Protein AF-0000000074737294 (afdb_homodimer)

pLDDT: mean 81.95, std 23.41, range [16.12, 98.75]

Sequence (758 aa):
MRGFRVLRTLHVHGRHAAAWSCVALAASERRKESHCWSLWGSYDVGVIPGRESTLLSSLPLEKKAVQASDVDMVIFHGGCPDGFAAAFAAYLKRGTACEYVGIGHGFKKLPENVDDKTVAILDFSFDAQTMEELRRRAKGVIVLDHHASAEETLRPFPAENKVFEMKMSGATLAWDFFHGQFTRKNCPLLFRYIEDKDIWRWAMKRSKEFSAAQELELPIPAPGVVANPAAAFEPWLRLHKGGERALDAMLSRGTSIVAYQDSLVQAQARSARVRRLKAVPDQKAFVVNATVLPSELGNALAERGLQEGVSFVMCVKYLPGNKPGEGSWSISLRSLFGSHEAAADVSEIARKFGGGGHRAASGMAVRVSNLEEIFASEAMRGFRVLRTLHVHGRHAAAWSCVALAASERRKESHCWSLWGSYDVGVIPGRESTLLSSLPLEKKAVQASDVDMVIFHGGCPDGFAAAFAAYLKRGTACEYVGIGHGFKKLPENVDDKTVAILDFSFDAQTMEELRRRAKGVIVLDHHASAEETLRPFPAENKVFEMKMSGATLAWDFFHGQFTRKNCPLLFRYIEDKDIWRWAMKRSKEFSAAQELELPIPAPGVVANPAAAFEPWLRLHKGGERALDAMLSRGTSIVAYQDSLVQAQARSARVRRLKAVPDQKAFVVNATVLPSELGNALAERGLQEGVSFVMCVKYLPGNKPGEGSWSISLRSLFGSHEAAADVSEIARKFGGGGHRAASGMAVRVSNLEEIFASEA

Structure (mmCIF, N/CA/C/O backbone):
data_AF-0000000074737294-model_v1
#
loop_
_entity.id
_entity.type
_entity.pdbx_description
1 polymer 'DHHA1 domain-containing protein'
#
loop_
_atom_site.group_PDB
_atom_site.id
_atom_site.type_symbol
_atom_site.label_atom_id
_atom_site.label_alt_id
_atom_site.label_comp_id
_atom_site.label_asym_id
_atom_site.label_entity_id
_atom_site.label_seq_id
_atom_site.pdbx_PDB_ins_code
_atom_site.Cartn_x
_atom_site.Cartn_y
_atom_site.Cartn_z
_atom_site.occupancy
_atom_site.B_iso_or_equiv
_atom_site.auth_seq_id
_atom_site.auth_comp_id
_atom_site.auth_asym_id
_atom_site.auth_atom_id
_atom_site.pdbx_PDB_model_num
ATOM 1 N N . MET A 1 1 ? -8.969 -47.219 75.938 1 18.25 1 MET A N 1
ATOM 2 C CA . MET A 1 1 ? -10.031 -47.344 76.938 1 18.25 1 MET A CA 1
ATOM 3 C C . MET A 1 1 ? -10.953 -46.125 76.938 1 18.25 1 MET A C 1
ATOM 5 O O . MET A 1 1 ? -12.102 -46.219 77.375 1 18.25 1 MET A O 1
ATOM 9 N N . ARG A 1 2 ? -10.336 -44.844 76.75 1 18.03 2 ARG A N 1
ATOM 10 C CA . ARG A 1 2 ? -10.586 -43.75 77.688 1 18.03 2 ARG A CA 1
ATOM 11 C C . ARG A 1 2 ? -11.961 -43.125 77.438 1 18.03 2 ARG A C 1
ATOM 13 O O . ARG A 1 2 ? -12.531 -43.281 76.375 1 18.03 2 ARG A O 1
ATOM 20 N N . GLY A 1 3 ? -12.445 -42.25 78.25 1 17.92 3 GLY A N 1
ATOM 21 C CA . GLY A 1 3 ? -13.633 -41.844 79 1 17.92 3 GLY A CA 1
ATOM 22 C C . GLY A 1 3 ? -14.484 -40.812 78.312 1 17.92 3 GLY A C 1
ATOM 23 O O . GLY A 1 3 ? -15.43 -40.281 78.875 1 17.92 3 GLY A O 1
ATOM 24 N N . PHE A 1 4 ? -14.188 -40.438 77 1 20.89 4 PHE A N 1
ATOM 25 C CA . PHE A 1 4 ? -14.391 -39.031 76.688 1 20.89 4 PHE A CA 1
ATOM 26 C C . PHE A 1 4 ? -15.875 -38.688 76.688 1 20.89 4 PHE A C 1
ATOM 28 O O . PHE A 1 4 ? -16.688 -39.438 76.188 1 20.89 4 PHE A O 1
ATOM 35 N N . ARG A 1 5 ? -16.312 -37.719 77.562 1 19.02 5 ARG A N 1
ATOM 36 C CA . ARG A 1 5 ? -17.484 -37.281 78.312 1 19.02 5 ARG A CA 1
ATOM 37 C C . ARG A 1 5 ? -18.547 -36.688 77.438 1 19.02 5 ARG A C 1
ATOM 39 O O . ARG A 1 5 ? -18.297 -35.719 76.688 1 19.02 5 ARG A O 1
ATOM 46 N N . VAL A 1 6 ? -19.531 -37.406 76.812 1 19.45 6 VAL A N 1
ATOM 47 C CA . VAL A 1 6 ? -20.469 -37.219 75.688 1 19.45 6 VAL A CA 1
ATOM 48 C C . VAL A 1 6 ? -21.578 -36.25 76.125 1 19.45 6 VAL A C 1
ATOM 50 O O . VAL A 1 6 ? -22.703 -36.344 75.688 1 19.45 6 VAL A O 1
ATOM 53 N N . LEU A 1 7 ? -21.203 -35.281 77.125 1 17.83 7 LEU A N 1
ATOM 54 C CA . LEU A 1 7 ? -22.344 -34.812 77.875 1 17.83 7 LEU A CA 1
ATOM 55 C C . LEU A 1 7 ? -23.25 -33.938 77.062 1 17.83 7 LEU A C 1
ATOM 57 O O . LEU A 1 7 ? -22.859 -32.812 76.625 1 17.83 7 LEU A O 1
ATOM 61 N N . ARG A 1 8 ? -23.906 -34.438 76 1 18.81 8 ARG A N 1
ATOM 62 C CA . ARG A 1 8 ? -24.438 -33.531 75 1 18.81 8 ARG A CA 1
ATOM 63 C C . ARG A 1 8 ? -25.656 -32.781 75.5 1 18.81 8 ARG A C 1
ATOM 65 O O . ARG A 1 8 ? -26.75 -33.312 75.562 1 18.81 8 ARG A O 1
ATOM 72 N N . THR A 1 9 ? -25.562 -31.984 76.5 1 16.67 9 THR A N 1
ATOM 73 C CA . THR A 1 9 ? -26.688 -31.562 77.375 1 16.67 9 THR A CA 1
ATOM 74 C C . THR A 1 9 ? -27.609 -30.641 76.562 1 16.67 9 THR A C 1
ATOM 76 O O . THR A 1 9 ? -28.844 -30.734 76.688 1 16.67 9 THR A O 1
ATOM 79 N N . LEU A 1 10 ? -27.125 -29.719 75.625 1 19.83 10 LEU A N 1
ATOM 80 C CA . LEU A 1 10 ? -27.531 -28.375 76 1 19.83 10 LEU A CA 1
ATOM 81 C C . LEU A 1 10 ? -29 -28.141 75.688 1 19.83 10 LEU A C 1
ATOM 83 O O . LEU A 1 10 ? -29.562 -28.766 74.812 1 19.83 10 LEU A O 1
ATOM 87 N N . HIS A 1 11 ? -29.688 -27.297 76.562 1 18.95 11 HIS A N 1
ATOM 88 C CA . HIS A 1 11 ? -30.938 -26.797 77.125 1 18.95 11 HIS A CA 1
ATOM 89 C C . HIS A 1 11 ? -31.703 -25.938 76.125 1 18.95 11 HIS A C 1
ATOM 91 O O . HIS A 1 11 ? -31.172 -24.969 75.562 1 18.95 11 HIS A O 1
ATOM 97 N N . VAL A 1 12 ? -32.625 -26.594 75.312 1 19.5 12 VAL A N 1
ATOM 98 C CA . VAL A 1 12 ? -33.406 -26.297 74.125 1 19.5 12 VAL A CA 1
ATOM 99 C C . VAL A 1 12 ? -34.438 -25.219 74.438 1 19.5 12 VAL A C 1
ATOM 101 O O . VAL A 1 12 ? -35.406 -25.469 75.125 1 19.5 12 VAL A O 1
ATOM 104 N N . HIS A 1 13 ? -33.906 -24.109 75.062 1 18.72 13 HIS A N 1
ATOM 105 C CA . HIS A 1 13 ? -34.75 -23.094 75.625 1 18.72 13 HIS A CA 1
ATOM 106 C C . HIS A 1 13 ? -35.844 -22.656 74.688 1 18.72 13 HIS A C 1
ATOM 108 O O . HIS A 1 13 ? -35.719 -22.828 73.438 1 18.72 13 HIS A O 1
ATOM 114 N N . GLY A 1 14 ? -36.906 -22.047 75.25 1 17.95 14 GLY A N 1
ATOM 115 C CA . GLY A 1 14 ? -38.344 -21.75 75.188 1 17.95 14 GLY A CA 1
ATOM 116 C C . GLY A 1 14 ? -38.688 -20.719 74.125 1 17.95 14 GLY A C 1
ATOM 117 O O . GLY A 1 14 ? -38.031 -19.672 74.062 1 17.95 14 GLY A O 1
ATOM 118 N N . ARG A 1 15 ? -39.219 -21.156 73.062 1 18.8 15 ARG A N 1
ATOM 119 C CA . ARG A 1 15 ? -39.5 -20.625 71.688 1 18.8 15 ARG A CA 1
ATOM 120 C C . ARG A 1 15 ? -40.531 -19.484 71.812 1 18.8 15 ARG A C 1
ATOM 122 O O . ARG A 1 15 ? -41.688 -19.703 72.062 1 18.8 15 ARG A O 1
ATOM 129 N N . HIS A 1 16 ? -40.156 -18.5 72.625 1 17.12 16 HIS A N 1
ATOM 130 C CA . HIS A 1 16 ? -41.094 -17.406 72.812 1 17.12 16 HIS A CA 1
ATOM 131 C C . HIS A 1 16 ? -41.656 -16.906 71.5 1 17.12 16 HIS A C 1
ATOM 133 O O . HIS A 1 16 ? -40.938 -16.828 70.5 1 17.12 16 HIS A O 1
ATOM 139 N N . ALA A 1 17 ? -42.969 -17.062 71.438 1 18.41 17 ALA A N 1
ATOM 140 C CA . ALA A 1 17 ? -43.969 -16.875 70.375 1 18.41 17 ALA A CA 1
ATOM 141 C C . ALA A 1 17 ? -44.031 -15.414 69.938 1 18.41 17 ALA A C 1
ATOM 143 O O . ALA A 1 17 ? -44.438 -14.539 70.688 1 18.41 17 ALA A O 1
ATOM 144 N N . ALA A 1 18 ? -42.844 -14.945 69.562 1 17.27 18 ALA A N 1
ATOM 145 C CA . ALA A 1 18 ? -42.812 -13.516 69.25 1 17.27 18 ALA A CA 1
ATOM 146 C C . ALA A 1 18 ? -43.969 -13.117 68.375 1 17.27 18 ALA A C 1
ATOM 148 O O . ALA A 1 18 ? -44.312 -13.828 67.438 1 17.27 18 ALA A O 1
ATOM 149 N N . ALA A 1 19 ? -44.938 -12.391 69 1 18.8 19 ALA A N 1
ATOM 150 C CA . ALA A 1 19 ? -46.125 -11.617 68.625 1 18.8 19 ALA A CA 1
ATOM 151 C C . ALA A 1 19 ? -45.906 -10.781 67.375 1 18.8 19 ALA A C 1
ATOM 153 O O . ALA A 1 19 ? -44.938 -10.031 67.312 1 18.8 19 ALA A O 1
ATOM 154 N N . TRP A 1 20 ? -46.469 -11.242 66.25 1 17.55 20 TRP A N 1
ATOM 155 C CA . TRP A 1 20 ? -46.344 -10.875 64.812 1 17.55 20 TRP A CA 1
ATOM 156 C C . TRP A 1 20 ? -46.875 -9.461 64.625 1 17.55 20 TRP A C 1
ATOM 158 O O . TRP A 1 20 ? -47.781 -9.258 63.812 1 17.55 20 TRP A O 1
ATOM 168 N N . SER A 1 21 ? -46.812 -8.641 65.688 1 17.84 21 SER A N 1
ATOM 169 C CA . SER A 1 21 ? -47.656 -7.473 65.438 1 17.84 21 SER A CA 1
ATOM 170 C C . SER A 1 21 ? -47.344 -6.844 64.062 1 17.84 21 SER A C 1
ATOM 172 O O . SER A 1 21 ? -46.188 -6.707 63.688 1 17.84 21 SER A O 1
ATOM 174 N N . CYS A 1 22 ? -48.312 -6.891 63.125 1 18.48 22 CYS A N 1
ATOM 175 C CA . CYS A 1 22 ? -48.438 -6.523 61.719 1 18.48 22 CYS A CA 1
ATOM 176 C C . CYS A 1 22 ? -48.188 -5.031 61.5 1 18.48 22 CYS A C 1
ATOM 178 O O . CYS A 1 22 ? -49.125 -4.23 61.688 1 18.48 22 CYS A O 1
ATOM 180 N N . VAL A 1 23 ? -47.375 -4.473 62.281 1 18.02 23 VAL A N 1
ATOM 181 C CA . VAL A 1 23 ? -47.406 -3.02 62.156 1 18.02 23 VAL A CA 1
ATOM 182 C C . VAL A 1 23 ? -47.344 -2.639 60.688 1 18.02 23 VAL A C 1
ATOM 184 O O . VAL A 1 23 ? -46.5 -3.154 59.938 1 18.02 23 VAL A O 1
ATOM 187 N N . ALA A 1 24 ? -48.438 -2.016 60.188 1 20.3 24 ALA A N 1
ATOM 188 C CA . ALA A 1 24 ? -48.844 -1.416 58.906 1 20.3 24 ALA A CA 1
ATOM 189 C C . ALA A 1 24 ? -47.844 -0.393 58.438 1 20.3 24 ALA A C 1
ATOM 191 O O . ALA A 1 24 ? -47.75 0.705 59 1 20.3 24 ALA A O 1
ATOM 192 N N . LEU A 1 25 ? -46.625 -0.694 58.469 1 19.45 25 LEU A N 1
ATOM 193 C CA . LEU A 1 25 ? -45.719 0.414 58.156 1 19.45 25 LEU A CA 1
ATOM 194 C C . LEU A 1 25 ? -46.125 1.065 56.844 1 19.45 25 LEU A C 1
ATOM 196 O O . LEU A 1 25 ? -46.312 0.375 55.844 1 19.45 25 LEU A O 1
ATOM 200 N N . ALA A 1 26 ? -46.719 2.285 56.844 1 21.02 26 ALA A N 1
ATOM 201 C CA . ALA A 1 26 ? -47.031 3.348 55.906 1 21.02 26 ALA A CA 1
ATOM 202 C C . ALA A 1 26 ? -45.906 3.549 54.906 1 21.02 26 ALA A C 1
ATOM 204 O O . ALA A 1 26 ? -44.812 3.961 55.25 1 21.02 26 ALA A O 1
ATOM 205 N N . ALA A 1 27 ? -45.812 2.711 53.906 1 21 27 ALA A N 1
ATOM 206 C CA . ALA A 1 27 ? -44.781 2.707 52.875 1 21 27 ALA A CA 1
ATOM 207 C C . ALA A 1 27 ? -44.688 4.066 52.188 1 21 27 ALA A C 1
ATOM 209 O O . ALA A 1 27 ? -45.656 4.523 51.562 1 21 27 ALA A O 1
ATOM 210 N N . SER A 1 28 ? -44.188 5.129 52.844 1 20.7 28 SER A N 1
ATOM 211 C CA . SER A 1 28 ? -43.906 6.363 52.094 1 20.7 28 SER A CA 1
ATOM 212 C C . SER A 1 28 ? -43.406 6.074 50.688 1 20.7 28 SER A C 1
ATOM 214 O O . SER A 1 28 ? -42.438 5.297 50.531 1 20.7 28 SER A O 1
ATOM 216 N N . GLU A 1 29 ? -44.188 6.18 49.656 1 23.58 29 GLU A N 1
ATOM 217 C CA . GLU A 1 29 ? -44.062 6.059 48.219 1 23.58 29 GLU A CA 1
ATOM 218 C C . GLU A 1 29 ? -42.938 6.934 47.688 1 23.58 29 GLU A C 1
ATOM 220 O O . GLU A 1 29 ? -43.156 8.102 47.375 1 23.58 29 GLU A O 1
ATOM 225 N N . ARG A 1 30 ? -41.844 7.152 48.25 1 23.28 30 ARG A N 1
ATOM 226 C CA . ARG A 1 30 ? -40.875 7.977 47.531 1 23.28 30 ARG A CA 1
ATOM 227 C C . ARG A 1 30 ? -40.75 7.535 46.094 1 23.28 30 ARG A C 1
ATOM 229 O O . ARG A 1 30 ? -40.625 6.344 45.781 1 23.28 30 ARG A O 1
ATOM 236 N N . ARG A 1 31 ? -41.219 8.328 45.125 1 23.55 31 ARG A N 1
ATOM 237 C CA . ARG A 1 31 ? -41.125 8.328 43.688 1 23.55 31 ARG A CA 1
ATOM 238 C C . ARG A 1 31 ? -39.75 7.848 43.219 1 23.55 31 ARG A C 1
ATOM 240 O O . ARG A 1 31 ? -38.75 8.477 43.5 1 23.55 31 ARG A O 1
ATOM 247 N N . LYS A 1 32 ? -39.656 6.605 43.031 1 25.98 32 LYS A N 1
ATOM 248 C CA . LYS A 1 32 ? -38.469 6.047 42.406 1 25.98 32 LYS A CA 1
ATOM 249 C C . LYS A 1 32 ? -38 6.926 41.25 1 25.98 32 LYS A C 1
ATOM 251 O O . LYS A 1 32 ? -38.688 7.062 40.219 1 25.98 32 LYS A O 1
ATOM 256 N N . GLU A 1 33 ? -37.5 8.086 41.469 1 24.73 33 GLU A N 1
ATOM 257 C CA . GLU A 1 33 ? -36.781 8.766 40.406 1 24.73 33 GLU A CA 1
ATOM 258 C C . GLU A 1 33 ? -36.094 7.77 39.5 1 24.73 33 GLU A C 1
ATOM 260 O O . GLU A 1 33 ? -35.25 6.977 39.938 1 24.73 33 GLU A O 1
ATOM 265 N N . SER A 1 34 ? -36.812 7.199 38.625 1 26.17 34 SER A N 1
ATOM 266 C CA . SER A 1 34 ? -36.375 6.297 37.531 1 26.17 34 SER A CA 1
ATOM 267 C C . SER A 1 34 ? -35.031 6.688 37 1 26.17 34 SER A C 1
ATOM 269 O O . SER A 1 34 ? -34.875 7.758 36.406 1 26.17 34 SER A O 1
ATOM 271 N N . HIS A 1 35 ? -34.031 6.484 37.719 1 26.72 35 HIS A N 1
ATOM 272 C CA . HIS A 1 35 ? -32.719 6.453 37.062 1 26.72 35 HIS A CA 1
ATOM 273 C C . HIS A 1 35 ? -32.75 5.758 35.719 1 26.72 35 HIS A C 1
ATOM 275 O O . HIS A 1 35 ? -32.719 4.527 35.656 1 26.72 35 HIS A O 1
ATOM 281 N N . CYS A 1 36 ? -33.719 6.07 34.906 1 26.56 36 CYS A N 1
ATOM 282 C CA . CYS A 1 36 ? -33.469 5.727 33.5 1 26.56 36 CYS A CA 1
ATOM 283 C C . CYS A 1 36 ? -31.953 5.68 33.219 1 26.56 36 CYS A C 1
ATOM 285 O O . CYS A 1 36 ? -31.297 6.719 33.125 1 26.56 36 CYS A O 1
ATOM 287 N N . TRP A 1 37 ? -31.297 4.801 33.781 1 27.03 37 TRP A N 1
ATOM 288 C CA . TRP A 1 37 ? -29.969 4.355 33.375 1 27.03 37 TRP A CA 1
ATOM 289 C C . TRP A 1 37 ? -29.797 4.496 31.875 1 27.03 37 TRP A C 1
ATOM 291 O O . TRP A 1 37 ? -30.531 3.893 31.094 1 27.03 37 TRP A O 1
ATOM 301 N N . SER A 1 38 ? -29.797 5.637 31.344 1 29.22 38 SER A N 1
ATOM 302 C CA . SER A 1 38 ? -29.406 5.91 29.953 1 29.22 38 SER A CA 1
ATOM 303 C C . SER A 1 38 ? -28.531 4.797 29.406 1 29.22 38 SER A C 1
ATOM 305 O O . SER A 1 38 ? -27.406 4.582 29.906 1 29.22 38 SER A O 1
ATOM 307 N N . LEU A 1 39 ? -28.906 3.654 29.188 1 32.62 39 LEU A N 1
ATOM 308 C CA . LEU A 1 39 ? -28.422 2.551 28.359 1 32.62 39 LEU A CA 1
ATOM 309 C C . LEU A 1 39 ? -27.531 3.061 27.234 1 32.62 39 LEU A C 1
ATOM 311 O O . LEU A 1 39 ? -27.891 2.967 26.062 1 32.62 39 LEU A O 1
ATOM 315 N N . TRP A 1 40 ? -27.141 4.289 27.188 1 34.12 40 TRP A N 1
ATOM 316 C CA . TRP A 1 40 ? -26.125 4.852 26.297 1 34.12 40 TRP A CA 1
ATOM 317 C C . TRP A 1 40 ? -24.938 3.902 26.172 1 34.12 40 TRP A C 1
ATOM 319 O O . TRP A 1 40 ? -24.266 3.594 27.156 1 34.12 40 TRP A O 1
ATOM 329 N N . GLY A 1 41 ? -25.047 2.867 25.516 1 39.81 41 GLY A N 1
ATOM 330 C CA . GLY A 1 41 ? -24.047 1.896 25.109 1 39.81 41 GLY A CA 1
ATOM 331 C C . GLY A 1 41 ? -22.656 2.48 25.031 1 39.81 41 GLY A C 1
ATOM 332 O O . GLY A 1 41 ? -22.469 3.617 24.594 1 39.81 41 GLY A O 1
ATOM 333 N N . SER A 1 42 ? -21.797 2.324 26 1 53.12 42 SER A N 1
ATOM 334 C CA . SER A 1 42 ? -20.406 2.748 26.125 1 53.12 42 SER A CA 1
ATOM 335 C C . SER A 1 42 ? -19.688 2.703 24.781 1 53.12 42 SER A C 1
ATOM 337 O O . SER A 1 42 ? -19.625 1.65 24.141 1 53.12 42 SER A O 1
ATOM 339 N N . TYR A 1 43 ? -19.875 3.824 24.109 1 62.75 43 TYR A N 1
ATOM 340 C CA . TYR A 1 43 ? -19.094 3.875 22.891 1 62.75 43 TYR A CA 1
ATOM 341 C C . TYR A 1 43 ? -17.625 3.594 23.172 1 62.75 43 TYR A C 1
ATOM 343 O O . TYR A 1 43 ? -17.109 3.949 24.25 1 62.75 43 TYR A O 1
ATOM 351 N N . ASP A 1 44 ? -17.141 2.586 22.625 1 72.44 44 ASP A N 1
ATOM 352 C CA . ASP A 1 44 ? -15.727 2.236 22.766 1 72.44 44 ASP A CA 1
ATOM 353 C C . ASP A 1 44 ? -14.828 3.303 22.156 1 72.44 44 ASP A C 1
ATOM 355 O O . ASP A 1 44 ? -14.023 3.006 21.266 1 72.44 44 ASP A O 1
ATOM 359 N N . VAL A 1 45 ? -15.133 4.68 22.672 1 76.44 45 VAL A N 1
ATOM 360 C CA . VAL A 1 45 ? -14.359 5.82 22.203 1 76.44 45 VAL A CA 1
ATOM 361 C C . VAL A 1 45 ? -13.75 6.555 23.391 1 76.44 45 VAL A C 1
ATOM 363 O O . VAL A 1 45 ? -14.195 6.387 24.531 1 76.44 45 VAL A O 1
ATOM 366 N N . GLY A 1 46 ? -12.727 7.344 23.203 1 77.75 46 GLY A N 1
ATOM 367 C CA . GLY A 1 46 ? -12.117 8.156 24.234 1 77.75 46 GLY A CA 1
ATOM 368 C C . GLY A 1 46 ? -10.719 7.703 24.609 1 77.75 46 GLY A C 1
ATOM 369 O O . GLY A 1 46 ? -10.109 6.902 23.906 1 77.75 46 GLY A O 1
ATOM 370 N N . VAL A 1 47 ? -10.242 8.25 25.672 1 78.38 47 VAL A N 1
ATOM 371 C CA . VAL A 1 47 ? -8.859 8.031 26.078 1 78.38 47 VAL A CA 1
ATOM 372 C C . VAL A 1 47 ? -8.727 6.676 26.766 1 78.38 47 VAL A C 1
ATOM 374 O O . VAL A 1 47 ? -9.594 6.285 27.547 1 78.38 47 VAL A O 1
ATOM 377 N N . ILE A 1 48 ? -7.656 5.98 26.391 1 80.31 48 ILE A N 1
ATOM 378 C CA . ILE A 1 48 ? -7.328 4.746 27.109 1 80.31 48 ILE A CA 1
ATOM 379 C C . ILE A 1 48 ? -6.949 5.07 28.547 1 80.31 48 ILE A C 1
ATOM 381 O O . ILE A 1 48 ? -6.098 5.93 28.797 1 80.31 48 ILE A O 1
ATOM 385 N N . PRO A 1 49 ? -7.574 4.465 29.453 1 71 49 PRO A N 1
ATOM 386 C CA . PRO A 1 49 ? -7.223 4.73 30.859 1 71 49 PRO A CA 1
ATOM 387 C C . PRO A 1 49 ? -5.73 4.562 31.125 1 71 49 PRO A C 1
ATOM 389 O O . PRO A 1 49 ? -5.133 3.568 30.703 1 71 49 PRO A O 1
ATOM 392 N N . GLY A 1 50 ? -5.035 5.504 31.828 1 71.12 50 GLY A N 1
ATOM 393 C CA . GLY A 1 50 ? -3.619 5.449 32.156 1 71.12 50 GLY A CA 1
ATOM 394 C C . GLY A 1 50 ? -2.746 6.145 31.125 1 71.12 50 GLY A C 1
ATOM 395 O O . GLY A 1 50 ? -1.548 6.332 31.344 1 71.12 50 GLY A O 1
ATOM 396 N N . ARG A 1 51 ? -3.277 6.465 30.016 1 72.06 51 ARG A N 1
ATOM 397 C CA . ARG A 1 51 ? -2.504 7.121 28.969 1 72.06 51 ARG A CA 1
ATOM 398 C C . ARG A 1 51 ? -2.912 8.586 28.828 1 72.06 51 ARG A C 1
ATOM 400 O O . ARG A 1 51 ? -2.77 9.172 27.75 1 72.06 51 ARG A O 1
ATOM 407 N N . GLU A 1 52 ? -3.422 9.07 29.875 1 58.41 52 GLU A N 1
ATOM 408 C CA . GLU A 1 52 ? -3.91 10.445 29.844 1 58.41 52 GLU A CA 1
ATOM 409 C C . GLU A 1 52 ? -2.766 11.43 29.641 1 58.41 52 GLU A C 1
ATOM 411 O O . GLU A 1 52 ? -1.686 11.266 30.219 1 58.41 52 GLU A O 1
ATOM 416 N N . SER A 1 53 ? -2.73 11.969 28.453 1 56.72 53 SER A N 1
ATOM 417 C CA . SER A 1 53 ? -1.718 13 28.234 1 56.72 53 SER A CA 1
ATOM 418 C C . SER A 1 53 ? -1.863 14.141 29.234 1 56.72 53 SER A C 1
ATOM 420 O O . SER A 1 53 ? -2.967 14.422 29.703 1 56.72 53 SER A O 1
ATOM 422 N N . THR A 1 54 ? -0.728 14.438 29.844 1 49.66 54 THR A N 1
ATOM 423 C CA . THR A 1 54 ? -0.664 15.648 30.656 1 49.66 54 THR A CA 1
ATOM 424 C C . THR A 1 54 ? -1.308 16.828 29.938 1 49.66 54 THR A C 1
ATOM 426 O O . THR A 1 54 ? -0.911 17.156 28.812 1 49.66 54 THR A O 1
ATOM 429 N N . LEU A 1 55 ? -2.561 16.859 30.141 1 49.38 55 LEU A N 1
ATOM 430 C CA . LEU A 1 55 ? -3.342 17.984 29.641 1 49.38 55 LEU A CA 1
ATOM 431 C C . LEU A 1 55 ? -2.568 19.281 29.797 1 49.38 55 LEU A C 1
ATOM 433 O O . LEU A 1 55 ? -2.203 19.672 30.906 1 49.38 55 LEU A O 1
ATOM 437 N N . LEU A 1 56 ? -1.893 19.578 28.797 1 52.44 56 LEU A N 1
ATOM 438 C CA . LEU A 1 56 ? -1.155 20.828 28.828 1 52.44 56 LEU A CA 1
ATOM 439 C C . LEU A 1 56 ? -2.082 22 29.125 1 52.44 56 LEU A C 1
ATOM 441 O O . LEU A 1 56 ? -3.279 21.953 28.844 1 52.44 56 LEU A O 1
ATOM 445 N N . SER A 1 57 ? -1.62 22.828 30.047 1 52.62 57 SER A N 1
ATOM 446 C CA . SER A 1 57 ? -2.146 24.156 30.344 1 52.62 57 SER A CA 1
ATOM 447 C C . SER A 1 57 ? -2.51 24.922 29.078 1 52.62 57 SER A C 1
ATOM 449 O O . SER A 1 57 ? -1.978 24.625 28 1 52.62 57 SER A O 1
ATOM 451 N N . SER A 1 58 ? -3.594 25.688 29.125 1 57.97 58 SER A N 1
ATOM 452 C CA . SER A 1 58 ? -4.07 26.594 28.078 1 57.97 58 SER A CA 1
ATOM 453 C C . SER A 1 58 ? -2.922 27.375 27.469 1 57.97 58 SER A C 1
ATOM 455 O O . SER A 1 58 ? -1.976 27.75 28.156 1 57.97 58 SER A O 1
ATOM 457 N N . LEU A 1 59 ? -2.83 27.375 26.125 1 64 59 LEU A N 1
ATOM 458 C CA . LEU A 1 59 ? -1.864 28.203 25.406 1 64 59 LEU A CA 1
ATOM 459 C C . LEU A 1 59 ? -1.983 29.672 25.812 1 64 59 LEU A C 1
ATOM 461 O O . LEU A 1 59 ? -3.086 30.156 26.062 1 64 59 LEU A O 1
ATOM 465 N N . PRO A 1 60 ? -0.939 30.281 26.281 1 63.22 60 PRO A N 1
ATOM 466 C CA . PRO A 1 60 ? -1.038 31.719 26.562 1 63.22 60 PRO A CA 1
ATOM 467 C C . PRO A 1 60 ? -1.458 32.531 25.344 1 63.22 60 PRO A C 1
ATOM 469 O O . PRO A 1 60 ? -0.605 33.062 24.625 1 63.22 60 PRO A O 1
ATOM 472 N N . LEU A 1 61 ? -2.699 32.594 25 1 64.56 61 LEU A N 1
ATOM 473 C CA . LEU A 1 61 ? -3.205 33.25 23.797 1 64.56 61 LEU A CA 1
ATOM 474 C C . LEU A 1 61 ? -3.449 34.75 24.031 1 64.56 61 LEU A C 1
ATOM 476 O O . LEU A 1 61 ? -3.703 35.5 23.094 1 64.56 61 LEU A O 1
ATOM 480 N N . GLU A 1 62 ? -3.471 35.25 25.328 1 60.25 62 GLU A N 1
ATOM 481 C CA . GLU A 1 62 ? -3.857 36.594 25.672 1 60.25 62 GLU A CA 1
ATOM 482 C C . GLU A 1 62 ? -2.941 37.625 25 1 60.25 62 GLU A C 1
ATOM 484 O O . GLU A 1 62 ? -3.357 38.75 24.719 1 60.25 62 GLU A O 1
ATOM 489 N N . LYS A 1 63 ? -1.759 37.406 24.469 1 72.44 63 LYS A N 1
ATOM 490 C CA . LYS A 1 63 ? -0.868 38.438 23.953 1 72.44 63 LYS A CA 1
ATOM 491 C C . LYS A 1 63 ? -0.481 38.156 22.5 1 72.44 63 LYS A C 1
ATOM 493 O O . LYS A 1 63 ? 0.602 38.531 22.062 1 72.44 63 LYS A O 1
ATOM 498 N N . LYS A 1 64 ? -1.594 37.719 21.734 1 79.19 64 LYS A N 1
ATOM 499 C CA . LYS A 1 64 ? -1.218 37.406 20.359 1 79.19 64 LYS A CA 1
ATOM 500 C C . LYS A 1 64 ? -1.643 38.5 19.391 1 79.19 64 LYS A C 1
ATOM 502 O O . LYS A 1 64 ? -2.541 39.281 19.703 1 79.19 64 LYS A O 1
ATOM 507 N N . ALA A 1 65 ? -1.012 38.562 18.312 1 84.88 65 ALA A N 1
ATOM 508 C CA . ALA A 1 65 ? -1.141 39.656 17.328 1 84.88 65 ALA A CA 1
ATOM 509 C C . ALA A 1 65 ? -2.51 39.625 16.656 1 84.88 65 ALA A C 1
ATOM 511 O O . ALA A 1 65 ? -2.965 40.625 16.109 1 84.88 65 ALA A O 1
ATOM 512 N N . VAL A 1 66 ? -3.145 38.5 16.672 1 93.56 66 VAL A N 1
ATOM 513 C CA . VAL A 1 66 ? -4.402 38.281 15.961 1 93.56 66 VAL A CA 1
ATOM 514 C C . VAL A 1 66 ? -5.422 37.656 16.906 1 93.56 66 VAL A C 1
ATOM 516 O O . VAL A 1 66 ? -5.074 36.781 17.703 1 93.56 66 VAL A O 1
ATOM 519 N N . GLN A 1 67 ? -6.633 38.156 16.797 1 92.44 67 GLN A N 1
ATOM 520 C CA . GLN A 1 67 ? -7.746 37.531 17.5 1 92.44 67 GLN A CA 1
ATOM 521 C C . GLN A 1 67 ? -8.516 36.594 16.562 1 92.44 67 GLN A C 1
ATOM 523 O O . GLN A 1 67 ? -8.695 36.875 15.383 1 92.44 67 GLN A O 1
ATOM 528 N N . ALA A 1 68 ? -9 35.5 17.156 1 93.19 68 ALA A N 1
ATOM 529 C CA . ALA A 1 68 ? -9.688 34.469 16.391 1 93.19 68 ALA A CA 1
ATOM 530 C C . ALA A 1 68 ? -10.867 35.031 15.617 1 93.19 68 ALA A C 1
ATOM 532 O O . ALA A 1 68 ? -11.133 34.656 14.477 1 93.19 68 ALA A O 1
ATOM 533 N N . SER A 1 69 ? -11.523 36 16.203 1 93.31 69 SER A N 1
ATOM 534 C CA . SER A 1 69 ? -12.734 36.594 15.625 1 93.31 69 SER A CA 1
ATOM 535 C C . SER A 1 69 ? -12.398 37.469 14.438 1 93.31 69 SER A C 1
ATOM 537 O O . SER A 1 69 ? -13.281 37.812 13.641 1 93.31 69 SER A O 1
ATOM 539 N N . ASP A 1 70 ? -11.133 37.812 14.328 1 94.75 70 ASP A N 1
ATOM 540 C CA . ASP A 1 70 ? -10.75 38.781 13.289 1 94.75 70 ASP A CA 1
ATOM 541 C C . ASP A 1 70 ? -10.18 38.062 12.07 1 94.75 70 ASP A C 1
ATOM 543 O O . ASP A 1 70 ? -9.914 38.688 11.039 1 94.75 70 ASP A O 1
ATOM 547 N N . VAL A 1 71 ? -10.023 36.75 12.141 1 96.56 71 VAL A N 1
ATOM 548 C CA . VAL A 1 71 ? -9.367 36 11.07 1 96.56 71 VAL A CA 1
ATOM 549 C C . VAL A 1 71 ? -10.273 35.969 9.844 1 96.56 71 VAL 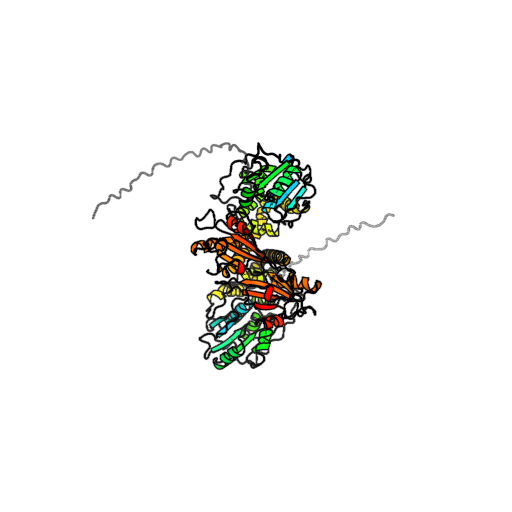A C 1
ATOM 551 O O . VAL A 1 71 ? -11.445 35.594 9.945 1 96.56 71 VAL A O 1
ATOM 554 N N . ASP A 1 72 ? -9.742 36.344 8.703 1 93.88 72 ASP A N 1
ATOM 555 C CA . ASP A 1 72 ? -10.539 36.344 7.477 1 93.88 72 ASP A CA 1
ATOM 556 C C . ASP A 1 72 ? -9.938 35.406 6.434 1 93.88 72 ASP A C 1
ATOM 558 O O . ASP A 1 72 ? -10.547 35.125 5.398 1 93.88 72 ASP A O 1
ATOM 562 N N . MET A 1 73 ? -8.734 34.906 6.715 1 94.38 73 MET A N 1
ATOM 563 C CA . MET A 1 73 ? -8.125 33.906 5.848 1 94.38 73 MET A CA 1
ATOM 564 C C . MET A 1 73 ? -7.359 32.875 6.668 1 94.38 73 MET A C 1
ATOM 566 O O . MET A 1 73 ? -6.59 33.25 7.562 1 94.38 73 MET A O 1
ATOM 570 N N . VAL A 1 74 ? -7.625 31.703 6.316 1 95.06 74 VAL A N 1
ATOM 571 C CA . VAL A 1 74 ? -6.895 30.578 6.91 1 95.06 74 VAL A CA 1
ATOM 572 C C . VAL A 1 74 ? -6.066 29.875 5.84 1 95.06 74 VAL A C 1
ATOM 574 O O . VAL A 1 74 ? -6.598 29.469 4.805 1 95.06 74 VAL A O 1
ATOM 577 N N . ILE A 1 75 ? -4.785 29.828 6.027 1 93.88 75 ILE A N 1
ATOM 578 C CA . ILE A 1 75 ? -3.877 29.016 5.223 1 93.88 75 ILE A CA 1
ATOM 579 C C . ILE A 1 75 ? -3.445 27.781 6.02 1 93.88 75 ILE A C 1
ATOM 581 O O . ILE A 1 75 ? -3.016 27.891 7.168 1 93.88 75 ILE A O 1
ATOM 585 N N . PHE A 1 76 ? -3.678 26.625 5.477 1 94.06 76 PHE A N 1
ATOM 586 C CA . PHE A 1 76 ? -3.385 25.406 6.227 1 94.06 76 PHE A CA 1
ATOM 587 C C . PHE A 1 76 ? -2.615 24.422 5.367 1 94.06 76 PHE A C 1
ATOM 589 O O . PHE A 1 76 ? -2.492 24.594 4.156 1 94.06 76 PHE A O 1
ATOM 596 N N . HIS A 1 77 ? -2.027 23.422 6.062 1 92.94 77 HIS A N 1
ATOM 597 C CA . HIS A 1 77 ? -1.338 22.359 5.348 1 92.94 77 HIS A CA 1
ATOM 598 C C . HIS A 1 77 ? -2.324 21.484 4.578 1 92.94 77 HIS A C 1
ATOM 600 O O . HIS A 1 77 ? -2.986 20.625 5.168 1 92.94 77 HIS A O 1
ATOM 606 N N . GLY A 1 78 ? -2.314 21.656 3.262 1 89.38 78 GLY A N 1
ATOM 607 C CA . GLY A 1 78 ? -3.248 20.938 2.412 1 89.38 78 GLY A CA 1
ATOM 608 C C . GLY A 1 78 ? -2.881 19.469 2.229 1 89.38 78 GLY A C 1
ATOM 609 O O . GLY A 1 78 ? -1.699 19.125 2.215 1 89.38 78 GLY A O 1
ATOM 610 N N . GLY A 1 79 ? -3.934 18.641 2.156 1 87.44 79 GLY A N 1
ATOM 611 C CA . GLY A 1 79 ? -3.738 17.25 1.814 1 87.44 79 GLY A CA 1
ATOM 612 C C . GLY A 1 79 ? -3.463 16.375 3.021 1 87.44 79 GLY A C 1
ATOM 613 O O . GLY A 1 79 ? -3.166 15.18 2.877 1 87.44 79 GLY A O 1
ATOM 614 N N . CYS A 1 80 ? -3.512 16.922 4.176 1 91.38 80 CYS A N 1
ATOM 615 C CA . CYS A 1 80 ? -3.281 16.094 5.363 1 91.38 80 CYS A CA 1
ATOM 616 C C . CYS A 1 80 ? -4.426 16.25 6.359 1 91.38 80 CYS A C 1
ATOM 618 O O . CYS A 1 80 ? -5.012 17.328 6.473 1 91.38 80 CYS A O 1
ATOM 620 N N . PRO A 1 81 ? -4.699 15.266 7.129 1 94.19 81 PRO A N 1
ATOM 621 C CA . PRO A 1 81 ? -5.82 15.305 8.07 1 94.19 81 PRO A CA 1
ATOM 622 C C . PRO A 1 81 ? -5.645 16.359 9.156 1 94.19 81 PRO A C 1
ATOM 624 O O . PRO A 1 81 ? -6.613 17.016 9.547 1 94.19 81 PRO A O 1
ATOM 627 N N . ASP A 1 82 ? -4.477 16.562 9.633 1 96.31 82 ASP A N 1
ATOM 628 C CA . ASP A 1 82 ? -4.211 17.547 10.68 1 96.31 82 ASP A CA 1
ATOM 629 C C . ASP A 1 82 ? -4.477 18.969 10.188 1 96.31 82 ASP A C 1
ATOM 631 O O . ASP A 1 82 ? -5.223 19.719 10.82 1 96.31 82 ASP A O 1
ATOM 635 N N . GLY A 1 83 ? -3.922 19.266 9.016 1 95.31 83 GLY A N 1
ATOM 636 C CA . GLY A 1 83 ? -4.168 20.578 8.438 1 95.31 83 GLY A CA 1
ATOM 637 C C . GLY A 1 83 ? -5.633 20.828 8.133 1 95.31 83 GLY A C 1
ATOM 638 O O . GLY A 1 83 ? -6.148 21.922 8.391 1 95.31 83 GLY A O 1
ATOM 639 N N . PHE A 1 84 ? -6.27 19.859 7.605 1 94.12 84 PHE A N 1
ATOM 640 C CA . PHE A 1 84 ? -7.672 20.031 7.246 1 94.12 84 PHE A CA 1
ATOM 641 C C . PHE A 1 84 ? -8.539 20.141 8.492 1 94.12 84 PHE A C 1
ATOM 643 O O . PHE A 1 84 ? -9.484 20.938 8.523 1 94.12 84 PHE A O 1
ATOM 650 N N . ALA A 1 85 ? -8.227 19.391 9.516 1 95.38 85 ALA A N 1
ATOM 651 C CA . ALA A 1 85 ? -8.953 19.5 10.773 1 95.38 85 ALA A CA 1
ATOM 652 C C . ALA A 1 85 ? -8.734 20.875 11.414 1 95.38 85 ALA A C 1
ATOM 654 O O . ALA A 1 85 ? -9.641 21.438 12.031 1 95.38 85 ALA A O 1
ATOM 655 N N . ALA A 1 86 ? -7.547 21.344 11.297 1 96 86 ALA A N 1
ATOM 656 C CA . ALA A 1 86 ? -7.273 22.688 11.781 1 96 86 ALA A CA 1
ATOM 657 C C . ALA A 1 86 ? -8.148 23.719 11.07 1 96 86 ALA A C 1
ATOM 659 O O . ALA A 1 86 ? -8.758 24.578 11.719 1 96 86 ALA A O 1
ATOM 660 N N . ALA A 1 87 ? -8.188 23.625 9.75 1 94.94 87 ALA A N 1
ATOM 661 C CA . ALA A 1 87 ? -9.047 24.5 8.977 1 94.94 87 ALA A CA 1
ATOM 662 C C . ALA A 1 87 ? -10.516 24.328 9.367 1 94.94 87 ALA A C 1
ATOM 664 O O . ALA A 1 87 ? -11.273 25.297 9.398 1 94.94 87 ALA A O 1
ATOM 665 N N . PHE A 1 88 ? -10.844 23.094 9.633 1 94.88 88 PHE A N 1
ATOM 666 C CA . PHE A 1 88 ? -12.211 22.797 10.055 1 94.88 88 PHE A CA 1
ATOM 667 C C . PHE A 1 88 ? -12.531 23.469 11.375 1 94.88 88 PHE A C 1
ATOM 669 O O . PHE A 1 88 ? -13.625 24.016 11.562 1 94.88 88 PHE A O 1
ATOM 676 N N . ALA A 1 89 ? -11.617 23.438 12.359 1 94.25 89 ALA A N 1
ATOM 677 C CA . ALA A 1 89 ? -11.797 24.156 13.617 1 94.25 89 ALA A CA 1
ATOM 678 C C . ALA A 1 89 ? -12.07 25.625 13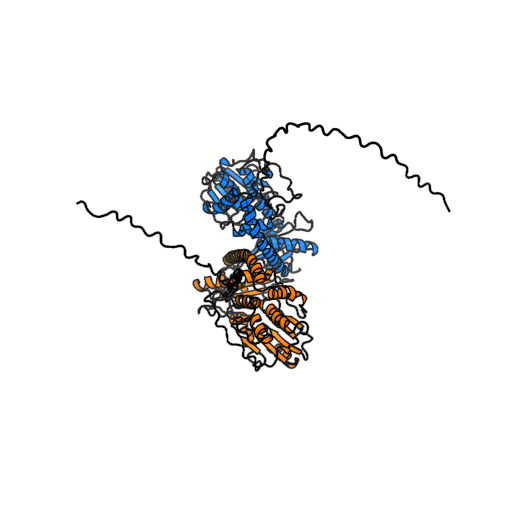.375 1 94.25 89 ALA A C 1
ATOM 680 O O . ALA A 1 89 ? -12.945 26.219 14.008 1 94.25 89 ALA A O 1
ATOM 681 N N . ALA A 1 90 ? -11.328 26.234 12.492 1 94.88 90 ALA A N 1
ATOM 682 C CA . ALA A 1 90 ? -11.539 27.625 12.133 1 94.88 90 ALA A CA 1
ATOM 683 C C . ALA A 1 90 ? -12.914 27.828 11.508 1 94.88 90 ALA A C 1
ATOM 685 O O . ALA A 1 90 ? -13.609 28.812 11.812 1 94.88 90 ALA A O 1
ATOM 686 N N . TYR A 1 91 ? -13.273 26.906 10.648 1 93.81 91 TYR A N 1
ATOM 687 C CA . TYR A 1 91 ? -14.555 26.984 9.961 1 93.81 91 TYR A CA 1
ATOM 688 C C . TYR A 1 91 ? -15.711 26.984 10.953 1 93.81 91 TYR A C 1
ATOM 690 O O . TYR A 1 91 ? -16.703 27.688 10.75 1 93.81 91 TYR A O 1
ATOM 698 N N . LEU A 1 92 ? -15.594 26.188 11.953 1 92.62 92 LEU A N 1
ATOM 699 C CA . LEU A 1 92 ? -16.641 26.109 12.961 1 92.62 92 LEU A CA 1
ATOM 700 C C . LEU A 1 92 ? -16.844 27.438 13.664 1 92.62 92 LEU A C 1
ATOM 702 O O . LEU A 1 92 ? -17.906 27.703 14.234 1 92.62 92 LEU A O 1
ATOM 706 N N . LYS A 1 93 ? -15.805 28.297 13.672 1 93.38 93 LYS A N 1
ATOM 707 C CA . LYS A 1 93 ? -15.867 29.594 14.344 1 93.38 93 LYS A CA 1
ATOM 708 C C . LYS A 1 93 ? -16.188 30.703 13.344 1 93.38 93 LYS A C 1
ATOM 710 O O . LYS A 1 93 ? -17.016 31.562 13.617 1 93.38 93 LYS A O 1
ATOM 715 N N . ARG A 1 94 ? -15.547 30.703 12.172 1 93.12 94 ARG A N 1
ATOM 716 C CA . ARG A 1 94 ? -15.562 31.844 11.258 1 93.12 94 ARG A CA 1
ATOM 717 C C . ARG A 1 94 ? -16.516 31.594 10.086 1 93.12 94 ARG A C 1
ATOM 719 O O . ARG A 1 94 ? -16.875 32.531 9.367 1 93.12 94 ARG A O 1
ATOM 726 N N . GLY A 1 95 ? -16.844 30.375 9.852 1 90.75 95 GLY A N 1
ATOM 727 C CA . GLY A 1 95 ? -17.766 30.016 8.781 1 90.75 95 GLY A CA 1
ATOM 728 C C . GLY A 1 95 ? -17.297 30.469 7.41 1 90.75 95 GLY A C 1
ATOM 729 O O . GLY A 1 95 ? -16.109 30.391 7.094 1 90.75 95 GLY A O 1
ATOM 730 N N . THR A 1 96 ? -18.25 30.922 6.625 1 88.5 96 THR A N 1
ATOM 731 C CA . THR A 1 96 ? -17.984 31.266 5.23 1 88.5 96 THR A CA 1
ATOM 732 C C . THR A 1 96 ? -17.453 32.688 5.113 1 88.5 96 THR A C 1
ATOM 734 O O . THR A 1 96 ? -17.109 33.156 4.023 1 88.5 96 THR A O 1
ATOM 737 N N . ALA A 1 97 ? -17.297 33.375 6.211 1 84.94 97 ALA A N 1
ATOM 738 C CA . ALA A 1 97 ? -16.703 34.719 6.227 1 84.94 97 ALA A CA 1
ATOM 739 C C . ALA A 1 97 ? -15.195 34.656 6.043 1 84.94 97 ALA A C 1
ATOM 741 O O . ALA A 1 97 ? -14.555 35.688 5.746 1 84.94 97 ALA A O 1
ATOM 742 N N . CYS A 1 98 ? -14.672 33.531 6.211 1 90.62 98 CYS A N 1
ATOM 743 C CA . CYS A 1 98 ? -13.242 33.312 6.129 1 90.62 98 CYS A CA 1
ATOM 744 C C . CYS A 1 98 ? -12.891 32.5 4.891 1 90.62 98 CYS A C 1
ATOM 746 O O . CYS A 1 98 ? -13.664 31.609 4.484 1 90.62 98 CYS A O 1
ATOM 748 N N . GLU A 1 99 ? -11.805 32.812 4.25 1 91.25 99 GLU A N 1
ATOM 749 C CA . GLU A 1 99 ? -11.258 32 3.162 1 91.25 99 GLU A CA 1
ATOM 750 C C . GLU A 1 99 ? -10.344 30.891 3.691 1 91.25 99 GLU A C 1
ATOM 752 O O . GLU A 1 99 ? -9.57 31.125 4.629 1 91.25 99 GLU A O 1
ATOM 757 N N . TYR A 1 100 ? -10.477 29.75 3.115 1 92.62 100 TYR A N 1
ATOM 758 C CA . TYR A 1 100 ? -9.656 28.609 3.516 1 92.62 100 TYR A CA 1
ATOM 759 C C . TYR A 1 100 ? -8.797 28.125 2.352 1 92.62 100 TYR A C 1
ATOM 761 O O . TYR A 1 100 ? -9.328 27.688 1.329 1 92.62 100 TYR A O 1
ATOM 769 N N . VAL A 1 101 ? -7.461 28.188 2.52 1 91 101 VAL A N 1
ATOM 770 C CA . VAL A 1 101 ? -6.535 27.859 1.44 1 91 101 VAL A CA 1
ATOM 771 C C . VAL A 1 101 ? -5.594 26.75 1.886 1 91 101 VAL A C 1
ATOM 773 O O . VAL A 1 101 ? -4.797 26.938 2.811 1 91 101 VAL A O 1
ATOM 776 N N . GLY A 1 102 ? -5.73 25.578 1.171 1 90.81 102 GLY A N 1
ATOM 777 C CA . GLY A 1 102 ? -4.797 24.5 1.417 1 90.81 102 GLY A CA 1
ATOM 778 C C . GLY A 1 102 ? -3.539 24.594 0.573 1 90.81 102 GLY A C 1
ATOM 779 O O . GLY A 1 102 ? -3.615 24.672 -0.655 1 90.81 102 GLY A O 1
ATOM 780 N N . ILE A 1 103 ? -2.443 24.578 1.269 1 87.88 103 ILE A N 1
ATOM 781 C CA . ILE A 1 103 ? -1.166 24.703 0.573 1 87.88 103 ILE A CA 1
ATOM 782 C C . ILE A 1 103 ? -0.347 23.438 0.768 1 87.88 103 ILE A C 1
ATOM 784 O O . ILE A 1 103 ? -0.327 22.859 1.861 1 87.88 103 ILE A O 1
ATOM 788 N N . GLY A 1 104 ? 0.192 22.953 -0.361 1 80 104 GLY A N 1
ATOM 789 C CA . GLY A 1 104 ? 1.065 21.781 -0.294 1 80 104 GLY A CA 1
ATOM 790 C C . GLY A 1 104 ? 2.488 22.141 0.1 1 80 104 GLY A C 1
ATOM 791 O O . GLY A 1 104 ? 2.861 23.312 0.127 1 80 104 GLY A O 1
ATOM 792 N N . HIS A 1 105 ? 3.281 21.109 0.255 1 67.5 105 HIS A N 1
ATOM 793 C CA . HIS A 1 105 ? 4.688 21.297 0.598 1 67.5 105 HIS A CA 1
ATOM 794 C C . HIS A 1 105 ? 5.461 21.906 -0.569 1 67.5 105 HIS A C 1
ATOM 796 O O . HIS A 1 105 ? 5.223 21.547 -1.727 1 67.5 105 HIS A O 1
ATOM 802 N N . GLY A 1 106 ? 6.242 22.844 -0.281 1 66.94 106 GLY A N 1
ATOM 803 C CA . GLY A 1 106 ? 7.129 23.406 -1.288 1 66.94 106 GLY A CA 1
ATOM 804 C C . GLY A 1 106 ? 6.57 24.656 -1.944 1 66.94 106 GLY A C 1
ATOM 805 O O . GLY A 1 106 ? 7.266 25.312 -2.719 1 66.94 106 GLY A O 1
ATOM 806 N N . PHE A 1 107 ? 5.348 24.859 -1.62 1 71.75 107 PHE A N 1
ATOM 807 C CA . PHE A 1 107 ? 4.766 26.062 -2.201 1 71.75 107 PHE A CA 1
ATOM 808 C C . PHE A 1 107 ? 5.363 27.312 -1.57 1 71.75 107 PHE A C 1
ATOM 810 O O . PHE A 1 107 ? 5.465 27.406 -0.346 1 71.75 107 PHE A O 1
ATOM 817 N N . LYS A 1 108 ? 5.797 28.203 -2.438 1 76.25 108 LYS A N 1
ATOM 818 C CA . LYS A 1 108 ? 6.5 29.391 -1.962 1 76.25 108 LYS A CA 1
ATOM 819 C C . LYS A 1 108 ? 5.695 30.656 -2.254 1 76.25 108 LYS A C 1
ATOM 821 O O . LYS A 1 108 ? 6.078 31.75 -1.834 1 76.25 108 LYS A O 1
ATOM 826 N N . LYS A 1 109 ? 4.625 30.484 -2.873 1 83.81 109 LYS A N 1
ATOM 827 C CA . LYS A 1 109 ? 3.881 31.672 -3.266 1 83.81 109 LYS A CA 1
ATOM 828 C C . LYS A 1 109 ? 2.693 31.906 -2.338 1 83.81 109 LYS A C 1
ATOM 830 O O . LYS A 1 109 ? 1.988 30.969 -1.971 1 83.81 109 LYS A O 1
ATOM 835 N N . LEU A 1 110 ? 2.6 33.156 -1.934 1 89.75 110 LEU A N 1
ATOM 836 C CA . LEU A 1 110 ? 1.454 33.562 -1.127 1 89.75 110 LEU A CA 1
ATOM 837 C C . LEU A 1 110 ? 0.177 33.562 -1.961 1 89.75 110 LEU A C 1
ATOM 839 O O . LEU A 1 110 ? 0.218 33.812 -3.168 1 89.75 110 LEU A O 1
ATOM 843 N N . PRO A 1 111 ? -0.912 33.281 -1.317 1 87.38 111 PRO A N 1
ATOM 844 C CA . PRO A 1 111 ? -2.18 33.5 -2.021 1 87.38 111 PRO A CA 1
ATOM 845 C C . PRO A 1 111 ? -2.344 34.938 -2.523 1 87.38 111 PRO A C 1
ATOM 847 O O . PRO A 1 111 ? -1.825 35.875 -1.908 1 87.38 111 PRO A O 1
ATOM 850 N N . GLU A 1 112 ? -3.037 35.094 -3.617 1 83.19 112 GLU A N 1
ATOM 851 C CA . GLU A 1 112 ? -3.178 36.375 -4.285 1 83.19 112 GLU A CA 1
ATOM 852 C C . GLU A 1 112 ? -3.924 37.375 -3.404 1 83.19 112 GLU A C 1
ATOM 854 O O . GLU A 1 112 ? -3.629 38.562 -3.426 1 83.19 112 GLU A O 1
ATOM 859 N N . ASN A 1 113 ? -4.781 37.062 -2.574 1 87.75 113 ASN A N 1
ATOM 860 C CA . ASN A 1 113 ? -5.668 37.969 -1.864 1 87.75 113 ASN A CA 1
ATOM 861 C C . ASN A 1 113 ? -5.293 38.062 -0.389 1 87.75 113 ASN A C 1
ATOM 863 O O . ASN A 1 113 ? -6.164 38.219 0.469 1 87.75 113 ASN A O 1
ATOM 867 N N . VAL A 1 114 ? -3.988 38.094 -0.066 1 92.75 114 VAL A N 1
ATOM 868 C CA . VAL A 1 114 ? -3.578 38.125 1.334 1 92.75 114 VAL A CA 1
ATOM 869 C C . VAL A 1 114 ? -3.549 39.562 1.834 1 92.75 114 VAL A C 1
ATOM 871 O O . VAL A 1 114 ? -3.521 39.812 3.043 1 92.75 114 VAL A O 1
ATOM 874 N N . ASP A 1 115 ? -3.602 40.562 0.873 1 95.25 115 ASP A N 1
ATOM 875 C CA . ASP A 1 115 ? -3.445 41.969 1.246 1 95.25 115 ASP A CA 1
ATOM 876 C C . ASP A 1 115 ? -4.574 42.406 2.174 1 95.25 115 ASP A C 1
ATOM 878 O O . ASP A 1 115 ? -5.75 42.188 1.884 1 95.25 115 ASP A O 1
ATOM 882 N N . ASP A 1 116 ? -4.223 43.031 3.322 1 94.56 116 ASP A N 1
ATOM 883 C CA . ASP A 1 116 ? -5.109 43.656 4.309 1 94.56 116 ASP A CA 1
ATOM 884 C C . ASP A 1 116 ? -6.004 42.625 4.965 1 94.56 116 ASP A C 1
ATOM 886 O O . ASP A 1 116 ? -7.066 42.938 5.496 1 94.56 116 ASP A O 1
ATOM 890 N N . LYS A 1 117 ? -5.609 41.375 4.891 1 96.31 117 LYS A N 1
ATOM 891 C CA . LYS A 1 117 ? -6.332 40.312 5.57 1 96.31 117 LYS A CA 1
ATOM 892 C C . LYS A 1 117 ? -5.684 39.969 6.914 1 96.31 117 LYS A C 1
ATOM 894 O O . LYS A 1 117 ? -4.5 40.25 7.125 1 96.31 117 LYS A O 1
ATOM 899 N N . THR A 1 118 ? -6.555 39.562 7.797 1 97.62 118 THR A N 1
ATOM 900 C CA . THR A 1 118 ? -6.051 38.906 9.016 1 97.62 118 THR A CA 1
ATOM 901 C C . THR A 1 118 ? -5.898 37.406 8.812 1 97.62 118 THR A C 1
ATOM 903 O O . THR A 1 118 ? -6.891 36.688 8.68 1 97.62 118 THR A O 1
ATOM 906 N N . VAL A 1 119 ? -4.633 36.938 8.789 1 96.94 119 VAL A N 1
ATOM 907 C CA . VAL A 1 119 ? -4.32 35.594 8.289 1 96.94 119 VAL A CA 1
ATOM 908 C C . VAL A 1 119 ? -3.885 34.688 9.445 1 96.94 119 VAL A C 1
ATOM 910 O O . VAL A 1 119 ? -3.055 35.094 10.266 1 96.94 119 VAL A O 1
ATOM 913 N N . ALA A 1 120 ? -4.496 33.562 9.547 1 96.88 120 ALA A N 1
ATOM 914 C CA . ALA A 1 120 ? -4 32.5 10.398 1 96.88 120 ALA A CA 1
ATOM 915 C C . ALA A 1 120 ? -3.395 31.359 9.57 1 96.88 120 ALA A C 1
ATOM 917 O O . ALA A 1 120 ? -4.035 30.844 8.656 1 96.88 120 ALA A O 1
ATOM 918 N N . ILE A 1 121 ? -2.166 30.984 9.82 1 96.19 121 ILE A N 1
ATOM 919 C CA . ILE A 1 121 ? -1.499 29.844 9.203 1 96.19 121 ILE A CA 1
ATOM 920 C C . ILE A 1 121 ? -1.518 28.656 10.156 1 96.19 121 ILE A C 1
ATOM 922 O O . ILE A 1 121 ? -1.043 28.766 11.297 1 96.19 121 ILE A O 1
ATOM 926 N N . LEU A 1 122 ? -2.092 27.594 9.664 1 96.56 122 LEU A N 1
ATOM 927 C CA . LEU A 1 122 ? -2.338 26.453 10.547 1 96.56 122 LEU A CA 1
ATOM 928 C C . LEU A 1 122 ? -1.584 25.219 10.07 1 96.56 122 LEU A C 1
ATOM 930 O O . LEU A 1 122 ? -1.688 24.844 8.898 1 96.56 122 LEU A O 1
ATOM 934 N N . ASP A 1 123 ? -0.849 24.5 10.961 1 95.75 123 ASP A N 1
ATOM 935 C CA . ASP A 1 123 ? -0.17 23.234 10.734 1 95.75 123 ASP A CA 1
ATOM 936 C C . ASP A 1 123 ? 0.87 23.344 9.625 1 95.75 123 ASP A C 1
ATOM 938 O O . ASP A 1 123 ? 1.104 22.406 8.875 1 95.75 123 ASP A O 1
ATOM 942 N N . PHE A 1 124 ? 1.291 24.562 9.477 1 89.62 124 PHE A N 1
ATOM 943 C CA . PHE A 1 124 ? 2.141 24.891 8.344 1 89.62 124 PHE A CA 1
ATOM 944 C C . PHE A 1 124 ? 2.801 26.25 8.531 1 89.62 124 PHE A C 1
ATOM 946 O O . PHE A 1 124 ? 2.314 27.078 9.305 1 89.62 124 PHE A O 1
ATOM 953 N N . SER A 1 125 ? 4.004 26.453 7.938 1 90.12 125 SER A N 1
ATOM 954 C CA . SER A 1 125 ? 4.57 27.781 7.797 1 90.12 125 SER A CA 1
ATOM 955 C C . SER A 1 125 ? 5.359 27.922 6.5 1 90.12 125 SER A C 1
ATOM 957 O O . SER A 1 125 ? 5.938 26.938 6.016 1 90.12 125 SER A O 1
ATOM 959 N N . PHE A 1 126 ? 5.312 29.094 5.945 1 90.62 126 PHE A N 1
ATOM 960 C CA . PHE A 1 126 ? 6.195 29.391 4.828 1 90.62 126 PHE A CA 1
ATOM 961 C C . PHE A 1 126 ? 7.629 29.578 5.309 1 90.62 126 PHE A C 1
ATOM 963 O O . PHE A 1 126 ? 7.898 29.531 6.508 1 90.62 126 PHE A O 1
ATOM 970 N N . ASP A 1 127 ? 8.539 29.688 4.344 1 88.19 127 ASP A N 1
ATOM 971 C CA . ASP A 1 127 ? 9.906 30.031 4.719 1 88.19 127 ASP A CA 1
ATOM 972 C C . ASP A 1 127 ? 9.977 31.438 5.312 1 88.19 127 ASP A C 1
ATOM 974 O O . ASP A 1 127 ? 9.008 32.188 5.23 1 88.19 127 ASP A O 1
ATOM 978 N N . ALA A 1 128 ? 11.109 31.766 5.887 1 89.5 128 ALA A N 1
ATOM 979 C CA . ALA A 1 128 ? 11.266 33 6.637 1 89.5 128 ALA A CA 1
ATOM 980 C C . ALA A 1 128 ? 11 34.219 5.746 1 89.5 128 ALA A C 1
ATOM 982 O O . ALA A 1 128 ? 10.336 35.188 6.164 1 89.5 128 ALA A O 1
ATOM 983 N N . GLN A 1 129 ? 11.477 34.125 4.527 1 91.44 129 GLN A N 1
ATOM 984 C CA . GLN A 1 129 ? 11.312 35.25 3.607 1 91.44 129 GLN A CA 1
ATOM 985 C C . GLN A 1 129 ? 9.852 35.469 3.24 1 91.44 129 GLN A C 1
ATOM 987 O O . GLN A 1 129 ? 9.352 36.594 3.266 1 91.44 129 GLN A O 1
ATOM 992 N N . THR A 1 130 ? 9.227 34.438 2.938 1 92.88 130 THR A N 1
ATOM 993 C CA . THR A 1 130 ? 7.816 34.5 2.562 1 92.88 130 THR A CA 1
ATOM 994 C C . THR A 1 130 ? 6.957 34.938 3.746 1 92.88 130 THR A C 1
ATOM 996 O O . THR A 1 130 ? 5.988 35.688 3.578 1 92.88 130 THR A O 1
ATOM 999 N N . MET A 1 131 ? 7.32 34.531 4.957 1 93.5 131 MET A N 1
ATOM 1000 C CA . MET A 1 131 ? 6.59 34.906 6.164 1 93.5 131 MET A CA 1
ATOM 1001 C C . MET A 1 131 ? 6.703 36.406 6.426 1 93.5 131 MET A C 1
ATOM 1003 O O . MET A 1 131 ? 5.734 37.031 6.832 1 93.5 131 MET A O 1
ATOM 1007 N N . GLU A 1 132 ? 7.852 36.906 6.168 1 93.94 132 GLU A N 1
ATOM 1008 C CA . GLU A 1 132 ? 8.055 38.312 6.348 1 93.94 132 GLU A CA 1
ATOM 1009 C C . GLU A 1 132 ? 7.25 39.125 5.328 1 93.94 132 GLU A C 1
ATOM 1011 O O . GLU A 1 132 ? 6.68 40.156 5.656 1 93.94 132 GLU A O 1
ATOM 1016 N N . GLU A 1 133 ? 7.258 38.594 4.145 1 94.88 133 GLU A N 1
ATOM 1017 C CA . GLU A 1 133 ? 6.441 39.219 3.121 1 94.88 133 GLU A CA 1
ATOM 1018 C C . GLU A 1 133 ? 4.965 39.219 3.516 1 94.88 133 GLU A C 1
ATOM 1020 O O . GLU A 1 133 ? 4.27 40.219 3.336 1 94.88 133 GLU A O 1
ATOM 1025 N N . LEU A 1 134 ? 4.516 38.156 4.023 1 95.19 134 LEU A N 1
ATOM 1026 C CA . LEU A 1 134 ? 3.133 38.062 4.469 1 95.19 134 LEU A CA 1
ATOM 1027 C C . LEU A 1 134 ? 2.832 39.062 5.578 1 95.19 134 LEU A C 1
ATOM 1029 O O . LEU A 1 134 ? 1.784 39.719 5.562 1 95.19 134 LEU A O 1
ATOM 1033 N N . ARG A 1 135 ? 3.705 39.219 6.5 1 94.44 135 ARG A N 1
ATOM 1034 C CA . ARG A 1 135 ? 3.523 40.156 7.609 1 94.44 135 ARG A CA 1
ATOM 1035 C C . ARG A 1 135 ? 3.436 41.594 7.117 1 94.44 135 ARG A C 1
ATOM 1037 O O . ARG A 1 135 ? 2.699 42.406 7.68 1 94.44 135 ARG A O 1
ATOM 1044 N N . ARG A 1 136 ? 4.168 41.844 6.059 1 95.12 136 ARG A N 1
ATOM 1045 C CA . ARG A 1 136 ? 4.164 43.188 5.5 1 95.12 136 ARG A CA 1
ATOM 1046 C C . ARG A 1 136 ? 2.865 43.469 4.746 1 95.12 136 ARG A C 1
ATOM 1048 O O . ARG A 1 136 ? 2.348 44.594 4.781 1 95.12 136 ARG A O 1
ATOM 1055 N N . ARG A 1 137 ? 2.342 42.531 4.203 1 96.44 137 ARG A N 1
ATOM 1056 C CA . ARG A 1 137 ? 1.2 42.719 3.312 1 96.44 137 ARG A CA 1
ATOM 1057 C C . ARG A 1 137 ? -0.115 42.562 4.07 1 96.44 137 ARG A C 1
ATOM 1059 O O . ARG A 1 137 ? -1.076 43.281 3.805 1 96.44 137 ARG A O 1
ATOM 1066 N N . ALA A 1 138 ? -0.181 41.719 4.996 1 97.12 138 ALA A N 1
ATOM 1067 C CA . ALA A 1 138 ? -1.413 41.406 5.719 1 97.12 138 ALA A CA 1
ATOM 1068 C C . ALA A 1 138 ? -1.659 42.406 6.836 1 97.12 138 ALA A C 1
ATOM 1070 O O . ALA A 1 138 ? -0.734 43.094 7.273 1 97.12 138 ALA A O 1
ATOM 1071 N N . LYS A 1 139 ? -2.922 42.531 7.215 1 96.75 139 LYS A N 1
ATOM 1072 C CA . LYS A 1 139 ? -3.291 43.344 8.375 1 96.75 139 LYS A CA 1
ATOM 1073 C C . LYS A 1 139 ? -2.768 42.719 9.664 1 96.75 139 LYS A C 1
ATOM 1075 O O . LYS A 1 139 ? -2.363 43.438 10.586 1 96.75 139 LYS A O 1
ATOM 1080 N N . GLY A 1 140 ? -2.705 41.438 9.711 1 96.62 140 GLY A N 1
ATOM 1081 C CA . GLY A 1 140 ? -2.217 40.656 10.828 1 96.62 140 GLY A CA 1
ATOM 1082 C C . GLY A 1 140 ? -1.944 39.188 10.453 1 96.62 140 GLY A C 1
ATOM 1083 O O . GLY A 1 140 ? -2.592 38.656 9.555 1 96.62 140 GLY A O 1
ATOM 1084 N N . VAL A 1 141 ? -0.979 38.625 11.18 1 96.88 141 VAL A N 1
ATOM 1085 C CA . VAL A 1 141 ? -0.611 37.219 10.883 1 96.88 141 VAL A CA 1
ATOM 1086 C C . VAL A 1 141 ? -0.366 36.469 12.188 1 96.88 141 VAL A C 1
ATOM 1088 O O . VAL A 1 141 ? 0.239 37 13.117 1 96.88 141 VAL A O 1
ATOM 1091 N N . ILE A 1 142 ? -0.906 35.281 12.273 1 96.44 142 ILE A N 1
ATOM 1092 C CA . ILE A 1 142 ? -0.544 34.375 13.352 1 96.44 142 ILE A CA 1
ATOM 1093 C C . ILE A 1 142 ? -0.253 33 12.773 1 96.44 142 ILE A C 1
ATOM 1095 O O . ILE A 1 142 ? -0.943 32.531 11.859 1 96.44 142 ILE A O 1
ATOM 1099 N N . VAL A 1 143 ? 0.757 32.375 13.242 1 96.56 143 VAL A N 1
ATOM 1100 C CA . VAL A 1 143 ? 1.124 31.016 12.859 1 96.56 143 VAL A CA 1
ATOM 1101 C C . VAL A 1 143 ? 0.902 30.078 14.039 1 96.56 143 VAL A C 1
ATOM 1103 O O . VAL A 1 143 ? 1.375 30.344 15.148 1 96.56 143 VAL A O 1
ATOM 1106 N N . LEU A 1 144 ? 0.082 29.078 13.812 1 95.62 144 LEU A N 1
ATOM 1107 C CA . LEU A 1 144 ? -0.091 27.969 14.75 1 95.62 144 LEU A CA 1
ATOM 1108 C C . LEU A 1 144 ? 0.477 26.688 14.18 1 95.62 144 LEU A C 1
ATOM 1110 O O . LEU A 1 144 ? -0.093 26.109 13.25 1 95.62 144 LEU A O 1
ATOM 1114 N N . ASP A 1 145 ? 1.547 26.234 14.703 1 95.25 145 ASP A N 1
ATOM 1115 C CA . ASP A 1 145 ? 2.266 25.109 14.125 1 95.25 145 ASP A CA 1
ATOM 1116 C C . ASP A 1 145 ? 2.914 24.25 15.219 1 95.25 145 ASP A C 1
ATOM 1118 O O . ASP A 1 145 ? 2.898 24.625 16.391 1 95.25 145 ASP A O 1
ATOM 1122 N N . HIS A 1 146 ? 3.307 23.094 14.836 1 94.06 146 HIS A N 1
ATOM 1123 C CA . HIS A 1 146 ? 3.891 22.188 15.812 1 94.06 146 HIS A CA 1
ATOM 1124 C C . HIS A 1 146 ? 5.047 21.406 15.203 1 94.06 146 HIS A C 1
ATOM 1126 O O . HIS A 1 146 ? 5.48 20.391 15.766 1 94.06 146 HIS A O 1
ATOM 1132 N N . HIS A 1 147 ? 5.484 21.75 14.094 1 91.62 147 HIS A N 1
ATOM 1133 C CA . HIS A 1 147 ? 6.625 21.125 13.445 1 91.62 147 HIS A CA 1
ATOM 1134 C C . HIS A 1 147 ? 7.941 21.734 13.922 1 91.62 147 HIS A C 1
ATOM 1136 O O . HIS A 1 147 ? 8.125 22.953 13.844 1 91.62 147 HIS A O 1
ATOM 1142 N N . ALA A 1 148 ? 8.891 20.922 14.281 1 89.88 148 ALA A N 1
ATOM 1143 C CA . ALA A 1 148 ? 10.164 21.344 14.852 1 89.88 148 ALA A CA 1
ATOM 1144 C C . ALA A 1 148 ? 10.977 22.156 13.836 1 89.88 148 ALA A C 1
ATOM 1146 O O . ALA A 1 148 ? 11.578 23.172 14.188 1 89.88 148 ALA A O 1
ATOM 1147 N N . SER A 1 149 ? 11.039 21.734 12.633 1 89.12 149 SER A N 1
ATOM 1148 C CA . SER A 1 149 ? 11.789 22.422 11.594 1 89.12 149 SER A CA 1
ATOM 1149 C C . SER A 1 149 ? 11.242 23.828 11.367 1 89.12 149 SER A C 1
ATOM 1151 O O . SER A 1 149 ? 12 24.781 11.18 1 89.12 149 SER A O 1
ATOM 1153 N N . ALA A 1 150 ? 9.938 23.984 11.398 1 90 150 ALA A N 1
ATOM 1154 C CA . ALA A 1 150 ? 9.297 25.281 11.219 1 90 150 ALA A CA 1
ATOM 1155 C C . ALA A 1 150 ? 9.594 26.203 12.391 1 90 150 ALA A C 1
ATOM 1157 O O . ALA A 1 150 ? 9.828 27.406 12.195 1 90 150 ALA A O 1
ATOM 1158 N N . GLU A 1 151 ? 9.562 25.625 13.586 1 92.56 151 GLU A N 1
ATOM 1159 C CA . GLU A 1 151 ? 9.891 26.422 14.758 1 92.56 151 GLU A CA 1
ATOM 1160 C C . GLU A 1 151 ? 11.297 27.016 14.656 1 92.56 151 GLU A C 1
ATOM 1162 O O . GLU A 1 151 ? 11.508 28.188 14.961 1 92.56 151 GLU A O 1
ATOM 1167 N N . GLU A 1 152 ? 12.188 26.203 14.195 1 90.38 152 GLU A N 1
ATOM 1168 C CA . GLU A 1 152 ? 13.562 26.656 14.031 1 90.38 152 GLU A CA 1
ATOM 1169 C C . GLU A 1 152 ? 13.664 27.75 12.969 1 90.38 152 GLU A C 1
ATOM 1171 O O . GLU A 1 152 ? 14.352 28.75 13.164 1 90.38 152 GLU A O 1
ATOM 1176 N N . THR A 1 153 ? 12.992 27.562 11.945 1 88.31 153 THR A N 1
ATOM 1177 C CA . THR A 1 153 ? 13.023 28.5 10.82 1 88.31 153 THR A CA 1
ATOM 1178 C C . THR A 1 153 ? 12.414 29.828 11.227 1 88.31 153 THR A C 1
ATOM 1180 O O . THR A 1 153 ? 12.883 30.891 10.789 1 88.31 153 THR A O 1
ATOM 1183 N N . LEU A 1 154 ? 11.438 29.844 12.094 1 93.44 154 LEU A N 1
ATOM 1184 C CA . LEU A 1 154 ? 10.688 31.047 12.438 1 93.44 154 LEU A CA 1
ATOM 1185 C C . LEU A 1 154 ? 11.125 31.594 13.789 1 93.44 154 LEU A C 1
ATOM 1187 O O . LEU A 1 154 ? 10.414 32.406 14.406 1 93.44 154 LEU A O 1
ATOM 1191 N N . ARG A 1 155 ? 12.273 31.172 14.18 1 92.25 155 ARG A N 1
ATOM 1192 C CA . ARG A 1 155 ? 12.797 31.656 15.445 1 92.25 155 ARG A CA 1
ATOM 1193 C C . ARG A 1 155 ? 12.867 33.188 15.461 1 92.25 155 ARG A C 1
ATOM 1195 O O . ARG A 1 155 ? 12.508 33.812 16.453 1 92.25 155 ARG A O 1
ATOM 1202 N N . PRO A 1 156 ? 13.227 33.812 14.312 1 90.62 156 PRO A N 1
ATOM 1203 C CA . PRO A 1 156 ? 13.344 35.281 14.305 1 90.62 156 PRO A CA 1
ATOM 1204 C C . PRO A 1 156 ? 11.992 35.969 14.227 1 90.62 156 PRO A C 1
ATOM 1206 O O . PRO A 1 156 ? 11.914 37.188 14.422 1 90.62 156 PRO A O 1
ATOM 1209 N N . PHE A 1 157 ? 11.016 35.25 13.922 1 91.88 157 PHE A N 1
ATOM 1210 C CA . PHE A 1 157 ? 9.68 35.812 13.781 1 91.88 157 PHE A CA 1
ATOM 1211 C C . PHE A 1 157 ? 9.133 36.25 15.133 1 91.88 157 PHE A C 1
ATOM 1213 O O . PHE A 1 157 ? 9.359 35.594 16.141 1 91.88 157 PHE A O 1
ATOM 1220 N N . PRO A 1 158 ? 8.406 37.375 15.227 1 93.12 158 PRO A N 1
ATOM 1221 C CA . PRO A 1 158 ? 7.941 37.875 16.516 1 93.12 158 PRO A CA 1
ATOM 1222 C C . PRO A 1 158 ? 7.098 36.875 17.281 1 93.12 158 PRO A C 1
ATOM 1224 O O . PRO A 1 158 ? 6.289 36.156 16.688 1 93.12 158 PRO A O 1
ATOM 1227 N N . ALA A 1 159 ? 7.238 36.844 18.547 1 91.88 159 ALA A N 1
ATOM 1228 C CA . ALA A 1 159 ? 6.582 35.875 19.422 1 91.88 159 ALA A CA 1
ATOM 1229 C C . ALA A 1 159 ? 5.066 36.062 19.406 1 91.88 159 ALA A C 1
ATOM 1231 O O . ALA A 1 159 ? 4.316 35.094 19.531 1 91.88 159 ALA A O 1
ATOM 1232 N N . GLU A 1 160 ? 4.648 37.281 19.234 1 93.62 160 GLU A N 1
ATOM 1233 C CA . GLU A 1 160 ? 3.213 37.562 19.234 1 93.62 160 GLU A CA 1
ATOM 1234 C C . GLU A 1 160 ? 2.555 37.031 17.953 1 93.62 160 GLU A C 1
ATOM 1236 O O . GLU A 1 160 ? 1.327 36.938 17.875 1 93.62 160 GLU A O 1
ATOM 1241 N N . ASN A 1 161 ? 3.336 36.594 16.938 1 95.25 161 ASN A N 1
ATOM 1242 C CA . ASN A 1 161 ? 2.812 36.156 15.656 1 95.25 161 ASN A CA 1
ATOM 1243 C C . ASN A 1 161 ? 2.938 34.656 15.492 1 95.25 161 ASN A C 1
ATOM 1245 O O . ASN A 1 161 ? 2.666 34.094 14.422 1 95.25 161 ASN A O 1
ATOM 1249 N N . LYS A 1 162 ? 3.301 34 16.578 1 94.38 162 LYS A N 1
ATOM 1250 C CA . LYS A 1 162 ? 3.496 32.562 16.391 1 94.38 162 LYS A CA 1
ATOM 1251 C C . LYS A 1 162 ? 3.205 31.797 17.672 1 94.38 162 LYS A C 1
ATOM 1253 O O . LYS A 1 162 ? 3.418 32.312 18.781 1 94.38 162 LYS A O 1
ATOM 1258 N N . VAL A 1 163 ? 2.688 30.672 17.547 1 92.81 163 VAL A N 1
ATOM 1259 C CA . VAL A 1 163 ? 2.521 29.672 18.594 1 92.81 163 VAL A CA 1
ATOM 1260 C C . VAL A 1 163 ? 3.041 28.312 18.109 1 92.81 163 VAL A C 1
ATOM 1262 O O . VAL A 1 163 ? 2.572 27.797 17.094 1 92.81 163 VAL A O 1
ATOM 1265 N N . PHE A 1 164 ? 4.02 27.797 18.75 1 92.94 164 PHE A N 1
ATOM 1266 C CA . PHE A 1 164 ? 4.531 26.469 18.484 1 92.94 164 PHE A CA 1
ATOM 1267 C C . PHE A 1 164 ? 4.387 25.578 19.719 1 92.94 164 PHE A C 1
ATOM 1269 O O . PHE A 1 164 ? 4.805 25.953 20.812 1 92.94 164 PHE A O 1
ATOM 1276 N N . GLU A 1 165 ? 3.719 24.516 19.562 1 91.06 165 GLU A N 1
ATOM 1277 C CA . GLU A 1 165 ? 3.582 23.531 20.625 1 91.06 165 GLU A CA 1
ATOM 1278 C C . GLU A 1 165 ? 3.719 22.109 20.078 1 91.06 165 GLU A C 1
ATOM 1280 O O . GLU A 1 165 ? 2.791 21.594 19.453 1 91.06 165 GLU A O 1
ATOM 1285 N N . MET A 1 166 ? 4.793 21.438 20.406 1 89.44 166 MET A N 1
ATOM 1286 C CA . MET A 1 166 ? 5.148 20.156 19.812 1 89.44 166 MET A CA 1
ATOM 1287 C C . MET A 1 166 ? 4.27 19.047 20.375 1 89.44 166 MET A C 1
ATOM 1289 O O . MET A 1 166 ? 4.156 17.969 19.766 1 89.44 166 MET A O 1
ATOM 1293 N N . LYS A 1 167 ? 3.648 19.219 21.469 1 88.56 167 LYS A N 1
ATOM 1294 C CA . LYS A 1 167 ? 2.846 18.188 22.109 1 88.56 167 LYS A CA 1
ATOM 1295 C C . LYS A 1 167 ? 1.39 18.266 21.656 1 88.56 167 LYS A C 1
ATOM 1297 O O . LYS A 1 167 ? 0.555 17.469 22.094 1 88.56 167 LYS A O 1
ATOM 1302 N N . MET A 1 168 ? 1.128 19.188 20.781 1 91.44 168 MET A N 1
ATOM 1303 C CA . MET A 1 168 ? -0.195 19.328 20.188 1 91.44 168 MET A CA 1
ATOM 1304 C C . MET A 1 168 ? -0.124 19.188 18.672 1 91.44 168 MET A C 1
ATOM 1306 O O . MET A 1 168 ? 0.954 19.281 18.078 1 91.44 168 MET A O 1
ATOM 1310 N N . SER A 1 169 ? -1.259 18.875 18.109 1 94.44 169 SER A N 1
ATOM 1311 C CA . SER A 1 169 ? -1.354 18.906 16.656 1 94.44 169 SER A CA 1
ATOM 1312 C C . SER A 1 169 ? -1.844 20.25 16.156 1 94.44 169 SER A C 1
ATOM 1314 O O . SER A 1 169 ? -2.256 21.109 16.938 1 94.44 169 SER A O 1
ATOM 1316 N N . GLY A 1 170 ? -1.71 20.438 14.828 1 95.38 170 GLY A N 1
ATOM 1317 C CA . GLY A 1 170 ? -2.301 21.625 14.25 1 95.38 170 GLY A CA 1
ATOM 1318 C C . GLY A 1 170 ? -3.789 21.75 14.516 1 95.38 170 GLY A C 1
ATOM 1319 O O . GLY A 1 170 ? -4.297 22.844 14.758 1 95.38 170 GLY A O 1
ATOM 1320 N N . ALA A 1 171 ? -4.457 20.641 14.484 1 95.81 171 ALA A N 1
ATOM 1321 C CA . ALA A 1 171 ? -5.902 20.594 14.703 1 95.81 171 ALA A CA 1
ATOM 1322 C C . ALA A 1 171 ? -6.27 21.094 16.094 1 95.81 171 ALA A C 1
ATOM 1324 O O . ALA A 1 171 ? -7.141 21.953 16.234 1 95.81 171 ALA A O 1
ATOM 1325 N N . THR A 1 172 ? -5.586 20.609 17.109 1 94 172 THR A N 1
ATOM 1326 C CA . THR A 1 172 ? -5.953 20.969 18.469 1 94 172 THR A CA 1
ATOM 1327 C C . THR A 1 172 ? -5.445 22.375 18.812 1 94 172 THR A C 1
ATOM 1329 O O . THR A 1 172 ? -6.082 23.109 19.562 1 94 172 THR A O 1
ATOM 1332 N N . LEU A 1 173 ? -4.328 22.734 18.234 1 93.56 173 LEU A N 1
ATOM 1333 C CA . LEU A 1 173 ? -3.887 24.125 18.359 1 93.56 173 LEU A CA 1
ATOM 1334 C C . LEU A 1 173 ? -4.93 25.078 17.797 1 93.56 173 LEU A C 1
ATOM 1336 O O . LEU A 1 173 ? -5.266 26.078 18.438 1 93.56 173 LEU A O 1
ATOM 1340 N N . ALA A 1 174 ? -5.359 24.781 16.594 1 94.75 174 ALA A N 1
ATOM 1341 C CA . ALA A 1 174 ? -6.387 25.609 15.969 1 94.75 174 ALA A CA 1
ATOM 1342 C C . ALA A 1 174 ? -7.66 25.641 16.797 1 94.75 174 ALA A C 1
ATOM 1344 O O . ALA A 1 174 ? -8.281 26.688 16.969 1 94.75 174 ALA A O 1
ATOM 1345 N N . TRP A 1 175 ? -8.031 24.484 17.297 1 93.94 175 TRP A N 1
ATOM 1346 C CA . TRP A 1 175 ? -9.219 24.438 18.141 1 93.94 175 TRP A CA 1
ATOM 1347 C C . TRP A 1 175 ? -9.078 25.375 19.344 1 93.94 175 TRP A C 1
ATOM 1349 O O . TRP A 1 175 ? -9.984 26.156 19.641 1 93.94 175 TRP A O 1
ATOM 1359 N N . ASP A 1 176 ? -7.965 25.297 19.984 1 91.19 176 ASP A N 1
ATOM 1360 C CA . ASP A 1 176 ? -7.715 26.141 21.156 1 91.19 176 ASP A CA 1
ATOM 1361 C C . ASP A 1 176 ? -7.777 27.609 20.781 1 91.19 176 ASP A C 1
ATOM 1363 O O . ASP A 1 176 ? -8.359 28.422 21.516 1 91.19 176 ASP A O 1
ATOM 1367 N N . PHE A 1 177 ? -7.168 27.953 19.734 1 92.44 177 PHE A N 1
ATOM 1368 C CA . PHE A 1 177 ? -7.113 29.344 19.297 1 92.44 177 PHE A CA 1
ATOM 1369 C C . PHE A 1 177 ? -8.508 29.859 18.969 1 92.44 177 PHE A C 1
ATOM 1371 O O . PHE A 1 177 ? -8.891 30.953 19.391 1 92.44 177 PHE A O 1
ATOM 1378 N N . PHE A 1 178 ? -9.25 29.125 18.25 1 92.94 178 PHE A N 1
ATOM 1379 C CA . PHE A 1 178 ? -10.508 29.609 17.719 1 92.94 178 PHE A CA 1
ATOM 1380 C C . PHE A 1 178 ? -11.633 29.438 18.734 1 92.94 178 PHE A C 1
ATOM 1382 O O . PHE A 1 178 ? -12.617 30.172 18.703 1 92.94 178 PHE A O 1
ATOM 1389 N N . HIS A 1 179 ? -11.484 28.453 19.578 1 89.88 179 HIS A N 1
ATOM 1390 C CA . HIS A 1 179 ? -12.609 28.141 20.453 1 89.88 179 HIS A CA 1
ATOM 1391 C C . HIS A 1 179 ? -12.227 28.281 21.922 1 89.88 179 HIS A C 1
ATOM 1393 O O . HIS A 1 179 ? -13.078 28.188 22.812 1 89.88 179 HIS A O 1
ATOM 1399 N N . GLY A 1 180 ? -11.164 28.906 22.266 1 76.81 180 GLY A N 1
ATOM 1400 C CA . GLY A 1 180 ? -10.711 29.344 23.578 1 76.81 180 GLY A CA 1
ATOM 1401 C C . GLY A 1 180 ? -10.102 28.234 24.406 1 76.81 180 GLY A C 1
ATOM 1402 O O . GLY A 1 180 ? -9.391 27.375 23.875 1 76.81 180 GLY A O 1
ATOM 1403 N N . GLN A 1 181 ? -10.711 28.031 25.859 1 58.34 181 GLN A N 1
ATOM 1404 C CA . GLN A 1 181 ? -9.992 27.375 26.938 1 58.34 181 GLN A CA 1
ATOM 1405 C C . GLN A 1 181 ? -9.938 25.859 26.719 1 58.34 181 GLN A C 1
ATOM 1407 O O . GLN A 1 181 ? -10.969 25.188 26.719 1 58.34 181 GLN A O 1
ATOM 1412 N N . PHE A 1 182 ? -8.953 25.391 25.844 1 54.12 182 PHE A N 1
ATOM 1413 C CA . PHE A 1 182 ? -8.797 23.984 25.516 1 54.12 182 PHE A CA 1
ATOM 1414 C C . PHE A 1 182 ? -8.531 23.156 26.766 1 54.12 182 PHE A C 1
ATOM 1416 O O . PHE A 1 182 ? -7.438 23.219 27.344 1 54.12 182 PHE A O 1
ATOM 1423 N N . THR A 1 183 ? -9.438 23.094 27.703 1 56.91 183 THR A N 1
ATOM 1424 C CA . THR A 1 183 ? -9.195 21.906 28.516 1 56.91 183 THR A CA 1
ATOM 1425 C C . THR A 1 183 ? -9.484 20.641 27.734 1 56.91 183 THR A C 1
ATOM 1427 O O . THR A 1 183 ? -10.336 20.625 26.844 1 56.91 183 THR A O 1
ATOM 1430 N N . ARG A 1 184 ? -8.438 19.719 27.453 1 59.34 184 ARG A N 1
ATOM 1431 C CA . ARG A 1 184 ? -8.594 18.406 26.812 1 59.34 184 ARG A CA 1
ATOM 1432 C C . ARG A 1 184 ? -10.023 17.891 26.953 1 59.34 184 ARG A C 1
ATOM 1434 O O . ARG A 1 184 ? -10.555 17.266 26.047 1 59.34 184 ARG A O 1
ATOM 1441 N N . LYS A 1 185 ? -10.562 18.375 28.016 1 63.84 185 LYS A N 1
ATOM 1442 C CA . LYS A 1 185 ? -11.891 17.828 28.297 1 63.84 185 LYS A CA 1
ATOM 1443 C C . LYS A 1 185 ? -12.938 18.406 27.359 1 63.84 185 LYS A C 1
ATOM 1445 O O . LYS A 1 185 ? -13.922 17.734 27.031 1 63.84 185 LYS A O 1
ATOM 1450 N N . ASN A 1 186 ? -12.594 19.547 26.844 1 78.19 186 ASN A N 1
ATOM 1451 C CA . ASN A 1 186 ? -13.633 20.188 26.047 1 78.19 186 ASN A CA 1
ATOM 1452 C C . ASN A 1 186 ? -13.352 20.094 24.547 1 78.19 186 ASN A C 1
ATOM 1454 O O . ASN A 1 186 ? -14.188 20.469 23.734 1 78.19 186 ASN A O 1
ATOM 1458 N N . CYS A 1 187 ? -12.203 19.594 24.156 1 87.81 187 CYS A N 1
ATOM 1459 C CA . CYS A 1 187 ? -11.891 19.391 22.75 1 87.81 187 CYS A CA 1
ATOM 1460 C C . CYS A 1 187 ? -12.664 18.203 22.172 1 87.81 187 CYS A C 1
ATOM 1462 O O . CYS A 1 187 ? -12.609 17.109 22.734 1 87.81 187 CYS A O 1
ATOM 1464 N N . PRO A 1 188 ? -13.43 18.422 21.125 1 91.44 188 PRO A N 1
ATOM 1465 C CA . PRO A 1 188 ? -14.203 17.328 20.562 1 91.44 188 PRO A CA 1
ATOM 1466 C C . PRO A 1 188 ? -13.336 16.125 20.203 1 91.44 188 PRO A C 1
ATOM 1468 O O . PRO A 1 188 ? -12.172 16.281 19.812 1 91.44 188 PRO A O 1
ATOM 1471 N N . LEU A 1 189 ? -13.906 14.93 20.25 1 91.5 189 LEU A N 1
ATOM 1472 C CA . LEU A 1 189 ? -13.203 13.672 20.047 1 91.5 189 LEU A CA 1
ATOM 1473 C C . LEU A 1 189 ? -12.57 13.625 18.656 1 91.5 189 LEU A C 1
ATOM 1475 O O . LEU A 1 189 ? -11.477 13.078 18.484 1 91.5 189 LEU A O 1
ATOM 1479 N N . LEU A 1 190 ? -13.273 14.203 17.688 1 93.88 190 LEU A N 1
ATOM 1480 C CA . LEU A 1 190 ? -12.758 14.219 16.312 1 93.88 190 LEU A CA 1
ATOM 1481 C C . LEU A 1 190 ? -11.352 14.797 16.266 1 93.88 190 LEU A C 1
ATOM 1483 O O . LEU A 1 190 ? -10.438 14.188 15.711 1 93.88 190 LEU A O 1
ATOM 1487 N N . PHE A 1 191 ? -11.164 15.922 16.906 1 94.62 191 PHE A N 1
ATOM 1488 C CA . PHE A 1 191 ? -9.875 16.609 16.906 1 94.62 191 PHE A CA 1
ATOM 1489 C C . PHE A 1 191 ? -8.852 15.836 17.734 1 94.62 191 PHE A C 1
ATOM 1491 O O . PHE A 1 191 ? -7.676 15.773 17.375 1 94.62 191 PHE A O 1
ATOM 1498 N N . ARG A 1 192 ? -9.305 15.227 18.75 1 93.25 192 ARG A N 1
ATOM 1499 C CA . ARG A 1 192 ? -8.422 14.461 19.625 1 93.25 192 ARG A CA 1
ATOM 1500 C C . ARG A 1 192 ? -7.895 13.211 18.906 1 93.25 192 ARG A C 1
ATOM 1502 O O . ARG A 1 192 ? -6.734 12.844 19.078 1 93.25 192 ARG A O 1
ATOM 1509 N N . TYR A 1 193 ? -8.734 12.555 18.141 1 94.62 193 TYR A N 1
ATOM 1510 C CA . TYR A 1 193 ? -8.305 11.391 17.359 1 94.62 193 TYR A CA 1
ATOM 1511 C C . TYR A 1 193 ? -7.305 11.789 16.281 1 94.62 193 TYR A C 1
ATOM 1513 O O . TYR A 1 193 ? -6.332 11.07 16.031 1 94.62 193 TYR A O 1
ATOM 1521 N N . ILE A 1 194 ? -7.57 12.898 15.656 1 95.94 194 ILE A N 1
ATOM 1522 C CA . ILE A 1 194 ? -6.645 13.398 14.648 1 95.94 194 ILE A CA 1
ATOM 1523 C C . ILE A 1 194 ? -5.285 13.672 15.281 1 95.94 194 ILE A C 1
ATOM 1525 O O . ILE A 1 194 ? -4.25 13.266 14.75 1 95.94 194 ILE A O 1
ATOM 1529 N N . GLU A 1 195 ? -5.277 14.305 16.469 1 95 195 GLU A N 1
ATOM 1530 C CA . GLU A 1 195 ? -4.039 14.602 17.172 1 95 195 GLU A CA 1
ATOM 1531 C C . GLU A 1 195 ? -3.314 13.32 17.578 1 95 195 GLU A C 1
ATOM 1533 O O . GLU A 1 195 ? -2.092 13.234 17.453 1 95 195 GLU A O 1
ATOM 1538 N N . ASP A 1 196 ? -4.066 12.422 18.047 1 94.94 196 ASP A N 1
ATOM 1539 C CA . ASP A 1 196 ? -3.498 11.188 18.594 1 94.94 196 ASP A CA 1
ATOM 1540 C C . ASP A 1 196 ? -2.607 10.5 17.562 1 94.94 196 ASP A C 1
ATOM 1542 O O . ASP A 1 196 ? -1.511 10.039 17.875 1 94.94 196 ASP A O 1
ATOM 1546 N N . LYS A 1 197 ? -3.08 10.453 16.328 1 95.12 197 LYS A N 1
ATOM 1547 C CA . LYS A 1 197 ? -2.262 9.875 15.273 1 95.12 197 LYS A CA 1
ATOM 1548 C C . LYS A 1 197 ? -1.158 10.844 14.844 1 95.12 197 LYS A C 1
ATOM 1550 O O . LYS A 1 197 ? -0.01 10.43 14.656 1 95.12 197 LYS A O 1
ATOM 1555 N N . ASP A 1 198 ? -1.538 12.055 14.664 1 95.19 198 ASP A N 1
ATOM 1556 C CA . ASP A 1 198 ? -0.609 13.023 14.086 1 95.19 198 ASP A CA 1
ATOM 1557 C C . ASP A 1 198 ? 0.683 13.094 14.898 1 95.19 198 ASP A C 1
ATOM 1559 O O . ASP A 1 198 ? 1.772 13.195 14.328 1 95.19 198 ASP A O 1
ATOM 1563 N N . ILE A 1 199 ? 0.549 13.07 16.188 1 92.06 199 ILE A N 1
ATOM 1564 C CA . ILE A 1 199 ? 1.749 13.172 17.016 1 92.06 199 ILE A CA 1
ATOM 1565 C C . ILE A 1 199 ? 2.133 11.789 17.531 1 92.06 199 ILE A C 1
ATOM 1567 O O . ILE A 1 199 ? 2.939 11.672 18.453 1 92.06 199 ILE A O 1
ATOM 1571 N N . TRP A 1 200 ? 1.474 10.719 17.047 1 92.5 200 TRP A N 1
ATOM 1572 C CA . TRP A 1 200 ? 1.8 9.312 17.219 1 92.5 200 TRP A CA 1
ATOM 1573 C C . TRP A 1 200 ? 1.717 8.906 18.688 1 92.5 200 TRP A C 1
ATOM 1575 O O . TRP A 1 200 ? 2.6 8.211 19.203 1 92.5 200 TRP A O 1
ATOM 1585 N N . ARG A 1 201 ? 0.717 9.383 19.359 1 90.88 201 ARG A N 1
ATOM 1586 C CA . ARG A 1 201 ? 0.534 9.102 20.781 1 90.88 201 ARG A CA 1
ATOM 1587 C C . ARG A 1 201 ? -0.234 7.805 20.984 1 90.88 201 ARG A C 1
ATOM 1589 O O . ARG A 1 201 ? 0.035 7.062 21.938 1 90.88 201 ARG A O 1
ATOM 1596 N N . TRP A 1 202 ? -1.188 7.488 20.219 1 93.06 202 TRP A N 1
ATOM 1597 C CA . TRP A 1 202 ? -2.047 6.309 20.25 1 93.06 202 TRP A CA 1
ATOM 1598 C C . TRP A 1 202 ? -2.596 6.086 21.656 1 93.06 202 TRP A C 1
ATOM 1600 O O . TRP A 1 202 ? -2.539 4.973 22.188 1 93.06 202 TRP A O 1
ATOM 1610 N N . ALA A 1 203 ? -3.1 7.148 22.266 1 92.12 203 ALA A N 1
ATOM 1611 C CA . ALA A 1 203 ? -3.594 7.109 23.641 1 92.12 203 ALA A CA 1
ATOM 1612 C C . ALA A 1 203 ? -5.117 7.027 23.672 1 92.12 203 ALA A C 1
ATOM 1614 O O . ALA A 1 203 ? -5.715 6.902 24.734 1 92.12 203 ALA A O 1
ATOM 1615 N N . MET A 1 204 ? -5.742 7.066 22.531 1 93.25 204 MET A N 1
ATOM 1616 C CA . MET A 1 204 ? -7.195 6.988 22.453 1 93.25 204 MET A CA 1
ATOM 1617 C C . MET A 1 204 ? -7.645 5.578 22.078 1 93.25 204 MET A C 1
ATOM 1619 O O . MET A 1 204 ? -6.988 4.898 21.297 1 93.25 204 MET A O 1
ATOM 1623 N N . LYS A 1 205 ? -8.742 5.156 22.672 1 92.69 205 LYS A N 1
ATOM 1624 C CA . LYS A 1 205 ? -9.32 3.863 22.312 1 92.69 205 LYS A CA 1
ATOM 1625 C C . LYS A 1 205 ? -9.586 3.789 20.812 1 92.69 205 LYS A C 1
ATOM 1627 O O . LYS A 1 205 ? -10.156 4.715 20.234 1 92.69 205 LYS A O 1
ATOM 1632 N N . ARG A 1 206 ? -9.125 2.725 20.141 1 94.38 206 ARG A N 1
ATOM 1633 C CA . ARG A 1 206 ? -9.43 2.428 18.734 1 94.38 206 ARG A CA 1
ATOM 1634 C C . ARG A 1 206 ? -8.945 3.549 17.828 1 94.38 206 ARG A C 1
ATOM 1636 O O . ARG A 1 206 ? -9.609 3.889 16.844 1 94.38 206 ARG A O 1
ATOM 1643 N N . SER A 1 207 ? -7.895 4.168 18.203 1 95.25 207 SER A N 1
ATOM 1644 C CA . SER A 1 207 ? -7.344 5.289 17.438 1 95.25 207 SER A CA 1
ATOM 1645 C C . SER A 1 207 ? -6.914 4.852 16.047 1 95.25 207 SER A C 1
ATOM 1647 O O . SER A 1 207 ? -7.105 5.586 15.07 1 95.25 207 SER A O 1
ATOM 1649 N N . LYS A 1 208 ? -6.367 3.652 15.922 1 95.62 208 LYS A N 1
ATOM 1650 C CA . LYS A 1 208 ? -5.965 3.137 14.617 1 95.62 208 LYS A CA 1
ATOM 1651 C C . LYS A 1 208 ? -7.18 2.885 13.727 1 95.62 208 LYS A C 1
ATOM 1653 O O . LYS A 1 208 ? -7.141 3.16 12.523 1 95.62 208 LYS A O 1
ATOM 1658 N N . GLU A 1 209 ? -8.188 2.373 14.336 1 95.25 209 GLU A N 1
ATOM 1659 C CA . GLU A 1 209 ? -9.43 2.145 13.602 1 95.25 209 GLU A CA 1
ATOM 1660 C C . GLU A 1 209 ? -10.031 3.457 13.109 1 95.25 209 GLU A C 1
ATOM 1662 O O . GLU A 1 209 ? -10.523 3.535 11.977 1 95.25 209 GLU A O 1
ATOM 1667 N N . PHE A 1 210 ? -9.977 4.5 13.93 1 94.94 210 PHE A N 1
ATOM 1668 C CA . PHE A 1 210 ? -10.438 5.816 13.508 1 94.94 210 PHE A CA 1
ATOM 1669 C C . PHE A 1 210 ? -9.648 6.305 12.297 1 94.94 210 PHE A C 1
ATOM 1671 O O . PHE A 1 210 ? -10.227 6.746 11.305 1 94.94 210 PHE A O 1
ATOM 1678 N N . SER A 1 211 ? -8.367 6.195 12.398 1 95.19 211 SER A N 1
ATOM 1679 C CA . SER A 1 211 ? -7.492 6.68 11.336 1 95.19 211 SER A CA 1
ATOM 1680 C C . SER A 1 211 ? -7.77 5.965 10.023 1 95.19 211 SER A C 1
ATOM 1682 O O . SER A 1 211 ? -7.816 6.598 8.961 1 95.19 211 SER A O 1
ATOM 1684 N N . ALA A 1 212 ? -7.965 4.691 10.117 1 93.81 212 ALA A N 1
ATOM 1685 C CA . ALA A 1 212 ? -8.25 3.889 8.93 1 93.81 212 ALA A CA 1
ATOM 1686 C C . ALA A 1 212 ? -9.586 4.289 8.305 1 93.81 212 ALA A C 1
ATOM 1688 O O . ALA A 1 212 ? -9.68 4.465 7.09 1 93.81 212 ALA A O 1
ATOM 1689 N N . ALA A 1 213 ? -10.578 4.453 9.133 1 92.88 213 ALA A N 1
ATOM 1690 C CA . ALA A 1 213 ? -11.914 4.801 8.656 1 92.88 213 ALA A CA 1
ATOM 1691 C C . ALA A 1 213 ? -11.945 6.219 8.102 1 92.88 213 ALA A C 1
ATOM 1693 O O . ALA A 1 213 ? -12.664 6.5 7.141 1 92.88 213 ALA A O 1
ATOM 1694 N N . GLN A 1 214 ? -11.242 7.117 8.773 1 93.19 214 GLN A N 1
ATOM 1695 C CA . GLN A 1 214 ? -11.188 8.516 8.352 1 93.19 214 GLN A CA 1
ATOM 1696 C C . GLN A 1 214 ? -10.719 8.633 6.91 1 93.19 214 GLN A C 1
ATOM 1698 O O . GLN A 1 214 ? -11.258 9.438 6.141 1 93.19 214 GLN A O 1
ATOM 1703 N N . GLU A 1 215 ? -9.781 7.887 6.492 1 88.31 215 GLU A N 1
ATOM 1704 C CA . GLU A 1 215 ? -9.227 7.918 5.141 1 88.31 215 GLU A CA 1
ATOM 1705 C C . GLU A 1 215 ? -10.305 7.617 4.102 1 88.31 215 GLU A C 1
ATOM 1707 O O . GLU A 1 215 ? -10.266 8.148 2.988 1 88.31 215 GLU A O 1
ATOM 1712 N N . LEU A 1 216 ? -11.266 6.84 4.469 1 88.19 216 LEU A N 1
ATOM 1713 C CA . LEU A 1 216 ? -12.312 6.43 3.535 1 88.19 216 LEU A CA 1
ATOM 1714 C C . LEU A 1 216 ? -13.508 7.367 3.619 1 88.19 216 LEU A C 1
ATOM 1716 O O . LEU A 1 216 ? -14.156 7.648 2.605 1 88.19 216 LEU A O 1
ATOM 1720 N N . GLU A 1 217 ? -13.766 7.832 4.809 1 89.06 217 GLU A N 1
ATOM 1721 C CA . GLU A 1 217 ? -15.078 8.438 5.035 1 89.06 217 GLU A CA 1
ATOM 1722 C C . GLU A 1 217 ? -14.984 9.961 5.051 1 89.06 217 GLU A C 1
ATOM 1724 O O . GLU A 1 217 ? -15.992 10.656 4.887 1 89.06 217 GLU A O 1
ATOM 1729 N N . LEU A 1 218 ? -13.773 10.438 5.324 1 90.44 218 LEU A N 1
ATOM 1730 C CA . LEU A 1 218 ? -13.602 11.883 5.449 1 90.44 218 LEU A CA 1
ATOM 1731 C C . LEU A 1 218 ? -12.641 12.406 4.391 1 90.44 218 LEU A C 1
ATOM 1733 O O . LEU A 1 218 ? -11.43 12.477 4.621 1 90.44 218 LEU A O 1
ATOM 1737 N N . PRO A 1 219 ? -13.172 12.797 3.32 1 83.5 219 PRO A N 1
ATOM 1738 C CA . PRO A 1 219 ? -12.32 13.258 2.223 1 83.5 219 PRO A CA 1
ATOM 1739 C C . PRO A 1 219 ? -11.516 14.508 2.58 1 83.5 219 PRO A C 1
ATOM 1741 O O . PRO A 1 219 ? -12.016 15.383 3.283 1 83.5 219 PRO A O 1
ATOM 1744 N N . ILE A 1 220 ? -10.344 14.578 2.188 1 88.31 220 ILE A N 1
ATOM 1745 C CA . ILE A 1 220 ? -9.445 15.719 2.307 1 88.31 220 ILE A CA 1
ATOM 1746 C C . ILE A 1 220 ? -9.031 16.203 0.917 1 88.31 220 ILE A C 1
ATOM 1748 O O . ILE A 1 220 ? -8.477 15.43 0.131 1 88.31 220 ILE A O 1
ATOM 1752 N N . PRO A 1 221 ? -9.383 17.375 0.625 1 82.69 221 PRO A N 1
ATOM 1753 C CA . PRO A 1 221 ? -9.031 17.875 -0.707 1 82.69 221 PRO A CA 1
ATOM 1754 C C . PRO A 1 221 ? -7.527 17.906 -0.948 1 82.69 221 PRO A C 1
ATOM 1756 O O . PRO A 1 221 ? -6.75 18.125 -0.014 1 82.69 221 PRO A O 1
ATOM 1759 N N . ALA A 1 222 ? -7.184 17.672 -2.227 1 78.12 222 ALA A N 1
ATOM 1760 C CA . ALA A 1 222 ? -5.785 17.844 -2.621 1 78.12 222 ALA A CA 1
ATOM 1761 C C . ALA A 1 222 ? -5.312 19.281 -2.385 1 78.12 222 ALA A C 1
ATOM 1763 O O . ALA A 1 222 ? -6.113 20.219 -2.422 1 78.12 222 ALA A O 1
ATOM 1764 N N . PRO A 1 223 ? -3.994 19.297 -2.059 1 73.94 223 PRO A N 1
ATOM 1765 C CA . PRO A 1 223 ? -3.518 20.672 -1.84 1 73.94 223 PRO A CA 1
ATOM 1766 C C . PRO A 1 223 ? -3.754 21.578 -3.045 1 73.94 223 PRO A C 1
ATOM 1768 O O . PRO A 1 223 ? -3.742 21.109 -4.188 1 73.94 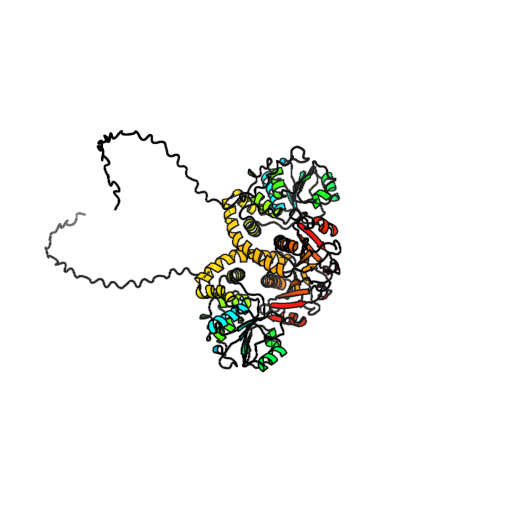223 PRO A O 1
ATOM 1771 N N . GLY A 1 224 ? -4.352 22.594 -2.891 1 68 224 GLY A N 1
ATOM 1772 C CA . GLY A 1 224 ? -4.539 23.672 -3.842 1 68 224 GLY A CA 1
ATOM 1773 C C . GLY A 1 224 ? -4.691 25.031 -3.18 1 68 224 GLY A C 1
ATOM 1774 O O . GLY A 1 224 ? -4.738 25.125 -1.951 1 68 224 GLY A O 1
ATOM 1775 N N . VAL A 1 225 ? -4.473 26.141 -3.865 1 57.84 225 VAL A N 1
ATOM 1776 C CA . VAL A 1 225 ? -4.484 27.5 -3.314 1 57.84 225 VAL A CA 1
ATOM 1777 C C . VAL A 1 225 ? -5.895 27.844 -2.838 1 57.84 225 VAL A C 1
ATOM 1779 O O . VAL A 1 225 ? -6.066 28.469 -1.783 1 57.84 225 VAL A O 1
ATOM 1782 N N . VAL A 1 226 ? -6.895 27.844 -3.568 1 54.56 226 VAL A N 1
ATOM 1783 C CA . VAL A 1 226 ? -8.156 28.453 -3.15 1 54.56 226 VAL A CA 1
ATOM 1784 C C . VAL A 1 226 ? -9.242 27.375 -3.066 1 54.56 226 VAL A C 1
ATOM 1786 O O . VAL A 1 226 ? -9.484 26.656 -4.039 1 54.56 226 VAL A O 1
ATOM 1789 N N . ALA A 1 227 ? -9.312 26.719 -1.761 1 55.22 227 ALA A N 1
ATOM 1790 C CA . ALA A 1 227 ? -10.438 25.797 -1.669 1 55.22 227 ALA A CA 1
ATOM 1791 C C . ALA A 1 227 ? -11.586 26.391 -0.863 1 55.22 227 ALA A C 1
ATOM 1793 O O . ALA A 1 227 ? -11.359 27 0.19 1 55.22 227 ALA A O 1
ATOM 1794 N N . ASN A 1 228 ? -12.656 27.078 -1.389 1 55.78 228 ASN A N 1
ATOM 1795 C CA . ASN A 1 228 ? -13.844 27.359 -0.6 1 55.78 228 ASN A CA 1
ATOM 1796 C C . ASN A 1 228 ? -14.562 26.078 -0.188 1 55.78 228 ASN A C 1
ATOM 1798 O O . ASN A 1 228 ? -15.453 25.609 -0.896 1 55.78 228 ASN A O 1
ATOM 1802 N N . PRO A 1 229 ? -13.82 25.312 0.824 1 58.94 229 PRO A N 1
ATOM 1803 C CA . PRO A 1 229 ? -14.211 23.906 0.923 1 58.94 229 PRO A CA 1
ATOM 1804 C C . PRO A 1 229 ? -15.547 23.719 1.638 1 58.94 229 PRO A C 1
ATOM 1806 O O . PRO A 1 229 ? -15.625 22.969 2.621 1 58.94 229 PRO A O 1
ATOM 1809 N N . ALA A 1 230 ? -16.547 24.656 1.404 1 62.22 230 ALA A N 1
ATOM 1810 C CA . ALA A 1 230 ? -17.781 24.391 2.131 1 62.22 230 ALA A CA 1
ATOM 1811 C C . ALA A 1 230 ? -18.234 22.938 1.935 1 62.22 230 ALA A C 1
ATOM 1813 O O . ALA A 1 230 ? -18.562 22.25 2.9 1 62.22 230 ALA A O 1
ATOM 1814 N N . ALA A 1 231 ? -18.047 22.531 0.786 1 77.5 231 ALA A N 1
ATOM 1815 C CA . ALA A 1 231 ? -18.578 21.203 0.471 1 77.5 231 ALA A CA 1
ATOM 1816 C C . ALA A 1 231 ? -17.672 20.109 1.047 1 77.5 231 ALA A C 1
ATOM 1818 O O . ALA A 1 231 ? -18.156 19.047 1.456 1 77.5 231 ALA A O 1
ATOM 1819 N N . ALA A 1 232 ? -16.438 20.469 1.263 1 83.19 232 ALA A N 1
ATOM 1820 C CA . ALA A 1 232 ? -15.5 19.453 1.733 1 83.19 232 ALA A CA 1
ATOM 1821 C C . ALA A 1 232 ? -15.609 19.266 3.244 1 83.19 232 ALA A C 1
ATOM 1823 O O . ALA A 1 232 ? -15.203 18.234 3.775 1 83.19 232 ALA A O 1
ATOM 1824 N N . PHE A 1 233 ? -16.203 20.312 3.918 1 91.62 233 PHE A N 1
ATOM 1825 C CA . PHE A 1 233 ? -16.328 20.25 5.371 1 91.62 233 PHE A CA 1
ATOM 1826 C C . PHE A 1 233 ? -17.594 19.5 5.77 1 91.62 233 PHE A C 1
ATOM 1828 O O . PHE A 1 233 ? -17.75 19.125 6.934 1 91.62 233 PHE A O 1
ATOM 1835 N N . GLU A 1 234 ? -18.453 19.219 4.82 1 90.81 234 GLU A N 1
ATOM 1836 C CA . GLU A 1 234 ? -19.781 18.688 5.137 1 90.81 234 GLU A CA 1
ATOM 1837 C C . GLU A 1 234 ? -19.672 17.328 5.828 1 90.81 234 GLU A C 1
ATOM 1839 O O . GLU A 1 234 ? -20.297 17.109 6.867 1 90.81 234 GLU A O 1
ATOM 1844 N N . PRO A 1 235 ? -18.891 16.422 5.25 1 91.06 235 PRO A N 1
ATOM 1845 C CA . PRO A 1 235 ? -18.781 15.141 5.961 1 91.06 235 PRO A CA 1
ATOM 1846 C C . PRO A 1 235 ? -18.172 15.305 7.355 1 91.06 235 PRO A C 1
ATOM 1848 O O . PRO A 1 235 ? -18.562 14.578 8.281 1 91.06 235 PRO A O 1
ATOM 1851 N N . TRP A 1 236 ? -17.266 16.219 7.539 1 93.12 236 TRP A N 1
ATOM 1852 C CA . TRP A 1 236 ? -16.656 16.484 8.836 1 93.12 236 TRP A CA 1
ATOM 1853 C C . TRP A 1 236 ? -17.672 17.094 9.805 1 93.12 236 TRP A C 1
ATOM 1855 O O . TRP A 1 236 ? -17.688 16.734 10.992 1 93.12 236 TRP A O 1
ATOM 1865 N N . LEU A 1 237 ? -18.484 17.984 9.258 1 92.81 237 LEU A N 1
ATOM 1866 C CA . LEU A 1 237 ? -19.547 18.594 10.047 1 92.81 237 LEU A CA 1
ATOM 1867 C C . LEU A 1 237 ? -20.531 17.547 10.539 1 92.81 237 LEU A C 1
ATOM 1869 O O . LEU A 1 237 ? -20.938 17.562 11.703 1 92.81 237 LEU A O 1
ATOM 1873 N N . ARG A 1 238 ? -20.844 16.641 9.68 1 92.56 238 ARG A N 1
ATOM 1874 C CA . ARG A 1 238 ? -21.781 15.586 10.039 1 92.56 238 ARG A CA 1
ATOM 1875 C C . ARG A 1 238 ? -21.234 14.711 11.156 1 92.56 238 ARG A C 1
ATOM 1877 O O . ARG A 1 238 ? -21.938 14.375 12.102 1 92.56 238 ARG A O 1
ATOM 1884 N N . LEU A 1 239 ? -20.016 14.352 11.07 1 93.56 239 LEU A N 1
ATOM 1885 C CA . LEU A 1 239 ? -19.375 13.539 12.102 1 93.56 239 LEU A CA 1
ATOM 1886 C C . LEU A 1 239 ? -19.297 14.312 13.422 1 93.56 239 LEU A C 1
ATOM 1888 O O . LEU A 1 239 ? -19.594 13.758 14.484 1 93.56 239 LEU A O 1
ATOM 1892 N N . HIS A 1 240 ? -18.875 15.539 13.336 1 92.75 240 HIS A N 1
ATOM 1893 C CA . HIS A 1 240 ? -18.766 16.391 14.508 1 92.75 240 HIS A CA 1
ATOM 1894 C C . HIS A 1 240 ? -20.094 16.531 15.234 1 92.75 240 HIS A C 1
ATOM 1896 O O . HIS A 1 240 ? -20.156 16.406 16.453 1 92.75 240 HIS A O 1
ATOM 1902 N N . LYS A 1 241 ? -21.141 16.703 14.508 1 92.5 241 LYS A N 1
ATOM 1903 C CA . LYS A 1 241 ? -22.469 16.859 15.078 1 92.5 241 LYS A CA 1
ATOM 1904 C C . LYS A 1 241 ? -23 15.539 15.609 1 92.5 241 LYS A C 1
ATOM 1906 O O . LYS A 1 241 ? -23.766 15.516 16.594 1 92.5 241 LYS A O 1
ATOM 1911 N N . GLY A 1 242 ? -22.609 14.469 14.984 1 91.38 242 GLY A N 1
ATOM 1912 C CA . GLY A 1 242 ? -23.094 13.148 15.359 1 91.38 242 GLY A CA 1
ATOM 1913 C C . GLY A 1 242 ? -22.484 12.641 16.656 1 91.38 242 GLY A C 1
ATOM 1914 O O . GLY A 1 242 ? -22.984 11.68 17.234 1 91.38 242 GLY A O 1
ATOM 1915 N N . GLY A 1 243 ? -21.422 13.203 17.078 1 87.62 243 GLY A N 1
ATOM 1916 C CA . GLY A 1 243 ? -20.828 12.898 18.375 1 87.62 243 GLY A CA 1
ATOM 1917 C C . GLY A 1 243 ? -20.281 11.492 18.469 1 87.62 243 GLY A C 1
ATOM 1918 O O . GLY A 1 243 ? -19.719 10.969 17.5 1 87.62 243 GLY A O 1
ATOM 1919 N N . GLU A 1 244 ? -20.422 10.891 19.609 1 87.62 244 GLU A N 1
ATOM 1920 C CA . GLU A 1 244 ? -19.844 9.594 19.938 1 87.62 244 GLU A CA 1
ATOM 1921 C C . GLU A 1 244 ? -20.484 8.477 19.125 1 87.62 244 GLU A C 1
ATOM 1923 O O . GLU A 1 244 ? -19.828 7.52 18.734 1 87.62 244 GLU A O 1
ATOM 1928 N N . ARG A 1 245 ? -21.719 8.617 18.875 1 87.94 245 ARG A N 1
ATOM 1929 C CA . ARG A 1 245 ? -22.438 7.59 18.125 1 87.94 245 ARG A CA 1
ATOM 1930 C C . ARG A 1 245 ? -21.922 7.492 16.703 1 87.94 245 ARG A C 1
ATOM 1932 O O . ARG A 1 245 ? -21.672 6.395 16.203 1 87.94 245 ARG A O 1
ATOM 1939 N N . ALA A 1 246 ? -21.828 8.617 16.047 1 88.62 246 ALA A N 1
ATOM 1940 C CA . ALA A 1 246 ? -21.312 8.648 14.68 1 88.62 246 ALA A CA 1
ATOM 1941 C C . ALA A 1 246 ? -19.875 8.133 14.641 1 88.62 246 ALA A C 1
ATOM 1943 O O . ALA A 1 246 ? -19.5 7.402 13.711 1 88.62 246 ALA A O 1
ATOM 1944 N N . LEU A 1 247 ? -19.141 8.453 15.609 1 90.62 247 LEU A N 1
ATOM 1945 C CA . LEU A 1 247 ? -17.75 8.016 15.695 1 90.62 247 LEU A CA 1
ATOM 1946 C C . LEU A 1 247 ? -17.672 6.504 15.867 1 90.62 247 LEU A C 1
ATOM 1948 O O . LEU A 1 247 ? -16.859 5.844 15.219 1 90.62 247 LEU A O 1
ATOM 1952 N N . ASP A 1 248 ? -18.516 5.969 16.672 1 89.19 248 ASP A N 1
ATOM 1953 C CA . ASP A 1 248 ? -18.5 4.531 16.922 1 89.19 248 ASP A CA 1
ATOM 1954 C C . ASP A 1 248 ? -18.812 3.746 15.648 1 89.19 248 ASP A C 1
ATOM 1956 O O . ASP A 1 248 ? -18.203 2.703 15.398 1 89.19 248 ASP A O 1
ATOM 1960 N N . ALA A 1 249 ? -19.719 4.188 14.938 1 85.69 249 ALA A N 1
ATOM 1961 C CA . ALA A 1 249 ? -20.062 3.555 13.664 1 85.69 249 ALA A CA 1
ATOM 1962 C C . ALA A 1 249 ? -18.875 3.572 12.711 1 85.69 249 ALA A C 1
ATOM 1964 O O . ALA A 1 249 ? -18.609 2.586 12.016 1 85.69 249 ALA A O 1
ATOM 1965 N N . MET A 1 250 ? -18.188 4.625 12.68 1 87.38 250 MET A N 1
ATOM 1966 C CA . MET A 1 250 ? -17 4.762 11.836 1 87.38 250 MET A CA 1
ATOM 1967 C C . MET A 1 250 ? -15.891 3.822 12.289 1 87.38 250 MET A C 1
ATOM 1969 O O . MET A 1 250 ? -15.227 3.193 11.461 1 87.38 250 MET A O 1
ATOM 1973 N N . LEU A 1 251 ? -15.766 3.686 13.562 1 89.75 251 LEU A N 1
ATOM 1974 C CA . LEU A 1 251 ? -14.695 2.877 14.141 1 89.75 251 LEU A CA 1
ATOM 1975 C C . LEU A 1 251 ? -14.883 1.404 13.789 1 89.75 251 LEU A C 1
ATOM 1977 O O . LEU A 1 251 ? -13.898 0.683 13.586 1 89.75 251 LEU A O 1
ATOM 1981 N N . SER A 1 252 ? -16.062 0.945 13.68 1 85.88 252 SER A N 1
ATOM 1982 C CA . SER A 1 252 ? -16.328 -0.45 13.359 1 85.88 252 SER A CA 1
ATOM 1983 C C . SER A 1 252 ? -15.82 -0.812 11.969 1 85.88 252 SER A C 1
ATOM 1985 O O . SER A 1 252 ? -15.297 -1.911 11.758 1 85.88 252 SER A O 1
ATOM 1987 N N . ARG A 1 253 ? -15.844 -0.008 11.117 1 84.19 253 ARG A N 1
ATOM 1988 C CA . ARG A 1 253 ? -15.344 -0.243 9.773 1 84.19 253 ARG A CA 1
ATOM 1989 C C . ARG A 1 253 ? -13.82 -0.252 9.75 1 84.19 253 ARG A C 1
ATOM 1991 O O . ARG A 1 253 ? -13.203 -0.886 8.891 1 84.19 253 ARG A O 1
ATOM 1998 N N . GLY A 1 254 ? -13.242 0.367 10.695 1 91.81 254 GLY A N 1
ATOM 1999 C CA . GLY A 1 254 ? -11.805 0.523 10.742 1 91.81 254 GLY A CA 1
ATOM 2000 C C . GLY A 1 254 ? -11.078 -0.739 11.18 1 91.81 254 GLY A C 1
ATOM 2001 O O . GLY A 1 254 ? -9.883 -0.898 10.914 1 91.81 254 GLY A O 1
ATOM 2002 N N . THR A 1 255 ? -11.828 -1.638 11.805 1 89.94 255 THR A N 1
ATOM 2003 C CA . THR A 1 255 ? -11.18 -2.805 12.398 1 89.94 255 THR A CA 1
ATOM 2004 C C . THR A 1 255 ? -10.57 -3.691 11.312 1 89.94 255 THR A C 1
ATOM 2006 O O . THR A 1 255 ? -9.398 -4.055 11.383 1 89.94 255 THR A O 1
ATOM 2009 N N . SER A 1 256 ? -11.352 -4.012 10.289 1 90.12 256 SER A N 1
ATOM 2010 C CA . SER A 1 256 ? -10.852 -4.863 9.219 1 90.12 256 SER A CA 1
ATOM 2011 C C . SER A 1 256 ? -9.766 -4.16 8.414 1 90.12 256 SER A C 1
ATOM 2013 O O . SER A 1 256 ? -8.805 -4.793 7.965 1 90.12 256 SER A O 1
ATOM 2015 N N . ILE A 1 257 ? -9.852 -2.885 8.32 1 93.69 257 ILE A N 1
ATOM 2016 C CA . ILE A 1 257 ? -8.875 -2.119 7.555 1 93.69 257 ILE A CA 1
ATOM 2017 C C . ILE A 1 257 ? -7.531 -2.127 8.281 1 93.69 257 ILE A C 1
ATOM 2019 O O . ILE A 1 257 ? -6.48 -2.293 7.656 1 93.69 257 ILE A O 1
ATOM 2023 N N . VAL A 1 258 ? -7.605 -1.995 9.594 1 95.69 258 VAL A N 1
ATOM 2024 C CA . VAL A 1 258 ? -6.375 -1.983 10.383 1 95.69 258 VAL A CA 1
ATOM 2025 C C . VAL A 1 258 ? -5.66 -3.326 10.242 1 95.69 258 VAL A C 1
ATOM 2027 O O . VAL A 1 258 ? -4.438 -3.371 10.07 1 95.69 258 VAL A O 1
ATOM 2030 N N . ALA A 1 259 ? -6.422 -4.371 10.289 1 93.56 259 ALA A N 1
ATOM 2031 C CA . ALA A 1 259 ? -5.824 -5.695 10.117 1 93.56 259 ALA A CA 1
ATOM 2032 C C . ALA A 1 259 ? -5.16 -5.816 8.742 1 93.56 259 ALA A C 1
ATOM 2034 O O . ALA A 1 259 ? -4.066 -6.371 8.625 1 93.56 259 ALA A O 1
ATOM 2035 N N . TYR A 1 260 ? -5.785 -5.367 7.773 1 94.38 260 TYR A N 1
ATOM 2036 C CA . TYR A 1 260 ? -5.227 -5.391 6.426 1 94.38 260 TYR A CA 1
ATOM 2037 C C . TYR A 1 260 ? -3.99 -4.5 6.336 1 94.38 260 TYR A C 1
ATOM 2039 O O . TYR A 1 260 ? -2.979 -4.891 5.75 1 94.38 260 TYR A O 1
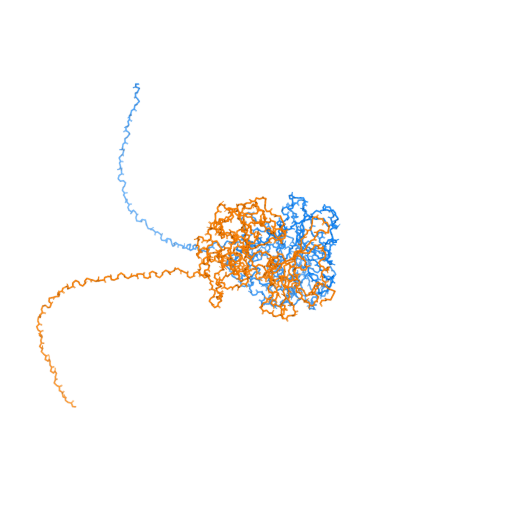ATOM 2047 N N . GLN A 1 261 ? -4.062 -3.324 6.93 1 96.44 261 GLN A N 1
ATOM 2048 C CA . GLN A 1 261 ? -2.91 -2.432 6.973 1 96.44 261 GLN A CA 1
ATOM 2049 C C . GLN A 1 261 ? -1.71 -3.115 7.621 1 96.44 261 GLN A C 1
ATOM 2051 O O . GLN A 1 261 ? -0.585 -3.004 7.129 1 96.44 261 GLN A O 1
ATOM 2056 N N . ASP A 1 262 ? -1.997 -3.795 8.703 1 96.25 262 ASP A N 1
ATOM 2057 C CA . ASP A 1 262 ? -0.925 -4.504 9.398 1 96.25 262 ASP A CA 1
ATOM 2058 C C . ASP A 1 262 ? -0.285 -5.551 8.484 1 96.25 262 ASP A C 1
ATOM 2060 O O . ASP A 1 262 ? 0.938 -5.711 8.477 1 96.25 262 ASP A O 1
ATOM 2064 N N . SER A 1 263 ? -1.077 -6.223 7.707 1 94.44 263 SER A N 1
ATOM 2065 C CA . SER A 1 263 ? -0.554 -7.223 6.785 1 94.44 263 SER A CA 1
ATOM 2066 C C . SER A 1 263 ? 0.302 -6.578 5.699 1 94.44 263 SER A C 1
ATOM 2068 O O . SER A 1 263 ? 1.33 -7.133 5.301 1 94.44 263 SER A O 1
ATOM 2070 N N . LEU A 1 264 ? -0.104 -5.434 5.215 1 96.12 264 LEU A N 1
ATOM 2071 C CA . LEU A 1 264 ? 0.664 -4.707 4.207 1 96.12 264 LEU A CA 1
ATOM 2072 C C . LEU A 1 264 ? 2.008 -4.258 4.77 1 96.12 264 LEU A C 1
ATOM 2074 O O . LEU A 1 264 ? 3.033 -4.355 4.09 1 96.12 264 LEU A O 1
ATOM 2078 N N . VAL A 1 265 ? 1.955 -3.779 5.973 1 97.62 265 VAL A N 1
ATOM 2079 C CA . VAL A 1 265 ? 3.172 -3.318 6.633 1 97.62 265 VAL A CA 1
ATOM 2080 C C . VAL A 1 265 ? 4.156 -4.477 6.77 1 97.62 265 VAL A C 1
ATOM 2082 O O . VAL A 1 265 ? 5.336 -4.336 6.434 1 97.62 265 VAL A O 1
ATOM 2085 N N . GLN A 1 266 ? 3.674 -5.586 7.207 1 94.62 266 GLN A N 1
ATOM 2086 C CA . GLN A 1 266 ? 4.531 -6.754 7.379 1 94.62 266 GLN A CA 1
ATOM 2087 C C . GLN A 1 266 ? 5.121 -7.203 6.047 1 94.62 266 GLN A C 1
ATOM 2089 O O . GLN A 1 266 ? 6.309 -7.52 5.965 1 94.62 266 GLN A O 1
ATOM 2094 N N . ALA A 1 267 ? 4.332 -7.207 5.059 1 92.56 267 ALA A N 1
ATOM 2095 C CA . ALA A 1 267 ? 4.793 -7.641 3.742 1 92.56 267 ALA A CA 1
ATOM 2096 C C . ALA A 1 267 ? 5.855 -6.695 3.195 1 92.56 267 ALA A C 1
ATOM 2098 O O . ALA A 1 267 ? 6.883 -7.141 2.672 1 92.56 267 ALA A O 1
ATOM 2099 N N . GLN A 1 268 ? 5.699 -5.43 3.34 1 96.81 268 GLN A N 1
ATOM 2100 C CA . GLN A 1 268 ? 6.645 -4.438 2.838 1 96.81 268 GLN A CA 1
ATOM 2101 C C . GLN A 1 268 ? 7.945 -4.469 3.631 1 96.81 268 GLN A C 1
ATOM 2103 O O . GLN A 1 268 ? 9.023 -4.258 3.07 1 96.81 268 GLN A O 1
ATOM 2108 N N . ALA A 1 269 ? 7.832 -4.746 4.91 1 97.12 269 ALA A N 1
ATOM 2109 C CA . ALA A 1 269 ? 8.984 -4.707 5.809 1 97.12 269 ALA A CA 1
ATOM 2110 C C . ALA A 1 269 ? 10.016 -5.77 5.426 1 97.12 269 ALA A C 1
ATOM 2112 O O . ALA A 1 269 ? 11.195 -5.633 5.73 1 97.12 269 ALA A O 1
ATOM 2113 N N . ARG A 1 270 ? 9.586 -6.77 4.73 1 92.94 270 ARG A N 1
ATOM 2114 C CA . ARG A 1 270 ? 10.453 -7.895 4.387 1 92.94 270 ARG A CA 1
ATOM 2115 C C . ARG A 1 270 ? 11.547 -7.461 3.42 1 92.94 270 ARG A C 1
ATOM 2117 O O . ARG A 1 270 ? 12.617 -8.078 3.365 1 92.94 270 ARG A O 1
ATOM 2124 N N . SER A 1 271 ? 11.336 -6.367 2.711 1 95 271 SER A N 1
ATOM 2125 C CA . SER A 1 271 ? 12.289 -5.957 1.682 1 95 271 SER A CA 1
ATOM 2126 C C . SER A 1 271 ? 13.258 -4.91 2.213 1 95 271 SER A C 1
ATOM 2128 O O . SER A 1 271 ? 14.117 -4.422 1.477 1 95 271 SER A O 1
ATOM 2130 N N . ALA A 1 272 ? 13.164 -4.602 3.475 1 97.38 272 ALA A N 1
ATOM 2131 C CA . ALA A 1 272 ? 14.031 -3.572 4.051 1 97.38 272 ALA A CA 1
ATOM 2132 C C . ALA A 1 272 ? 15.484 -4.039 4.102 1 97.38 272 ALA A C 1
ATOM 2134 O O . ALA A 1 272 ? 15.758 -5.203 4.395 1 97.38 272 ALA A O 1
ATOM 2135 N N . ARG A 1 273 ? 16.406 -3.123 3.787 1 96.81 273 ARG A N 1
ATOM 2136 C CA . ARG A 1 273 ? 17.844 -3.379 3.871 1 96.81 273 ARG A CA 1
ATOM 2137 C C . ARG A 1 273 ? 18.562 -2.26 4.621 1 96.81 273 ARG A C 1
ATOM 2139 O O . ARG A 1 273 ? 18.078 -1.126 4.664 1 96.81 273 ARG A O 1
ATOM 2146 N N . VAL A 1 274 ? 19.656 -2.627 5.188 1 96.56 274 VAL A N 1
ATOM 2147 C CA . VAL A 1 274 ? 20.422 -1.648 5.965 1 96.56 274 VAL A CA 1
ATOM 2148 C C . VAL A 1 274 ? 21.406 -0.927 5.059 1 96.56 274 VAL A C 1
ATOM 2150 O O . VAL A 1 274 ? 22.172 -1.565 4.324 1 96.56 274 VAL A O 1
ATOM 2153 N N . ARG A 1 275 ? 21.344 0.406 5.109 1 95.81 275 ARG A N 1
ATOM 2154 C CA . ARG A 1 275 ? 22.266 1.257 4.363 1 95.81 275 ARG A CA 1
ATOM 2155 C C . ARG A 1 275 ? 22.719 2.438 5.211 1 95.81 275 ARG A C 1
ATOM 2157 O O . ARG A 1 275 ? 22.234 2.645 6.32 1 95.81 275 ARG A O 1
ATOM 2164 N N . ARG A 1 276 ? 23.781 3.115 4.727 1 95.69 276 ARG A N 1
ATOM 2165 C CA . ARG A 1 276 ? 24.234 4.379 5.293 1 95.69 276 ARG A CA 1
ATOM 2166 C C . ARG A 1 276 ? 24.141 5.508 4.273 1 95.69 276 ARG A C 1
ATOM 2168 O O . ARG A 1 276 ? 24.484 5.316 3.1 1 95.69 276 ARG A O 1
ATOM 2175 N N . LEU A 1 277 ? 23.625 6.625 4.754 1 95.06 277 LEU A N 1
ATOM 2176 C CA . LEU A 1 277 ? 23.609 7.812 3.906 1 95.06 277 LEU A CA 1
ATOM 2177 C C . LEU A 1 277 ? 24.969 8.5 3.922 1 95.06 277 LEU A C 1
ATOM 2179 O O . LEU A 1 277 ? 25.609 8.594 4.969 1 95.06 277 LEU A O 1
ATOM 2183 N N . LYS A 1 278 ? 25.328 9.047 2.746 1 94.81 278 LYS A N 1
ATOM 2184 C CA . LYS A 1 278 ? 26.562 9.828 2.672 1 94.81 278 LYS A CA 1
ATOM 2185 C C . LYS A 1 278 ? 26.5 11.039 3.602 1 94.81 278 LYS A C 1
ATOM 2187 O O . LYS A 1 278 ? 27.516 11.422 4.199 1 94.81 278 LYS A O 1
ATOM 2192 N N . ALA A 1 279 ? 25.375 11.625 3.748 1 94.56 279 ALA A N 1
ATOM 2193 C CA . ALA A 1 279 ? 25.188 12.852 4.52 1 94.56 279 ALA A CA 1
ATOM 2194 C C . ALA A 1 279 ? 25.281 12.578 6.02 1 94.56 279 ALA A C 1
ATOM 2196 O O . ALA A 1 279 ? 25.562 13.492 6.805 1 94.56 279 ALA A O 1
ATOM 2197 N N . VAL A 1 280 ? 25.031 11.367 6.461 1 95.25 280 VAL A N 1
ATOM 2198 C CA . VAL A 1 280 ? 25.141 10.953 7.859 1 95.25 280 VAL A CA 1
ATOM 2199 C C . VAL A 1 280 ? 25.766 9.562 7.941 1 95.25 280 VAL A C 1
ATOM 2201 O O . VAL A 1 280 ? 25.125 8.625 8.438 1 95.25 280 VAL A O 1
ATOM 2204 N N . PRO A 1 281 ? 27.016 9.438 7.648 1 93.81 281 PRO A N 1
ATOM 2205 C CA . PRO A 1 281 ? 27.625 8.125 7.453 1 93.81 281 PRO A CA 1
ATOM 2206 C C . PRO A 1 281 ? 27.766 7.34 8.758 1 93.81 281 PRO A C 1
ATOM 2208 O O . PRO A 1 281 ? 27.953 6.121 8.727 1 93.81 281 PRO A O 1
ATOM 2211 N N . ASP A 1 282 ? 27.656 7.961 9.891 1 93.25 282 ASP A N 1
ATOM 2212 C CA . ASP A 1 282 ? 27.828 7.281 11.172 1 93.25 282 ASP A CA 1
ATOM 2213 C C . ASP A 1 282 ? 26.547 6.586 11.609 1 93.25 282 ASP A C 1
ATOM 2215 O O . ASP A 1 282 ? 26.531 5.848 12.594 1 93.25 282 ASP A O 1
ATOM 2219 N N . GLN A 1 283 ? 25.531 6.789 10.836 1 94.31 283 GLN A N 1
ATOM 2220 C CA . GLN A 1 283 ? 24.234 6.211 11.203 1 94.31 283 GLN A CA 1
ATOM 2221 C C . GLN A 1 283 ? 23.781 5.195 10.156 1 94.31 283 GLN A C 1
ATOM 2223 O O . GLN A 1 283 ? 24.047 5.355 8.969 1 94.31 283 GLN A O 1
ATOM 2228 N N . LYS A 1 284 ? 23.109 4.16 10.672 1 95.88 284 LYS A N 1
ATOM 2229 C CA . LYS A 1 284 ? 22.516 3.141 9.805 1 95.88 284 LYS A CA 1
ATOM 2230 C C . LYS A 1 284 ? 21.016 3.357 9.648 1 95.88 284 LYS A C 1
ATOM 2232 O O . LYS A 1 284 ? 20.344 3.734 10.602 1 95.88 284 LYS A O 1
ATOM 2237 N N . ALA A 1 285 ? 20.578 3.082 8.453 1 97.25 285 ALA A N 1
ATOM 2238 C CA . ALA A 1 285 ? 19.156 3.227 8.164 1 97.25 285 ALA A CA 1
ATOM 2239 C C . ALA A 1 285 ? 18.594 1.966 7.508 1 97.25 285 ALA A C 1
ATOM 2241 O O . ALA A 1 285 ? 19.266 1.337 6.688 1 97.25 285 ALA A O 1
ATOM 2242 N N . PHE A 1 286 ? 17.406 1.555 7.883 1 97.94 286 PHE A N 1
ATOM 2243 C CA . PHE A 1 286 ? 16.641 0.67 7.016 1 97.94 286 PHE A CA 1
ATOM 2244 C C . PHE A 1 286 ? 16.094 1.43 5.809 1 97.94 286 PHE A C 1
ATOM 2246 O O . PHE A 1 286 ? 15.539 2.518 5.953 1 97.94 286 PHE A O 1
ATOM 2253 N N . VAL A 1 287 ? 16.344 0.946 4.676 1 97.88 287 VAL A N 1
ATOM 2254 C CA . VAL A 1 287 ? 15.789 1.495 3.443 1 97.88 287 VAL A CA 1
ATOM 2255 C C . VAL A 1 287 ? 14.758 0.529 2.865 1 97.88 287 VAL A C 1
ATOM 2257 O O . VAL A 1 287 ? 15.031 -0.663 2.711 1 97.88 287 VAL A O 1
ATOM 2260 N N . VAL A 1 288 ? 13.594 1.026 2.562 1 98.44 288 VAL A N 1
ATOM 2261 C CA . VAL A 1 288 ? 12.531 0.176 2.041 1 98.44 288 VAL A CA 1
ATOM 2262 C C . VAL A 1 288 ? 11.664 0.971 1.066 1 98.44 288 VAL A C 1
ATOM 2264 O O . VAL A 1 288 ? 11.406 2.158 1.281 1 98.44 288 VAL A O 1
ATOM 2267 N N . ASN A 1 289 ? 11.312 0.432 -0.067 1 98.38 289 ASN A N 1
ATOM 2268 C CA . ASN A 1 289 ? 10.344 1.036 -0.978 1 98.38 289 ASN A CA 1
ATOM 2269 C C . ASN A 1 289 ? 8.93 0.98 -0.41 1 98.38 289 ASN A C 1
ATOM 2271 O O . ASN A 1 289 ? 8.461 -0.085 -0.006 1 98.38 289 ASN A O 1
ATOM 2275 N N . ALA A 1 290 ? 8.305 2.135 -0.324 1 98.19 290 ALA A N 1
ATOM 2276 C CA . ALA A 1 290 ? 6.953 2.195 0.218 1 98.19 290 ALA A CA 1
ATOM 2277 C C . ALA A 1 290 ? 6.117 3.238 -0.517 1 98.19 290 ALA A C 1
ATOM 2279 O O . ALA A 1 290 ? 6.48 4.418 -0.561 1 98.19 290 ALA A O 1
ATOM 2280 N N . THR A 1 291 ? 5.012 2.787 -1.073 1 97.56 291 THR A N 1
ATOM 2281 C CA . THR A 1 291 ? 4.105 3.727 -1.727 1 97.56 291 THR A CA 1
ATOM 2282 C C . THR A 1 291 ? 2.857 3.953 -0.877 1 97.56 291 THR A C 1
ATOM 2284 O O . THR A 1 291 ? 2.062 4.852 -1.161 1 97.56 291 THR A O 1
ATOM 2287 N N . VAL A 1 292 ? 2.748 3.127 0.152 1 96.88 292 VAL A N 1
ATOM 2288 C CA . VAL A 1 292 ? 1.618 3.271 1.065 1 96.88 292 VAL A CA 1
ATOM 2289 C C . VAL A 1 292 ? 2.09 3.076 2.504 1 96.88 292 VAL A C 1
ATOM 2291 O O . VAL A 1 292 ? 3.084 2.387 2.75 1 96.88 292 VAL A O 1
ATOM 2294 N N . LEU A 1 293 ? 1.459 3.705 3.459 1 97.19 293 LEU A N 1
ATOM 2295 C CA . LEU A 1 293 ? 1.614 3.543 4.902 1 97.19 293 LEU A CA 1
ATOM 2296 C C . LEU A 1 293 ? 3.064 3.756 5.32 1 97.19 293 LEU A C 1
ATOM 2298 O O . LEU A 1 293 ? 3.629 2.943 6.055 1 97.19 293 LEU A O 1
ATOM 2302 N N . PRO A 1 294 ? 3.68 4.781 4.816 1 97.5 294 PRO A N 1
ATOM 2303 C CA . PRO A 1 294 ? 5.074 4.992 5.207 1 97.5 294 PRO A CA 1
ATOM 2304 C C . PRO A 1 294 ? 5.242 5.219 6.711 1 97.5 294 PRO A C 1
ATOM 2306 O O . PRO A 1 294 ? 6.262 4.836 7.285 1 97.5 294 PRO A O 1
ATOM 2309 N N . SER A 1 295 ? 4.23 5.84 7.363 1 96.5 295 SER A N 1
ATOM 2310 C CA . SER A 1 295 ? 4.328 6.105 8.797 1 96.5 295 SER A CA 1
ATOM 2311 C C . SER A 1 295 ? 4.293 4.812 9.602 1 96.5 295 SER A C 1
ATOM 2313 O O . SER A 1 295 ? 5.141 4.59 10.469 1 96.5 295 SER A O 1
ATOM 2315 N N . GLU A 1 296 ? 3.311 3.953 9.328 1 97.38 296 GLU A N 1
ATOM 2316 C CA . GLU A 1 296 ? 3.164 2.68 10.031 1 97.38 296 GLU A CA 1
ATOM 2317 C C . GLU A 1 296 ? 4.348 1.758 9.75 1 97.38 296 GLU A C 1
ATOM 2319 O O . GLU A 1 296 ? 4.887 1.139 10.672 1 97.38 296 GLU A O 1
ATOM 2324 N N . LEU A 1 297 ? 4.75 1.696 8.484 1 98.31 297 LEU A N 1
ATOM 2325 C CA . LEU A 1 297 ? 5.891 0.876 8.086 1 98.31 297 LEU A CA 1
ATOM 2326 C C . LEU A 1 297 ? 7.176 1.383 8.734 1 98.31 297 LEU A C 1
ATOM 2328 O O . LEU A 1 297 ? 7.953 0.596 9.281 1 98.31 297 LEU A O 1
ATOM 2332 N N . GLY A 1 298 ? 7.348 2.686 8.672 1 98.38 298 GLY A N 1
ATOM 2333 C CA . GLY A 1 298 ? 8.516 3.291 9.281 1 98.38 298 GLY A CA 1
ATOM 2334 C C . GLY A 1 298 ? 8.633 3.004 10.766 1 98.38 298 GLY A C 1
ATOM 2335 O O . GLY A 1 298 ? 9.719 2.691 11.266 1 98.38 298 GLY A O 1
ATOM 2336 N N . ASN A 1 299 ? 7.57 3.119 11.445 1 96.69 299 ASN A N 1
ATOM 2337 C CA . ASN A 1 299 ? 7.582 2.863 12.875 1 96.69 299 ASN A CA 1
ATOM 2338 C C . ASN A 1 299 ? 7.902 1.402 13.188 1 96.69 299 ASN A C 1
ATOM 2340 O O . ASN A 1 299 ? 8.695 1.11 14.086 1 96.69 299 ASN A O 1
ATOM 2344 N N . ALA A 1 300 ? 7.281 0.468 12.469 1 97.19 300 ALA A N 1
ATOM 2345 C CA . ALA A 1 300 ? 7.539 -0.956 12.664 1 97.19 300 ALA A CA 1
ATOM 2346 C C . ALA A 1 300 ? 9.016 -1.277 12.469 1 97.19 300 ALA A C 1
ATOM 2348 O O . ALA A 1 300 ? 9.617 -1.995 13.273 1 97.19 300 ALA A O 1
ATOM 2349 N N . LEU A 1 301 ? 9.57 -0.705 11.469 1 98.25 301 LEU A N 1
ATOM 2350 C CA . LEU A 1 301 ? 10.969 -0.967 11.156 1 98.25 301 LEU A CA 1
ATOM 2351 C C . LEU A 1 301 ? 11.891 -0.266 12.156 1 98.25 301 LEU A C 1
ATOM 2353 O O . LEU A 1 301 ? 12.961 -0.772 12.477 1 98.25 301 LEU A O 1
ATOM 2357 N N . ALA A 1 302 ? 11.484 0.935 12.594 1 97.62 302 ALA A N 1
ATOM 2358 C CA . ALA A 1 302 ? 12.273 1.639 13.609 1 97.62 302 ALA A CA 1
ATOM 2359 C C . ALA A 1 302 ? 12.375 0.82 14.891 1 97.62 302 ALA A C 1
ATOM 2361 O O . ALA A 1 302 ? 13.445 0.748 15.508 1 97.62 302 ALA A O 1
ATOM 2362 N N . GLU A 1 303 ? 11.273 0.226 15.258 1 95.44 303 GLU A N 1
ATOM 2363 C CA . GLU A 1 303 ? 11.266 -0.626 16.438 1 95.44 303 GLU A CA 1
ATOM 2364 C C . GLU A 1 303 ? 12.195 -1.824 16.266 1 95.44 303 GLU A C 1
ATOM 2366 O O . GLU A 1 303 ? 12.977 -2.143 17.172 1 95.44 303 GLU A O 1
ATOM 2371 N N . ARG A 1 304 ? 12.117 -2.428 15.141 1 95.25 304 ARG A N 1
ATOM 2372 C CA . ARG A 1 304 ? 13.016 -3.541 14.836 1 95.25 304 ARG A CA 1
ATOM 2373 C C . ARG A 1 304 ? 14.469 -3.076 14.781 1 95.25 304 ARG A C 1
ATOM 2375 O O . ARG A 1 304 ? 15.367 -3.775 15.25 1 95.25 304 ARG A O 1
ATOM 2382 N N . GLY A 1 305 ? 14.672 -1.959 14.234 1 94.31 305 GLY A N 1
ATOM 2383 C CA . GLY A 1 305 ? 16 -1.42 13.961 1 94.31 305 GLY A CA 1
ATOM 2384 C C . GLY A 1 305 ? 16.797 -1.158 15.219 1 94.31 305 GLY A C 1
ATOM 2385 O O . GLY A 1 305 ? 18.016 -1.371 15.242 1 94.31 305 GLY A O 1
ATOM 2386 N N . LEU A 1 306 ? 16.172 -0.754 16.234 1 89.25 306 LEU A N 1
ATOM 2387 C CA . LEU A 1 306 ? 16.875 -0.469 17.484 1 89.25 306 LEU A CA 1
ATOM 2388 C C . LEU A 1 306 ? 17.594 -1.715 18 1 89.25 306 LEU A C 1
ATOM 2390 O O . LEU A 1 306 ? 18.688 -1.623 18.547 1 89.25 306 LEU A O 1
ATOM 2394 N N . GLN A 1 307 ? 17.016 -2.816 17.656 1 90.44 307 GLN A N 1
ATOM 2395 C CA . GLN A 1 307 ? 17.625 -4.082 18.062 1 90.44 307 GLN A CA 1
ATOM 2396 C C . GLN A 1 307 ? 18.766 -4.457 17.141 1 90.44 307 GLN A C 1
ATOM 2398 O O . GLN A 1 307 ? 19.641 -5.25 17.5 1 90.44 307 GLN A O 1
ATOM 2403 N N . GLU A 1 308 ? 18.828 -3.861 15.992 1 91.31 308 GLU A N 1
ATOM 2404 C CA . GLU A 1 308 ? 19.812 -4.223 14.984 1 91.31 308 GLU A CA 1
ATOM 2405 C C . GLU A 1 308 ? 20.828 -3.102 14.773 1 91.31 308 GLU A C 1
ATOM 2407 O O . GLU A 1 308 ? 21.578 -3.109 13.797 1 91.31 308 GLU A O 1
ATOM 2412 N N . GLY A 1 309 ? 20.781 -2.098 15.656 1 93 309 GLY A N 1
ATOM 2413 C CA . GLY A 1 309 ? 21.719 -1 15.57 1 93 309 GLY A CA 1
ATOM 2414 C C . GLY A 1 309 ? 21.391 -0 14.477 1 93 309 GLY A C 1
ATOM 2415 O O . GLY A 1 309 ? 22.266 0.708 13.984 1 93 309 GLY A O 1
ATOM 2416 N N . VAL A 1 310 ? 20.172 0.017 14 1 96.06 310 VAL A N 1
ATOM 2417 C CA . VAL A 1 310 ? 19.672 0.939 12.984 1 96.06 310 VAL A CA 1
ATOM 2418 C C . VAL A 1 310 ? 18.938 2.1 13.656 1 96.06 310 VAL A C 1
ATOM 2420 O O . VAL A 1 310 ? 18.078 1.887 14.508 1 96.06 310 VAL A O 1
ATOM 2423 N N . SER A 1 311 ? 19.328 3.322 13.258 1 97.06 311 SER A N 1
ATOM 2424 C CA . SER A 1 311 ? 18.891 4.477 14.039 1 97.06 311 SER A CA 1
ATOM 2425 C C . SER A 1 311 ? 17.656 5.133 13.43 1 97.06 311 SER A C 1
ATOM 2427 O O . SER A 1 311 ? 16.969 5.914 14.094 1 97.06 311 SER A O 1
ATOM 2429 N N . PHE A 1 312 ? 17.406 4.902 12.117 1 98.44 312 PHE A N 1
ATOM 2430 C CA . PHE A 1 312 ? 16.234 5.492 11.477 1 98.44 312 PHE A CA 1
ATOM 2431 C C . PHE A 1 312 ? 15.828 4.691 10.25 1 98.44 312 PHE A C 1
ATOM 2433 O O . PHE A 1 312 ? 16.469 3.691 9.906 1 98.44 312 PHE A O 1
ATOM 2440 N N . VAL A 1 313 ? 14.68 4.992 9.703 1 98.69 313 VAL A N 1
ATOM 2441 C CA . VAL A 1 313 ? 14.102 4.281 8.562 1 98.69 313 VAL A CA 1
ATOM 2442 C C . VAL A 1 313 ? 13.844 5.254 7.422 1 98.69 313 VAL A C 1
ATOM 2444 O O . VAL A 1 313 ? 13.391 6.383 7.645 1 98.69 313 VAL A O 1
ATOM 2447 N N . MET A 1 314 ? 14.188 4.832 6.246 1 98.56 314 MET A N 1
ATOM 2448 C CA . MET A 1 314 ? 13.867 5.559 5.02 1 98.56 314 MET A CA 1
ATOM 2449 C C . MET A 1 314 ? 12.836 4.797 4.191 1 98.56 314 MET A C 1
ATOM 2451 O O . MET A 1 314 ? 13.156 3.773 3.584 1 98.56 314 MET A O 1
ATOM 2455 N N . CYS A 1 315 ? 11.617 5.227 4.207 1 98.75 315 CYS A N 1
ATOM 2456 C CA . CYS A 1 315 ? 10.625 4.762 3.24 1 98.75 315 CYS A CA 1
ATOM 2457 C C . CYS A 1 315 ? 10.711 5.559 1.944 1 98.75 315 CYS A C 1
ATOM 2459 O O . CYS A 1 315 ? 10.367 6.742 1.914 1 98.75 315 CYS A O 1
ATOM 2461 N N . VAL A 1 316 ? 11.109 4.938 0.876 1 98.31 316 VAL A N 1
ATOM 2462 C CA . VAL A 1 316 ? 11.422 5.66 -0.352 1 98.31 316 VAL A CA 1
ATOM 2463 C C . VAL A 1 316 ? 10.344 5.379 -1.401 1 98.31 316 VAL A C 1
ATOM 2465 O O . VAL A 1 316 ? 9.859 4.254 -1.514 1 98.31 316 VAL A O 1
ATOM 2468 N N . LYS A 1 317 ? 9.898 6.387 -2.043 1 97.94 317 LYS A N 1
ATOM 2469 C CA . LYS A 1 317 ? 8.922 6.309 -3.125 1 97.94 317 LYS A CA 1
ATOM 2470 C C . LYS A 1 317 ? 9.484 6.91 -4.414 1 97.94 317 LYS A C 1
ATOM 2472 O O . LYS A 1 317 ? 9.883 8.078 -4.438 1 97.94 317 LYS A O 1
ATOM 2477 N N . TYR A 1 318 ? 9.484 6.09 -5.445 1 97.19 318 TYR A N 1
ATOM 2478 C CA . TYR A 1 318 ? 9.945 6.551 -6.754 1 97.19 318 TYR A CA 1
ATOM 2479 C C . TYR A 1 318 ? 8.852 7.324 -7.477 1 97.19 318 TYR A C 1
ATOM 2481 O O . TYR A 1 318 ? 7.703 6.871 -7.539 1 97.19 318 TYR A O 1
ATOM 2489 N N . LEU A 1 319 ? 9.172 8.492 -7.938 1 95.88 319 LEU A N 1
ATOM 2490 C CA . LEU A 1 319 ? 8.297 9.305 -8.773 1 95.88 319 LEU A CA 1
ATOM 2491 C C . LEU A 1 319 ? 8.828 9.375 -10.203 1 95.88 319 LEU A C 1
ATOM 2493 O O . LEU A 1 319 ? 9.773 10.109 -10.484 1 95.88 319 LEU A O 1
ATOM 2497 N N . PRO A 1 320 ? 8.141 8.641 -11.07 1 94.06 320 PRO A N 1
ATOM 2498 C CA . PRO A 1 320 ? 8.609 8.703 -12.453 1 94.06 320 PRO A CA 1
ATOM 2499 C C . PRO A 1 320 ? 8.477 10.102 -13.062 1 94.06 320 PRO A C 1
ATOM 2501 O O . PRO A 1 320 ? 7.551 10.844 -12.711 1 94.06 320 PRO A O 1
ATOM 2504 N N . GLY A 1 321 ? 9.422 10.461 -13.875 1 90.69 321 GLY A N 1
ATOM 2505 C CA . GLY A 1 321 ? 9.32 11.711 -14.617 1 90.69 321 GLY A CA 1
ATOM 2506 C C . GLY A 1 321 ? 8.68 11.539 -15.984 1 90.69 321 GLY A C 1
ATOM 2507 O O . GLY A 1 321 ? 8.453 10.414 -16.438 1 90.69 321 GLY A O 1
ATOM 2508 N N . ASN A 1 322 ? 8.344 12.68 -16.594 1 87.31 322 ASN A N 1
ATOM 2509 C CA . ASN A 1 322 ? 7.77 12.656 -17.922 1 87.31 322 ASN A CA 1
ATOM 2510 C C . ASN A 1 322 ? 8.844 12.469 -19 1 87.31 322 ASN A C 1
ATOM 2512 O O . ASN A 1 322 ? 8.531 12.117 -20.141 1 87.31 322 ASN A O 1
ATOM 2516 N N . LYS A 1 323 ? 10.055 12.781 -18.547 1 86.56 323 LYS A N 1
ATOM 2517 C CA . LYS A 1 323 ? 11.195 12.641 -19.438 1 86.56 323 LYS A CA 1
ATOM 2518 C C . LYS A 1 323 ? 12.328 11.859 -18.781 1 86.56 323 LYS A C 1
ATOM 2520 O O . LYS A 1 323 ? 12.367 11.742 -17.547 1 86.56 323 LYS A O 1
ATOM 2525 N N . PRO A 1 324 ? 13.148 11.344 -19.641 1 79.25 324 PRO A N 1
ATOM 2526 C CA . PRO A 1 324 ? 14.297 10.625 -19.078 1 79.25 324 PRO A CA 1
ATOM 2527 C C . PRO A 1 324 ? 15.102 11.484 -18.094 1 79.25 324 PRO A C 1
ATOM 2529 O O . PRO A 1 324 ? 15.336 12.664 -18.359 1 79.25 324 PRO A O 1
ATOM 2532 N N . GLY A 1 325 ? 15.422 10.906 -17.078 1 82 325 GLY A N 1
ATOM 2533 C CA . GLY A 1 325 ? 16.281 11.594 -16.125 1 82 325 GLY A CA 1
ATOM 2534 C C . GLY A 1 325 ? 15.508 12.453 -15.141 1 82 325 GLY A C 1
ATOM 2535 O O . GLY A 1 325 ? 16.094 13.023 -14.219 1 82 325 GLY A O 1
ATOM 2536 N N . GLU A 1 326 ? 14.195 12.531 -15.297 1 86.69 326 GLU A N 1
ATOM 2537 C CA . GLU A 1 326 ? 13.391 13.406 -14.453 1 86.69 326 GLU A CA 1
ATOM 2538 C C . GLU A 1 326 ? 12.797 12.648 -13.273 1 86.69 326 GLU A C 1
ATOM 2540 O O . GLU A 1 326 ? 12.055 13.211 -12.469 1 86.69 326 GLU A O 1
ATOM 2545 N N . GLY A 1 327 ? 13.109 11.414 -13.211 1 88.94 327 GLY A N 1
ATOM 2546 C CA . GLY A 1 327 ? 12.656 10.672 -12.047 1 88.94 327 GLY A CA 1
ATOM 2547 C C . GLY A 1 327 ? 13.203 11.219 -10.742 1 88.94 327 GLY A C 1
ATOM 2548 O O . GLY A 1 327 ? 14.2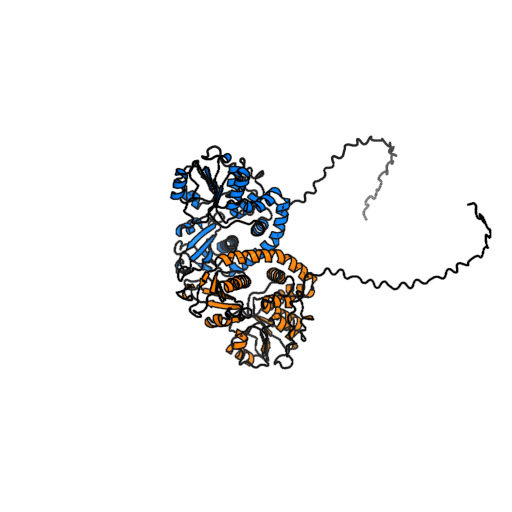89 11.797 -10.711 1 88.94 327 GLY A O 1
ATOM 2549 N N . SER A 1 328 ? 12.438 11.133 -9.719 1 93.88 328 SER A N 1
ATOM 2550 C CA . SER A 1 328 ? 12.844 11.617 -8.398 1 93.88 328 SER A CA 1
ATOM 2551 C C . SER A 1 328 ? 12.32 10.711 -7.297 1 93.88 328 SER A C 1
ATOM 2553 O O . SER A 1 328 ? 11.633 9.719 -7.566 1 93.88 328 SER A O 1
ATOM 2555 N N . TRP A 1 329 ? 12.773 11.023 -6.105 1 96.62 329 TRP A N 1
ATOM 2556 C CA . TRP A 1 329 ? 12.398 10.188 -4.973 1 96.62 329 TRP A CA 1
ATOM 2557 C C . TRP A 1 329 ? 11.789 11.031 -3.857 1 96.62 329 TRP A C 1
ATOM 2559 O O . TRP A 1 329 ? 12.344 12.062 -3.48 1 96.62 329 TRP A O 1
ATOM 2569 N N . SER A 1 330 ? 10.609 10.648 -3.434 1 96.44 330 SER A N 1
ATOM 2570 C CA . SER A 1 330 ? 10.031 11.133 -2.186 1 96.44 330 SER A CA 1
ATOM 2571 C C . SER A 1 330 ? 10.367 10.211 -1.022 1 96.44 330 SER A C 1
ATOM 2573 O O . SER A 1 330 ? 10.133 9 -1.096 1 96.44 330 SER A O 1
ATOM 2575 N N . ILE A 1 331 ? 10.883 10.742 0.052 1 98.12 331 ILE A N 1
ATOM 2576 C CA . ILE A 1 331 ? 11.398 9.891 1.123 1 98.12 331 ILE A CA 1
ATOM 2577 C C . ILE A 1 331 ? 10.773 10.305 2.453 1 98.12 331 ILE A C 1
ATOM 2579 O O . ILE A 1 331 ? 10.828 11.477 2.834 1 98.12 331 ILE A O 1
ATOM 2583 N N . SER A 1 332 ? 10.156 9.367 3.127 1 98.31 332 SER A N 1
ATOM 2584 C CA . SER A 1 332 ? 9.664 9.531 4.492 1 98.31 332 SER A CA 1
ATOM 2585 C C . SER A 1 332 ? 10.641 8.953 5.508 1 98.31 332 SER A C 1
ATOM 2587 O O . SER A 1 332 ? 10.984 7.773 5.438 1 98.31 332 SER A O 1
ATOM 2589 N N . LEU A 1 333 ? 11.078 9.773 6.406 1 98.38 333 LEU A N 1
ATOM 2590 C CA . LEU A 1 333 ? 12.016 9.359 7.449 1 98.38 333 LEU A CA 1
ATOM 2591 C C . LEU A 1 333 ? 11.289 9.133 8.773 1 98.38 333 LEU A C 1
ATOM 2593 O O . LEU A 1 333 ? 10.398 9.914 9.133 1 98.38 333 LEU A O 1
ATOM 2597 N N . ARG A 1 334 ? 11.641 8.023 9.406 1 98.25 334 ARG A N 1
ATOM 2598 C CA . ARG A 1 334 ? 11.047 7.715 10.703 1 98.25 334 ARG A CA 1
ATOM 2599 C C . ARG A 1 334 ? 12.102 7.234 11.688 1 98.25 334 ARG A C 1
ATOM 2601 O O . ARG A 1 334 ? 13.07 6.586 11.297 1 98.25 334 ARG A O 1
ATOM 2608 N N . SER A 1 335 ? 11.961 7.605 12.914 1 97.88 335 SER A N 1
ATOM 2609 C CA . SER A 1 335 ? 12.773 7.094 14.023 1 97.88 335 SER A CA 1
ATOM 2610 C C . SER A 1 335 ? 11.977 7.059 15.32 1 97.88 335 SER A C 1
ATOM 2612 O O . SER A 1 335 ? 10.773 7.324 15.32 1 97.88 335 SER A O 1
ATOM 2614 N N . LEU A 1 336 ? 12.586 6.594 16.328 1 95.69 336 LEU A N 1
ATOM 2615 C CA . LEU A 1 336 ? 11.992 6.598 17.672 1 95.69 336 LEU A CA 1
ATOM 2616 C C . LEU A 1 336 ? 12.656 7.637 18.562 1 95.69 336 LEU A C 1
ATOM 2618 O O . LEU A 1 336 ? 12.883 7.391 19.75 1 95.69 336 LEU A O 1
ATOM 2622 N N . PHE A 1 337 ? 12.992 8.672 17.891 1 92 337 PHE A N 1
ATOM 2623 C CA . PHE A 1 337 ? 13.594 9.766 18.656 1 92 337 PHE A CA 1
ATOM 2624 C C . PHE A 1 337 ? 12.688 10.18 19.812 1 92 337 PHE A C 1
ATOM 2626 O O . PHE A 1 337 ? 11.477 10.312 19.641 1 92 337 PHE A O 1
ATOM 2633 N N . GLY A 1 338 ? 13.328 10.477 20.953 1 86.62 338 GLY A N 1
ATOM 2634 C CA . GLY A 1 338 ? 12.57 10.812 22.141 1 86.62 338 GLY A CA 1
ATOM 2635 C C . GLY A 1 338 ? 12.273 9.609 23.031 1 86.62 338 GLY A C 1
ATOM 2636 O O . GLY A 1 338 ? 12.117 9.75 24.234 1 86.62 338 GLY A O 1
ATOM 2637 N N . SER A 1 339 ? 12.195 8.445 22.375 1 85.62 339 SER A N 1
ATOM 2638 C CA . SER A 1 339 ? 11.898 7.23 23.125 1 85.62 339 SER A CA 1
ATOM 2639 C C . SER A 1 339 ? 13.148 6.391 23.344 1 85.62 339 SER A C 1
ATOM 2641 O O . SER A 1 339 ? 13.211 5.578 24.266 1 85.62 339 SER A O 1
ATOM 2643 N N . HIS A 1 340 ? 14.07 6.609 22.516 1 89.06 340 HIS A N 1
ATOM 2644 C CA . HIS A 1 340 ? 15.305 5.844 22.609 1 89.06 340 HIS A CA 1
ATOM 2645 C C . HIS A 1 340 ? 16.516 6.707 22.297 1 89.06 340 HIS A C 1
ATOM 2647 O O . HIS A 1 340 ? 16.516 7.453 21.312 1 89.06 340 HIS A O 1
ATOM 2653 N N . GLU A 1 341 ? 17.516 6.562 22.969 1 89.75 341 GLU A N 1
ATOM 2654 C CA . GLU A 1 341 ? 18.703 7.406 22.859 1 89.75 341 GLU A CA 1
ATOM 2655 C C . GLU A 1 341 ? 19.438 7.164 21.547 1 89.75 341 GLU A C 1
ATOM 2657 O O . GLU A 1 341 ? 20.031 8.086 20.984 1 89.75 341 GLU A O 1
ATOM 2662 N N . ALA A 1 342 ? 19.359 6.012 21.047 1 92.06 342 ALA A N 1
ATOM 2663 C CA . ALA A 1 342 ? 20.094 5.656 19.828 1 92.06 342 ALA A CA 1
ATOM 2664 C C . ALA A 1 342 ? 19.328 6.09 18.578 1 92.06 342 ALA A C 1
ATOM 2666 O O . ALA A 1 342 ? 19.859 6.031 17.469 1 92.06 342 ALA A O 1
ATOM 2667 N N . ALA A 1 343 ? 18.094 6.539 18.734 1 95.88 343 ALA A N 1
ATOM 2668 C CA . ALA A 1 343 ? 17.281 6.945 17.594 1 95.88 343 ALA A CA 1
ATOM 2669 C C . ALA A 1 343 ? 17.734 8.289 17.047 1 95.88 343 ALA A C 1
ATOM 2671 O O . ALA A 1 343 ? 18.062 9.203 17.812 1 95.88 343 ALA A O 1
ATOM 2672 N N . ALA A 1 344 ? 17.75 8.414 15.797 1 96.5 344 ALA A N 1
ATOM 2673 C CA . ALA A 1 344 ? 18.234 9.625 15.133 1 96.5 344 ALA A CA 1
ATOM 2674 C C . ALA A 1 344 ? 17.172 10.711 15.125 1 96.5 344 ALA A C 1
ATOM 2676 O O . ALA A 1 344 ? 15.969 10.414 15.109 1 96.5 344 ALA A O 1
ATOM 2677 N N . ASP A 1 345 ? 17.578 11.93 15.18 1 95.62 345 ASP A N 1
ATOM 2678 C CA . ASP A 1 345 ? 16.719 13.055 14.82 1 95.62 345 ASP A CA 1
ATOM 2679 C C . ASP A 1 345 ? 16.578 13.172 13.305 1 95.62 345 ASP A C 1
ATOM 2681 O O . ASP A 1 345 ? 17.453 13.742 12.641 1 95.62 345 ASP A O 1
ATOM 2685 N N . VAL A 1 346 ? 15.484 12.734 12.781 1 97.31 346 VAL A N 1
ATOM 2686 C CA . VAL A 1 346 ? 15.375 12.625 11.328 1 97.31 346 VAL A CA 1
ATOM 2687 C C . VAL A 1 346 ? 15.07 13.992 10.727 1 97.31 346 VAL A C 1
ATOM 2689 O O . VAL A 1 346 ? 15.195 14.18 9.516 1 97.31 346 VAL A O 1
ATOM 2692 N N . SER A 1 347 ? 14.609 14.984 11.562 1 94.19 347 SER A N 1
ATOM 2693 C CA . SER A 1 347 ? 14.43 16.328 11.031 1 94.19 347 SER A CA 1
ATOM 2694 C C . SER A 1 347 ? 15.766 16.938 10.617 1 94.19 347 SER A C 1
ATOM 2696 O O . SER A 1 347 ? 15.828 17.703 9.641 1 94.19 347 SER A O 1
ATOM 2698 N N . GLU A 1 348 ? 16.812 16.625 11.305 1 94.5 348 GLU A N 1
ATOM 2699 C CA . GLU A 1 348 ? 18.141 17.094 10.953 1 94.5 348 GLU A CA 1
ATOM 2700 C C . GLU A 1 348 ? 18.641 16.453 9.664 1 94.5 348 GLU A C 1
ATOM 2702 O O . GLU A 1 348 ? 19.297 17.109 8.844 1 94.5 348 GLU A O 1
ATOM 2707 N N . ILE A 1 349 ? 18.312 15.234 9.516 1 96.44 349 ILE A N 1
ATOM 2708 C CA . ILE A 1 349 ? 18.688 14.508 8.312 1 96.44 349 ILE A CA 1
ATOM 2709 C C . ILE A 1 349 ? 17.938 15.078 7.105 1 96.44 349 ILE A C 1
ATOM 2711 O O . ILE A 1 349 ? 18.547 15.375 6.074 1 96.44 349 ILE A O 1
ATOM 2715 N N . ALA A 1 350 ? 16.656 15.25 7.273 1 96.19 350 ALA A N 1
ATOM 2716 C CA . ALA A 1 350 ? 15.82 15.797 6.203 1 96.19 350 ALA A CA 1
ATOM 2717 C C . ALA A 1 350 ? 16.312 17.172 5.777 1 96.19 350 ALA A C 1
ATOM 2719 O O . ALA A 1 350 ? 16.312 17.5 4.586 1 96.19 350 ALA A O 1
ATOM 2720 N N . ARG A 1 351 ? 16.734 17.938 6.719 1 91.81 351 ARG A N 1
ATOM 2721 C CA . ARG A 1 351 ? 17.172 19.312 6.449 1 91.81 351 ARG A CA 1
ATOM 2722 C C . ARG A 1 351 ? 18.375 19.328 5.52 1 91.81 351 ARG A C 1
ATOM 2724 O O . ARG A 1 351 ? 18.516 20.234 4.699 1 91.81 351 ARG A O 1
ATOM 2731 N N . LYS A 1 352 ? 19.172 18.359 5.598 1 93.88 352 LYS A N 1
ATOM 2732 C CA . LYS A 1 352 ? 20.344 18.266 4.734 1 93.88 352 LYS A CA 1
ATOM 2733 C C . LYS A 1 352 ? 19.938 18.125 3.27 1 93.88 352 LYS A C 1
ATOM 2735 O O . LYS A 1 352 ? 20.734 18.375 2.371 1 93.88 352 LYS A O 1
ATOM 2740 N N . PHE A 1 353 ? 18.703 17.719 3.072 1 93.38 353 PHE A N 1
ATOM 2741 C CA . PHE A 1 353 ? 18.203 17.516 1.714 1 93.38 353 PHE A CA 1
ATOM 2742 C C . PHE A 1 353 ? 17.094 18.516 1.392 1 93.38 353 PHE A C 1
ATOM 2744 O O . PHE A 1 353 ? 16.328 18.312 0.448 1 93.38 353 PHE A O 1
ATOM 2751 N N . GLY A 1 354 ? 16.969 19.5 2.236 1 87.75 354 GLY A N 1
ATOM 2752 C CA . GLY A 1 354 ? 15.992 20.547 1.994 1 87.75 354 GLY A CA 1
ATOM 2753 C C . GLY A 1 354 ? 14.602 20.188 2.49 1 87.75 354 GLY A C 1
ATOM 2754 O O . GLY A 1 354 ? 13.625 20.859 2.154 1 87.75 354 GLY A O 1
ATOM 2755 N N . GLY A 1 355 ? 14.492 19.094 3.25 1 91.06 355 GLY A N 1
ATOM 2756 C CA . GLY A 1 355 ? 13.227 18.688 3.83 1 91.06 355 GLY A CA 1
ATOM 2757 C C . GLY A 1 355 ? 13.055 19.125 5.273 1 91.06 355 GLY A C 1
ATOM 2758 O O . GLY A 1 355 ? 13.609 20.141 5.688 1 91.06 355 GLY A O 1
ATOM 2759 N N . GLY A 1 356 ? 12.148 18.422 5.965 1 89.94 356 GLY A N 1
ATOM 2760 C CA . GLY A 1 356 ? 11.898 18.75 7.355 1 89.94 356 GLY A CA 1
ATOM 2761 C C . GLY A 1 356 ? 10.672 18.062 7.922 1 89.94 356 GLY A C 1
ATOM 2762 O O . GLY A 1 356 ? 10.133 17.141 7.305 1 89.94 356 GLY A O 1
ATOM 2763 N N . GLY A 1 357 ? 10.32 18.406 9.172 1 91.06 357 GLY A N 1
ATOM 2764 C CA . GLY A 1 357 ? 9.195 17.812 9.891 1 91.06 357 GLY A CA 1
ATOM 2765 C C . GLY A 1 357 ? 9.445 17.688 11.375 1 91.06 357 GLY A C 1
ATOM 2766 O O . GLY A 1 357 ? 10.047 18.562 11.992 1 91.06 357 GLY A O 1
ATOM 2767 N N . HIS A 1 358 ? 8.898 16.625 11.906 1 91.12 358 HIS A N 1
ATOM 2768 C CA . HIS A 1 358 ? 9.117 16.328 13.32 1 91.12 358 HIS A CA 1
ATOM 2769 C C . HIS A 1 358 ? 10.43 15.594 13.531 1 91.12 358 HIS A C 1
ATOM 2771 O O . HIS A 1 358 ? 11 15.047 12.578 1 91.12 358 HIS A O 1
ATOM 2777 N N . ARG A 1 359 ? 10.898 15.602 14.742 1 92.94 359 ARG A N 1
ATOM 2778 C CA . ARG A 1 359 ? 12.195 14.992 15.031 1 92.94 359 ARG A CA 1
ATOM 2779 C C . ARG A 1 359 ? 12.156 13.484 14.82 1 92.94 359 ARG A C 1
ATOM 2781 O O . ARG A 1 359 ? 13.188 12.867 14.523 1 92.94 359 ARG A O 1
ATOM 2788 N N . ALA A 1 360 ? 10.992 12.844 14.891 1 95.88 360 ALA A N 1
ATOM 2789 C CA . ALA A 1 360 ? 10.875 11.406 14.703 1 95.88 360 ALA A CA 1
ATOM 2790 C C . ALA A 1 360 ? 10.156 11.078 13.398 1 95.88 360 ALA A C 1
ATOM 2792 O O . ALA A 1 360 ? 9.938 9.914 13.07 1 95.88 360 ALA A O 1
ATOM 2793 N N . ALA A 1 361 ? 9.727 12.055 12.688 1 96.31 361 ALA A N 1
ATOM 2794 C CA . ALA A 1 361 ? 8.961 11.891 11.453 1 96.31 361 ALA A CA 1
ATOM 2795 C C . ALA A 1 361 ? 9.172 13.086 10.523 1 96.31 361 ALA A C 1
ATOM 2797 O O . ALA A 1 361 ? 8.594 14.148 10.734 1 96.31 361 ALA A O 1
ATOM 2798 N N . SER A 1 362 ? 9.953 12.836 9.461 1 96 362 SER A N 1
ATOM 2799 C CA . SER A 1 362 ? 10.25 13.93 8.539 1 96 362 SER A CA 1
ATOM 2800 C C . SER A 1 362 ? 10.219 13.453 7.09 1 96 362 SER A C 1
ATOM 2802 O O . SER A 1 362 ? 10.156 12.25 6.828 1 96 362 SER A O 1
ATOM 2804 N N . GLY A 1 363 ? 10.109 14.398 6.211 1 95.12 363 GLY A N 1
ATOM 2805 C CA . GLY A 1 363 ? 10.117 14.109 4.785 1 95.12 363 GLY A CA 1
ATOM 2806 C C . GLY A 1 363 ? 11.188 14.875 4.027 1 95.12 363 GLY A C 1
ATOM 2807 O O . GLY A 1 363 ? 11.602 15.953 4.445 1 95.12 363 GLY A O 1
ATOM 2808 N N . MET A 1 364 ? 11.609 14.281 2.973 1 94.38 364 MET A N 1
ATOM 2809 C CA . MET A 1 364 ? 12.562 14.914 2.064 1 94.38 364 MET A CA 1
ATOM 2810 C C . MET A 1 364 ? 12.383 14.398 0.642 1 94.38 364 MET A C 1
ATOM 2812 O O . MET A 1 364 ? 11.648 13.43 0.416 1 94.38 364 MET A O 1
ATOM 2816 N N . ALA A 1 365 ? 12.961 15.125 -0.237 1 94.12 365 ALA A N 1
ATOM 2817 C CA . ALA A 1 365 ? 12.953 14.734 -1.646 1 94.12 365 ALA A CA 1
ATOM 2818 C C . ALA A 1 365 ? 14.359 14.742 -2.223 1 94.12 365 ALA A C 1
ATOM 2820 O O . ALA A 1 365 ? 15.195 15.57 -1.839 1 94.12 365 ALA A O 1
ATOM 2821 N N . VAL A 1 366 ? 14.602 13.805 -3.025 1 94.38 366 VAL A N 1
ATOM 2822 C CA . VAL A 1 366 ? 15.867 13.719 -3.742 1 94.38 366 VAL A CA 1
ATOM 2823 C C . VAL A 1 366 ? 15.617 13.734 -5.246 1 94.38 366 VAL A C 1
ATOM 2825 O O . VAL A 1 366 ? 14.914 12.867 -5.77 1 94.38 366 VAL A O 1
ATOM 2828 N N . ARG A 1 367 ? 16.234 14.695 -5.895 1 90.69 367 ARG A N 1
ATOM 2829 C CA . ARG A 1 367 ? 16.016 14.867 -7.324 1 90.69 367 ARG A CA 1
ATOM 2830 C C . ARG A 1 367 ? 17.109 14.188 -8.141 1 90.69 367 ARG A C 1
ATOM 2832 O O . ARG A 1 367 ? 17.844 14.844 -8.875 1 90.69 367 ARG A O 1
ATOM 2839 N N . VAL A 1 368 ? 17.297 12.984 -7.879 1 89.75 368 VAL A N 1
ATOM 2840 C CA . VAL A 1 368 ? 18.172 12.109 -8.664 1 89.75 368 VAL A CA 1
ATOM 2841 C C . VAL A 1 368 ? 17.391 10.875 -9.109 1 89.75 368 VAL A C 1
ATOM 2843 O O . VAL A 1 368 ? 16.484 10.422 -8.414 1 89.75 368 VAL A O 1
ATOM 2846 N N . SER A 1 369 ? 17.828 10.422 -10.258 1 85.69 369 SER A N 1
ATOM 2847 C CA . SER A 1 369 ? 17.125 9.234 -10.75 1 85.69 369 SER A CA 1
ATOM 2848 C C . SER A 1 369 ? 17.656 7.969 -10.086 1 85.69 369 SER A C 1
ATOM 2850 O O . SER A 1 369 ? 16.891 7.031 -9.836 1 85.69 369 SER A O 1
ATOM 2852 N N . ASN A 1 370 ? 18.922 7.957 -9.781 1 91.56 370 ASN A N 1
ATOM 2853 C CA . ASN A 1 370 ? 19.547 6.809 -9.133 1 91.56 370 ASN A CA 1
ATOM 2854 C C . ASN A 1 370 ? 19.703 7.023 -7.629 1 91.56 370 ASN A C 1
ATOM 2856 O O . ASN A 1 370 ? 20.609 7.719 -7.191 1 91.56 370 ASN A O 1
ATOM 2860 N N . LEU A 1 371 ? 18.859 6.348 -6.844 1 93.75 371 LEU A N 1
ATOM 2861 C CA . LEU A 1 371 ? 18.844 6.531 -5.398 1 93.75 371 LEU A CA 1
ATOM 2862 C C . LEU A 1 371 ? 20.172 6.117 -4.777 1 93.75 371 LEU A C 1
ATOM 2864 O O . LEU A 1 371 ? 20.547 6.617 -3.715 1 93.75 371 LEU A O 1
ATOM 2868 N N . GLU A 1 372 ? 20.922 5.277 -5.43 1 92.12 372 GLU A N 1
ATOM 2869 C CA . GLU A 1 372 ? 22.188 4.777 -4.902 1 92.12 372 GLU A CA 1
ATOM 2870 C C . GLU A 1 372 ? 23.188 5.906 -4.711 1 92.12 372 GLU A C 1
ATOM 2872 O O . GLU A 1 372 ? 24.141 5.773 -3.943 1 92.12 372 GLU A O 1
ATOM 2877 N N . GLU A 1 373 ? 22.953 6.969 -5.332 1 92 373 GLU A N 1
ATOM 2878 C CA . GLU A 1 373 ? 23.875 8.094 -5.316 1 92 373 GLU A CA 1
ATOM 2879 C C . GLU A 1 373 ? 23.953 8.727 -3.928 1 92 373 GLU A C 1
ATOM 2881 O O . GLU A 1 373 ? 24.922 9.414 -3.611 1 92 373 GLU A O 1
ATOM 2886 N N . ILE A 1 374 ? 22.984 8.492 -3.072 1 93.69 374 ILE A N 1
ATOM 2887 C CA . ILE A 1 374 ? 22.984 9.195 -1.796 1 93.69 374 ILE A CA 1
ATOM 2888 C C . ILE A 1 374 ? 23.5 8.273 -0.695 1 93.69 374 ILE A C 1
ATOM 2890 O O . ILE A 1 374 ? 23.688 8.703 0.447 1 93.69 374 ILE A O 1
ATOM 2894 N N . PHE A 1 375 ? 23.781 7.027 -1.038 1 94.56 375 PHE A N 1
ATOM 2895 C CA . PHE A 1 375 ? 24.219 6.07 -0.033 1 94.56 375 PHE A CA 1
ATOM 2896 C C . PHE A 1 375 ? 25.734 5.984 -0 1 94.56 375 PHE A C 1
ATOM 2898 O O . PHE A 1 375 ? 26.406 6.137 -1.032 1 94.56 375 PHE A O 1
ATOM 2905 N N . ALA A 1 376 ? 26.25 5.723 1.149 1 92.56 376 ALA A N 1
ATOM 2906 C CA . ALA A 1 376 ? 27.672 5.473 1.33 1 92.56 376 ALA A CA 1
ATOM 2907 C C . ALA A 1 376 ? 28.062 4.109 0.773 1 92.56 376 ALA A C 1
ATOM 2909 O O . ALA A 1 376 ? 27.203 3.24 0.58 1 92.56 376 ALA A O 1
ATOM 2910 N N . SER A 1 377 ? 29.375 3.941 0.438 1 80.81 377 SER A N 1
ATOM 2911 C CA . SER A 1 377 ? 29.875 2.719 -0.172 1 80.81 377 SER A CA 1
ATOM 2912 C C . SER A 1 377 ? 29.828 1.547 0.803 1 80.81 377 SER A C 1
ATOM 2914 O O . SER A 1 377 ? 29.625 0.402 0.394 1 80.81 377 SER A O 1
ATOM 2916 N N . GLU A 1 378 ? 30.047 1.815 1.983 1 74 378 GLU A N 1
ATOM 2917 C CA . GLU A 1 378 ? 29.984 0.746 2.975 1 74 378 GLU A CA 1
ATOM 2918 C C . GLU A 1 378 ? 28.641 0.72 3.684 1 74 378 GLU A C 1
ATOM 2920 O O . GLU A 1 378 ? 28.094 1.771 4.016 1 74 378 GLU A O 1
ATOM 2925 N N . ALA A 1 379 ? 28.109 -0.46 3.807 1 68.75 379 ALA A N 1
ATOM 2926 C CA . ALA A 1 379 ? 26.891 -0.565 4.586 1 68.75 379 ALA A CA 1
ATOM 2927 C C . ALA A 1 379 ? 27.156 -0.404 6.078 1 68.75 379 ALA A C 1
ATOM 2929 O O . ALA A 1 379 ? 28.25 -0.739 6.551 1 68.75 379 ALA A O 1
ATOM 2930 N N . MET B 1 1 ? -102.5 1.25 -6.148 1 18.22 1 MET B N 1
ATOM 2931 C CA . MET B 1 1 ? -103.062 -0.092 -6.301 1 18.22 1 MET B CA 1
ATOM 2932 C C . MET B 1 1 ? -102.625 -1.002 -5.164 1 18.22 1 MET B C 1
ATOM 2934 O O . MET B 1 1 ? -101.5 -0.865 -4.664 1 18.22 1 MET B O 1
ATOM 2938 N N . ARG B 1 2 ? -103.5 -1.932 -4.723 1 17.06 2 ARG B N 1
ATOM 2939 C CA . ARG B 1 2 ? -104.062 -2.574 -3.543 1 17.06 2 ARG B CA 1
ATOM 2940 C C . ARG B 1 2 ? -103.188 -3.734 -3.074 1 17.06 2 ARG B C 1
ATOM 2942 O O . ARG B 1 2 ? -103.188 -4.078 -1.891 1 17.06 2 ARG B O 1
ATOM 2949 N N . GLY B 1 3 ? -102.562 -4.332 -4.082 1 16.12 3 GLY B N 1
ATOM 2950 C CA . GLY B 1 3 ? -102.938 -5.734 -4.098 1 16.12 3 GLY B CA 1
ATOM 2951 C C . GLY B 1 3 ? -102.438 -6.5 -2.881 1 16.12 3 GLY B C 1
ATOM 2952 O O . GLY B 1 3 ? -101.75 -5.961 -2.051 1 16.12 3 GLY B O 1
ATOM 2953 N N . PHE B 1 4 ? -101.812 -7.602 -3.23 1 17.31 4 PHE B N 1
ATOM 2954 C CA . PHE B 1 4 ? -102 -9.031 -2.975 1 17.31 4 PHE B CA 1
ATOM 2955 C C . PHE B 1 4 ? -101.312 -9.414 -1.664 1 17.31 4 PHE B C 1
ATOM 2957 O O . PHE B 1 4 ? -100.375 -8.734 -1.211 1 17.31 4 PHE B O 1
ATOM 2964 N N . ARG B 1 5 ? -101.75 -10.5 -1.2 1 17.16 5 ARG B N 1
ATOM 2965 C CA . ARG B 1 5 ? -102.062 -11.336 -0.043 1 17.16 5 ARG B CA 1
ATOM 2966 C C . ARG B 1 5 ? -100.812 -11.867 0.604 1 17.16 5 ARG B C 1
ATOM 2968 O O . ARG B 1 5 ? -99.812 -12.133 -0.083 1 17.16 5 ARG B O 1
ATOM 2975 N N . VAL B 1 6 ? -100.688 -11.695 1.967 1 18.77 6 VAL B N 1
ATOM 2976 C CA . VAL B 1 6 ? -99.75 -11.75 3.096 1 18.77 6 VAL B CA 1
ATOM 2977 C C . VAL B 1 6 ? -99.312 -13.188 3.355 1 18.77 6 VAL B C 1
ATOM 2979 O O . VAL B 1 6 ? -98.625 -13.477 4.332 1 18.77 6 VAL B O 1
ATOM 2982 N N . LEU B 1 7 ? -99.688 -14.055 2.131 1 16.89 7 LEU B N 1
ATOM 2983 C CA . LEU B 1 7 ? -100 -15.367 2.686 1 16.89 7 LEU B CA 1
ATOM 2984 C C . LEU B 1 7 ? -98.812 -15.844 3.586 1 16.89 7 LEU B C 1
ATOM 2986 O O . LEU B 1 7 ? -97.688 -15.797 3.193 1 16.89 7 LEU B O 1
ATOM 2990 N N . ARG B 1 8 ? -99.125 -16.031 4.934 1 17.06 8 ARG B N 1
ATOM 2991 C CA . ARG B 1 8 ? -98.562 -16.281 6.262 1 17.06 8 ARG B CA 1
ATOM 2992 C C . ARG B 1 8 ? -97.938 -17.656 6.34 1 17.06 8 ARG B C 1
ATOM 2994 O O . ARG B 1 8 ? -97.375 -18.016 7.367 1 17.06 8 ARG B O 1
ATOM 3001 N N . THR B 1 9 ? -98.25 -18.406 5.168 1 16.62 9 THR B N 1
ATOM 3002 C CA . THR B 1 9 ? -98.5 -19.797 5.508 1 16.62 9 THR B CA 1
ATOM 3003 C C . THR B 1 9 ? -97.375 -20.391 6.297 1 16.62 9 THR B C 1
ATOM 3005 O O . THR B 1 9 ? -96.25 -19.906 6.195 1 16.62 9 THR B O 1
ATOM 3008 N N . LEU B 1 10 ? -97.5 -21.594 6.605 1 17.56 10 LEU B N 1
ATOM 3009 C CA . LEU B 1 10 ? -97.688 -22.594 7.648 1 17.56 10 LEU B CA 1
ATOM 3010 C C . LEU B 1 10 ? -96.375 -23.297 7.996 1 17.56 10 LEU B C 1
ATOM 3012 O O . LEU B 1 10 ? -96.062 -23.406 9.172 1 17.56 10 LEU B O 1
ATOM 3016 N N . HIS B 1 11 ? -96.062 -24.297 7.18 1 18.02 11 HIS B N 1
ATOM 3017 C CA . HIS B 1 11 ? -96.062 -25.703 7.566 1 18.02 11 HIS B CA 1
ATOM 3018 C C . HIS B 1 11 ? -94.688 -26.094 8.109 1 18.02 11 HIS B C 1
ATOM 3020 O O . HIS B 1 11 ? -93.688 -25.906 7.434 1 18.02 11 HIS B O 1
ATOM 3026 N N . VAL B 1 12 ? -94.625 -26.172 9.484 1 19.75 12 VAL B N 1
ATOM 3027 C CA . VAL B 1 12 ? -93.562 -26.328 10.5 1 19.75 12 VAL B CA 1
ATOM 3028 C C . VAL B 1 12 ? -92.875 -27.672 10.336 1 19.75 12 VAL B C 1
ATOM 3030 O O . VAL B 1 12 ? -93.375 -28.703 10.805 1 19.75 12 VAL B O 1
ATOM 3033 N N . HIS B 1 13 ? -92.812 -28.125 9.023 1 17.5 13 HIS B N 1
ATOM 3034 C CA . HIS B 1 13 ? -92.625 -29.562 8.852 1 17.5 13 HIS B CA 1
ATOM 3035 C C . HIS B 1 13 ? -91.5 -30.062 9.773 1 17.5 13 HIS B C 1
ATOM 3037 O O . HIS B 1 13 ? -90.625 -29.297 10.203 1 17.5 13 HIS B O 1
ATOM 3043 N N . GLY B 1 14 ? -91.625 -31.359 10.039 1 16.89 14 GLY B N 1
ATOM 3044 C CA . GLY B 1 14 ? -91.25 -32.406 11 1 16.89 14 GLY B CA 1
ATOM 3045 C C . GLY B 1 14 ? -89.812 -32.562 11.266 1 16.89 14 GLY B C 1
ATOM 3046 O O . GLY B 1 14 ? -89 -32.031 10.5 1 16.89 14 GLY B O 1
ATOM 3047 N N . ARG B 1 15 ? -89.5 -33.438 12.258 1 18.11 15 ARG B N 1
ATOM 3048 C CA . ARG B 1 15 ? -88.625 -33.75 13.383 1 18.11 15 ARG B CA 1
ATOM 3049 C C . ARG B 1 15 ? -87.312 -34.312 12.898 1 18.11 15 ARG B C 1
ATOM 3051 O O . ARG B 1 15 ? -86.375 -34.531 13.688 1 18.11 15 ARG B O 1
ATOM 3058 N N . HIS B 1 16 ? -87.312 -34.844 11.672 1 17.08 16 HIS B N 1
ATOM 3059 C CA . HIS B 1 16 ? -86.562 -36.062 11.586 1 17.08 16 HIS B CA 1
ATOM 3060 C C . HIS B 1 16 ? -85.125 -35.875 12.055 1 17.08 16 HIS B C 1
ATOM 3062 O O . HIS B 1 16 ? -84.5 -34.812 11.805 1 17.08 16 HIS B O 1
ATOM 3068 N N . ALA B 1 17 ? -84.812 -36.656 13.094 1 18.52 17 ALA B N 1
ATOM 3069 C CA . ALA B 1 17 ? -83.688 -36.875 13.992 1 18.52 17 ALA B CA 1
ATOM 3070 C C . ALA B 1 17 ? -82.375 -37.125 13.203 1 18.52 17 ALA B C 1
ATOM 3072 O O . ALA B 1 17 ? -82.25 -38.156 12.57 1 18.52 17 ALA B O 1
ATOM 3073 N N . ALA B 1 18 ? -82.062 -36.25 12.336 1 16.73 18 ALA B N 1
ATOM 3074 C CA . ALA B 1 18 ? -80.938 -36.562 11.445 1 16.73 18 ALA B CA 1
ATOM 3075 C C . ALA B 1 18 ? -79.688 -37.062 12.234 1 16.73 18 ALA B C 1
ATOM 3077 O O . ALA B 1 18 ? -79.25 -36.344 13.133 1 16.73 18 ALA B O 1
ATOM 3078 N N . ALA B 1 19 ? -79.688 -38.406 12.469 1 19.28 19 ALA B N 1
ATOM 3079 C CA . ALA B 1 19 ? -78.688 -39.281 13.078 1 19.28 19 ALA B CA 1
ATOM 3080 C C . ALA B 1 19 ? -77.312 -38.875 12.625 1 19.28 19 ALA B C 1
ATOM 3082 O O . ALA B 1 19 ? -77 -38.906 11.43 1 19.28 19 ALA B O 1
ATOM 3083 N N . TRP B 1 20 ? -76.812 -37.938 13.242 1 17.73 20 TRP B N 1
ATOM 3084 C CA . TRP B 1 20 ? -75.562 -37.281 12.859 1 17.73 20 TRP B CA 1
ATOM 3085 C C . TRP B 1 20 ? -74.375 -38.281 12.797 1 17.73 20 TRP B C 1
ATOM 3087 O O . TRP B 1 20 ? -74 -38.875 13.812 1 17.73 20 TRP B O 1
ATOM 3097 N N . SER B 1 21 ? -74.688 -39.344 11.906 1 17.83 21 SER B N 1
ATOM 3098 C CA . SER B 1 21 ? -73.625 -40.344 11.805 1 17.83 21 SER B CA 1
ATOM 3099 C C . SER B 1 21 ? -72.25 -39.688 11.797 1 17.83 21 SER B C 1
ATOM 3101 O O . SER B 1 21 ? -72 -38.781 11 1 17.83 21 SER B O 1
ATOM 3103 N N . CYS B 1 22 ? -71.625 -39.594 12.914 1 18.42 22 CYS B N 1
ATOM 3104 C CA . CYS B 1 22 ? -70.375 -38.969 13.227 1 18.42 22 CYS B CA 1
ATOM 3105 C C . CYS B 1 22 ? -69.25 -39.5 12.32 1 18.42 22 CYS B C 1
ATOM 3107 O O . CYS B 1 22 ? -68.75 -40.594 12.547 1 18.42 22 CYS B O 1
ATOM 3109 N N . VAL B 1 23 ? -69.625 -39.656 11.086 1 17.72 23 VAL B N 1
ATOM 3110 C CA . VAL B 1 23 ? -68.562 -40.25 10.258 1 17.72 23 VAL B CA 1
ATOM 3111 C C . VAL B 1 23 ? -67.188 -39.625 10.609 1 17.72 23 VAL B C 1
ATOM 3113 O O . VAL B 1 23 ? -67.062 -38.406 10.555 1 17.72 23 VAL B O 1
ATOM 3116 N N . ALA B 1 24 ? -66.438 -40.344 11.406 1 19.22 24 ALA B N 1
ATOM 3117 C CA . ALA B 1 24 ? -65.062 -40.125 11.852 1 19.22 24 ALA B CA 1
ATOM 3118 C C . ALA B 1 24 ? -64.188 -39.75 10.68 1 19.22 24 ALA B C 1
ATOM 3120 O O . ALA B 1 24 ? -63.906 -40.594 9.805 1 19.22 24 ALA B O 1
ATOM 3121 N N . LEU B 1 25 ? -64.5 -38.781 10.016 1 19.25 25 LEU B N 1
ATOM 3122 C CA . LEU B 1 25 ? -63.656 -38.438 8.875 1 19.25 25 LEU B CA 1
ATOM 3123 C C . LEU B 1 25 ? -62.156 -38.5 9.258 1 19.25 25 LEU B C 1
ATOM 3125 O O . LEU B 1 25 ? -61.719 -37.781 10.148 1 19.25 25 LEU B O 1
ATOM 3129 N N . ALA B 1 26 ? -61.594 -39.656 9.25 1 20.62 26 ALA B N 1
ATOM 3130 C CA . ALA B 1 26 ? -60.188 -39.969 9.383 1 20.62 26 ALA B CA 1
ATOM 3131 C C . ALA B 1 26 ? -59.312 -38.969 8.625 1 20.62 26 ALA B C 1
ATOM 3133 O O . ALA B 1 26 ? -59.375 -38.875 7.395 1 20.62 26 ALA B O 1
ATOM 3134 N N . ALA B 1 27 ? -59.219 -37.812 9.102 1 21.03 27 ALA B N 1
ATOM 3135 C CA . ALA B 1 27 ? -58.5 -36.688 8.508 1 21.03 27 ALA B CA 1
ATOM 3136 C C . ALA B 1 27 ? -57.125 -37.156 7.973 1 21.03 27 ALA B C 1
ATOM 3138 O O . ALA B 1 27 ? -56.312 -37.688 8.727 1 21.03 27 ALA B O 1
ATOM 3139 N N . SER B 1 28 ? -57.094 -37.812 6.879 1 19.59 28 SER B N 1
ATOM 3140 C CA . SER B 1 28 ? -55.844 -38.094 6.16 1 19.59 28 SER B CA 1
ATOM 3141 C C . SER B 1 28 ? -54.875 -36.938 6.316 1 19.59 28 SER B C 1
ATOM 3143 O O . SER B 1 28 ? -55.156 -35.812 5.871 1 19.59 28 SER B O 1
ATOM 3145 N N . GLU B 1 29 ? -54.375 -36.781 7.422 1 23.22 29 GLU B N 1
ATOM 3146 C CA . GLU B 1 29 ? -53.281 -35.875 7.715 1 23.22 29 GLU B CA 1
ATOM 3147 C C . GLU B 1 29 ? -52.188 -35.938 6.637 1 23.22 29 GLU B C 1
ATOM 3149 O O . GLU B 1 29 ? -51.406 -36.875 6.602 1 23.22 29 GLU B O 1
ATOM 3154 N N . ARG B 1 30 ? -52.469 -35.75 5.418 1 22.84 30 ARG B N 1
ATOM 3155 C CA . ARG B 1 30 ? -51.344 -35.531 4.516 1 22.84 30 ARG B CA 1
ATOM 3156 C C . ARG B 1 30 ? -50.25 -34.688 5.188 1 22.84 30 ARG B C 1
ATOM 3158 O O . ARG B 1 30 ? -50.531 -33.594 5.68 1 22.84 30 ARG B O 1
ATOM 3165 N N . ARG B 1 31 ? -49.406 -35.281 5.742 1 22.94 31 ARG B N 1
ATOM 3166 C CA . ARG B 1 31 ? -48.125 -34.781 6.254 1 22.94 31 ARG B CA 1
ATOM 3167 C C . ARG B 1 31 ? -47.656 -33.562 5.441 1 22.94 31 ARG B C 1
ATOM 3169 O O . ARG B 1 31 ? -47.375 -33.688 4.246 1 22.94 31 ARG B O 1
ATOM 3176 N N . LYS B 1 32 ? -48.25 -32.438 5.789 1 27.67 32 LYS B N 1
ATOM 3177 C CA . LYS B 1 32 ? -47.656 -31.234 5.219 1 27.67 32 LYS B CA 1
ATOM 3178 C C . LYS B 1 32 ? -46.156 -31.438 4.973 1 27.67 32 LYS B C 1
ATOM 3180 O O . LYS B 1 32 ? -45.375 -31.594 5.922 1 27.67 32 LYS B O 1
ATOM 3185 N N . GLU B 1 33 ? -45.875 -32.25 4.133 1 23.7 33 GLU B N 1
ATOM 3186 C CA . GLU B 1 33 ? -44.469 -32.25 3.688 1 23.7 33 GLU B CA 1
ATOM 3187 C C . GLU B 1 33 ? -43.844 -30.875 3.863 1 23.7 33 GLU B C 1
ATOM 3189 O O . GLU B 1 33 ? -44.281 -29.906 3.215 1 23.7 33 GLU B O 1
ATOM 3194 N N . SER B 1 34 ? -43.781 -30.484 5.02 1 25.69 34 SER B N 1
ATOM 3195 C CA . SER B 1 34 ? -43.125 -29.25 5.449 1 25.69 34 SER B CA 1
ATOM 3196 C C . SER B 1 34 ? -42 -28.859 4.508 1 25.69 34 SER B C 1
ATOM 3198 O O . SER B 1 34 ? -41 -29.578 4.395 1 25.69 34 SER B O 1
ATOM 3200 N N . HIS B 1 35 ? -42.312 -28.438 3.41 1 26.23 35 HIS B N 1
ATOM 3201 C CA . HIS B 1 35 ? -41.344 -27.625 2.656 1 26.23 35 HIS B CA 1
ATOM 3202 C C . HIS B 1 35 ? -40.5 -26.766 3.586 1 26.23 35 HIS B C 1
ATOM 3204 O O . HIS B 1 35 ? -40.906 -25.688 3.992 1 26.23 35 HIS B O 1
ATOM 3210 N N . CYS B 1 36 ? -40.125 -27.297 4.688 1 26.73 36 CYS B N 1
ATOM 3211 C CA . CYS B 1 36 ? -39.031 -26.578 5.312 1 26.73 36 CYS B CA 1
ATOM 3212 C C . CYS B 1 36 ? -38.25 -25.75 4.289 1 26.73 36 CYS B C 1
ATOM 3214 O O . CYS B 1 36 ? -37.531 -26.297 3.451 1 26.73 36 CYS B O 1
ATOM 3216 N N . TRP B 1 37 ? -38.875 -24.828 3.773 1 27.06 37 TRP B N 1
ATOM 3217 C CA . TRP B 1 37 ? -38.219 -23.703 3.107 1 27.06 37 TRP B CA 1
ATOM 3218 C C . TRP B 1 37 ? -36.844 -23.469 3.684 1 27.06 37 TRP B C 1
ATOM 3220 O O . TRP B 1 37 ? -36.688 -23.156 4.871 1 27.06 37 TRP B O 1
ATOM 3230 N N . SER B 1 38 ? -36.031 -24.375 3.658 1 28.81 38 SER B N 1
ATOM 3231 C CA . SER B 1 38 ? -34.625 -24.172 3.992 1 28.81 38 SER B CA 1
ATOM 3232 C C . SER B 1 38 ? -34.25 -22.688 3.926 1 28.81 38 SER B C 1
ATOM 3234 O O . SER B 1 38 ? -34.219 -22.094 2.846 1 28.81 38 SER B O 1
ATOM 3236 N N . LEU B 1 39 ? -34.75 -21.844 4.621 1 32.38 39 LEU B N 1
ATOM 3237 C CA . LEU B 1 39 ? -34.344 -20.484 5.02 1 32.38 39 LEU B CA 1
ATOM 3238 C C . LEU B 1 39 ? -32.844 -20.312 4.895 1 32.38 39 LEU B C 1
ATOM 3240 O O . LEU B 1 39 ? -32.156 -20.109 5.898 1 32.38 39 LEU B O 1
ATOM 3244 N N . TRP B 1 40 ? -32.156 -21.234 4.406 1 33.53 40 TRP B N 1
ATOM 3245 C CA . TRP B 1 40 ? -30.75 -21.078 3.998 1 33.53 40 TRP B CA 1
ATOM 3246 C C . TRP B 1 40 ? -30.516 -19.703 3.381 1 33.53 40 TRP B C 1
ATOM 3248 O O . TRP B 1 40 ? -31.109 -19.359 2.352 1 33.53 40 TRP B O 1
ATOM 3258 N N . GLY B 1 41 ? -30.562 -18.781 4.102 1 39.22 41 GLY B N 1
ATOM 3259 C CA . GLY B 1 41 ? -30.188 -17.406 3.77 1 39.22 41 GLY B CA 1
ATOM 3260 C C . GLY B 1 41 ? -29.234 -17.328 2.592 1 39.22 41 GLY B C 1
ATOM 3261 O O . GLY B 1 41 ? -28.328 -18.141 2.457 1 39.22 41 GLY B O 1
ATOM 3262 N N . SER B 1 42 ? -29.688 -17.078 1.418 1 52.12 42 SER B N 1
ATOM 3263 C CA . SER B 1 42 ? -28.984 -16.906 0.153 1 52.12 42 SER B CA 1
ATOM 3264 C C . SER B 1 42 ? -27.594 -16.297 0.369 1 52.12 42 SER B C 1
ATOM 3266 O O . SER B 1 42 ? -27.484 -15.188 0.908 1 52.12 42 SER B O 1
ATOM 3268 N N . TYR B 1 43 ? -26.703 -17.234 0.671 1 63.09 43 TYR B N 1
ATOM 3269 C CA . TYR B 1 43 ? -25.344 -16.703 0.732 1 63.09 43 TYR B CA 1
ATOM 3270 C C . TYR B 1 43 ? -25 -15.93 -0.537 1 63.09 43 TYR B C 1
ATOM 3272 O O . TYR B 1 43 ? -25.469 -16.266 -1.624 1 63.09 43 TYR B O 1
ATOM 3280 N N . ASP B 1 44 ? -24.766 -14.75 -0.375 1 72.62 44 ASP B N 1
ATOM 3281 C CA . ASP B 1 44 ? -24.391 -13.906 -1.501 1 72.62 44 ASP B CA 1
ATOM 3282 C C . ASP B 1 44 ? -23.047 -14.352 -2.09 1 72.62 44 ASP B C 1
ATOM 3284 O O . ASP B 1 44 ? -22.109 -13.562 -2.166 1 72.62 44 ASP B O 1
ATOM 3288 N N . VAL B 1 45 ? -23.047 -15.828 -2.43 1 76.81 45 VAL B N 1
ATOM 3289 C CA . VAL B 1 45 ? -21.844 -16.422 -3.029 1 76.81 45 VAL B CA 1
ATOM 3290 C C . VAL B 1 45 ? -22.219 -17.094 -4.352 1 76.81 45 VAL B C 1
ATOM 3292 O O . VAL B 1 45 ? -23.391 -17.359 -4.617 1 76.81 45 VAL B O 1
ATOM 3295 N N . GLY B 1 46 ? -21.266 -17.375 -5.219 1 77.81 46 GLY B N 1
ATOM 3296 C CA . GLY B 1 46 ? -21.469 -18.078 -6.473 1 77.81 46 GLY B CA 1
ATOM 3297 C C . GLY B 1 46 ? -21.312 -17.188 -7.691 1 77.81 46 GLY B C 1
ATOM 3298 O O . GLY B 1 46 ? -20.828 -16.062 -7.582 1 77.81 46 GLY B O 1
ATOM 3299 N N . VAL B 1 47 ? -21.719 -17.719 -8.789 1 77.81 47 VAL B N 1
ATOM 3300 C CA . VAL B 1 47 ? -21.484 -17.047 -10.062 1 77.81 47 VAL B CA 1
ATOM 3301 C C . VAL B 1 47 ? -22.516 -15.945 -10.266 1 77.81 47 VAL B C 1
ATOM 3303 O O . VAL B 1 47 ? -23.703 -16.125 -9.945 1 77.81 47 VAL B O 1
ATOM 3306 N N . ILE B 1 48 ? -22.016 -14.812 -10.742 1 79.75 48 ILE B N 1
ATOM 3307 C CA . ILE B 1 48 ? -22.938 -13.742 -11.133 1 79.75 48 ILE B CA 1
ATOM 3308 C C . ILE B 1 48 ? -23.781 -14.188 -12.328 1 79.75 48 ILE B C 1
ATOM 3310 O O . ILE B 1 48 ? -23.234 -14.656 -13.328 1 79.75 48 ILE B O 1
ATOM 3314 N N . PRO B 1 49 ? -25.016 -14.086 -12.203 1 71.25 49 PRO B N 1
ATOM 3315 C CA . PRO B 1 49 ? -25.859 -14.492 -13.336 1 71.25 49 PRO B CA 1
ATOM 3316 C C . PRO B 1 49 ? -25.453 -13.797 -14.641 1 71.25 49 PRO B C 1
ATOM 3318 O O . PRO B 1 49 ? -25.234 -12.586 -14.656 1 71.25 49 PRO B O 1
ATOM 3321 N N . GLY B 1 50 ? -25.328 -14.508 -15.781 1 71.56 50 GLY B N 1
ATOM 3322 C CA . GLY B 1 50 ? -24.953 -13.961 -17.078 1 71.56 50 GLY B CA 1
ATOM 3323 C C . GLY B 1 50 ? -23.453 -14 -17.328 1 71.56 50 GLY B C 1
ATOM 3324 O O . GLY B 1 50 ? -23 -13.719 -18.438 1 71.56 50 GLY B O 1
ATOM 3325 N N . ARG B 1 51 ? -22.688 -14.258 -16.359 1 71.69 51 ARG B N 1
ATOM 3326 C CA . ARG B 1 51 ? -21.25 -14.297 -16.516 1 71.69 51 ARG B CA 1
ATOM 3327 C C . ARG B 1 51 ? -20.719 -15.727 -16.438 1 71.69 51 ARG B C 1
ATOM 3329 O O . ARG B 1 51 ? -19.562 -15.953 -16.047 1 71.69 51 ARG B O 1
ATOM 3336 N N . GLU B 1 52 ? -21.578 -16.594 -16.734 1 59.09 52 GLU B N 1
ATOM 3337 C CA . GLU B 1 52 ? -21.219 -18 -16.641 1 59.09 52 GLU B CA 1
ATOM 3338 C C . GLU B 1 52 ? -20.125 -18.359 -17.641 1 59.09 52 GLU B C 1
ATOM 3340 O O . GLU B 1 52 ? -20.141 -17.906 -18.781 1 59.09 52 GLU B O 1
ATOM 3345 N N . SER B 1 53 ? -18.953 -18.578 -17.094 1 56.81 53 SER B N 1
ATOM 3346 C CA . SER B 1 53 ? -17.891 -19.031 -18 1 56.81 53 SER B CA 1
ATOM 3347 C C . SER B 1 53 ? -18.312 -20.297 -18.734 1 56.81 53 SER B C 1
ATOM 3349 O O . SER B 1 53 ? -19.078 -21.109 -18.219 1 56.81 53 SER B O 1
ATOM 3351 N N . THR B 1 54 ? -18.156 -20.234 -20.047 1 49.72 54 THR B N 1
ATOM 3352 C CA . THR B 1 54 ? -18.266 -21.453 -20.844 1 49.72 54 THR B CA 1
ATOM 3353 C C . THR B 1 54 ? -17.5 -22.594 -20.188 1 49.72 54 THR B C 1
ATOM 3355 O O . THR B 1 54 ? -16.297 -22.484 -19.922 1 49.72 54 THR B O 1
ATOM 3358 N N . LEU B 1 55 ? -18.234 -23.172 -19.328 1 49.09 55 LEU B N 1
ATOM 3359 C CA . LEU B 1 55 ? -17.734 -24.375 -18.656 1 49.09 55 LEU B CA 1
ATOM 3360 C C . LEU B 1 55 ? -16.938 -25.25 -19.641 1 49.09 55 LEU B C 1
ATOM 3362 O O . LEU B 1 55 ? -17.469 -25.688 -20.656 1 49.09 55 LEU B O 1
ATOM 3366 N N . LEU B 1 56 ? -15.742 -25.016 -19.641 1 52.34 56 LEU B N 1
ATOM 3367 C CA . LEU B 1 56 ? -14.883 -25.828 -20.5 1 52.34 56 LEU B CA 1
ATOM 3368 C C . LEU B 1 56 ? -15.078 -27.312 -20.203 1 52.34 56 LEU B C 1
ATOM 3370 O O . LEU B 1 56 ? -15.438 -27.688 -19.078 1 52.34 56 LEU B O 1
ATOM 3374 N N . SER B 1 57 ? -15.25 -28.062 -21.281 1 52.75 57 SER B N 1
ATOM 3375 C CA . SER B 1 57 ? -15.195 -29.516 -21.328 1 52.75 57 SER B CA 1
ATOM 3376 C C . SER B 1 57 ? -14.047 -30.062 -20.484 1 52.75 57 SER B C 1
ATOM 3378 O O . SER B 1 57 ? -13.07 -29.359 -20.234 1 52.75 57 SER B O 1
ATOM 3380 N N . SER B 1 58 ? -14.273 -31.188 -19.828 1 58.22 58 SER B N 1
ATOM 3381 C CA . SER B 1 58 ? -13.312 -31.969 -19.062 1 58.22 58 SER B CA 1
ATOM 3382 C C . SER B 1 58 ? -11.969 -32.062 -19.797 1 58.22 58 SER B C 1
ATOM 3384 O O . SER B 1 58 ? -11.938 -32.156 -21.016 1 58.22 58 SER B O 1
ATOM 3386 N N . LEU B 1 59 ? -10.867 -31.75 -19.094 1 64 59 LEU B N 1
ATOM 3387 C CA . LEU B 1 59 ? -9.523 -31.938 -19.625 1 64 59 LEU B CA 1
ATOM 3388 C C . LEU B 1 59 ? -9.312 -33.375 -20.109 1 64 59 LEU B C 1
ATOM 3390 O O . LEU B 1 59 ? -9.828 -34.312 -19.5 1 64 59 LEU B O 1
ATOM 3394 N N . PRO B 1 60 ? -8.961 -33.594 -21.328 1 63.22 60 PRO B N 1
ATOM 3395 C CA . PRO B 1 60 ? -8.648 -34.969 -21.734 1 63.22 60 PRO B CA 1
ATOM 3396 C C . PRO B 1 60 ? -7.543 -35.594 -20.891 1 63.22 60 PRO B C 1
ATOM 3398 O O . PRO B 1 60 ? -6.371 -35.531 -21.281 1 63.22 60 PRO B O 1
ATOM 3401 N N . LEU B 1 61 ? -7.805 -36.094 -19.734 1 65 61 LEU B N 1
ATOM 3402 C CA . LEU B 1 61 ? -6.82 -36.625 -18.797 1 65 61 LEU B CA 1
ATOM 3403 C C . LEU B 1 61 ? -6.523 -38.094 -19.078 1 65 61 LEU B C 1
ATOM 3405 O O . LEU B 1 61 ? -5.59 -38.656 -18.5 1 65 61 LEU B O 1
ATOM 3409 N N . GLU B 1 62 ? -7.359 -38.812 -19.922 1 60.69 62 GLU B N 1
ATOM 3410 C CA . GLU B 1 62 ? -7.25 -40.25 -20.125 1 60.69 62 GLU B CA 1
ATOM 3411 C C . GLU B 1 62 ? -5.883 -40.625 -20.672 1 60.69 62 GLU B C 1
ATOM 3413 O O . GLU B 1 62 ? -5.395 -41.75 -20.438 1 60.69 62 GLU B O 1
ATOM 3418 N N . LYS B 1 63 ? -5.027 -39.812 -21.25 1 73.44 63 LYS B N 1
ATOM 3419 C CA . LYS B 1 63 ? -3.791 -40.25 -21.891 1 73.44 63 LYS B CA 1
ATOM 3420 C C . LYS B 1 63 ? -2.582 -39.531 -21.297 1 73.44 63 LYS B C 1
ATOM 3422 O O . LYS B 1 63 ? -1.584 -39.312 -21.984 1 73.44 63 LYS B O 1
ATOM 3427 N N . LYS B 1 64 ? -2.656 -39.469 -19.875 1 79.25 64 LYS B N 1
ATOM 3428 C CA . LYS B 1 64 ? -1.533 -38.719 -19.312 1 79.25 64 LYS B CA 1
ATOM 3429 C C . LYS B 1 64 ? -0.519 -39.656 -18.672 1 79.25 64 LYS B C 1
ATOM 3431 O O . LYS B 1 64 ? -0.855 -40.781 -18.312 1 79.25 64 LYS B O 1
ATOM 3436 N N . ALA B 1 65 ? 0.667 -39.219 -18.562 1 84.88 65 ALA B N 1
ATOM 3437 C CA . ALA B 1 65 ? 1.819 -40.031 -18.141 1 84.88 65 ALA B CA 1
ATOM 3438 C C . ALA B 1 65 ? 1.713 -40.406 -16.672 1 84.88 65 ALA B C 1
ATOM 3440 O O . ALA B 1 65 ? 2.344 -41.344 -16.219 1 84.88 65 ALA B O 1
ATOM 3441 N N . VAL B 1 66 ? 0.957 -39.656 -15.93 1 93.5 66 VAL B N 1
ATOM 3442 C CA . VAL B 1 66 ? 0.853 -39.812 -14.477 1 93.5 66 VAL B CA 1
ATOM 3443 C C . VAL B 1 66 ? -0.617 -39.875 -14.07 1 93.5 66 VAL B C 1
ATOM 3445 O O . VAL B 1 66 ? -1.445 -39.156 -14.602 1 93.5 66 VAL B O 1
ATOM 3448 N N . GLN B 1 67 ? -0.882 -40.781 -13.156 1 92.38 67 GLN B N 1
ATOM 3449 C CA . GLN B 1 67 ? -2.201 -40.844 -12.531 1 92.38 67 GLN B CA 1
ATOM 3450 C C . GLN B 1 67 ? -2.203 -40.125 -11.188 1 92.38 67 GLN B C 1
ATOM 3452 O O . GLN B 1 67 ? -1.229 -40.188 -10.438 1 92.38 67 GLN B O 1
ATOM 3457 N N . ALA B 1 68 ? -3.34 -39.469 -10.914 1 93.12 68 ALA B N 1
ATOM 3458 C CA . ALA B 1 68 ? -3.469 -38.688 -9.695 1 93.12 68 ALA B CA 1
ATOM 3459 C C . ALA B 1 68 ? -3.158 -39.5 -8.461 1 93.12 68 ALA B C 1
ATOM 3461 O O . ALA B 1 68 ? -2.539 -39 -7.512 1 93.12 68 ALA B O 1
ATOM 3462 N N . SER B 1 69 ? -3.525 -40.75 -8.492 1 93.31 69 SER B N 1
ATOM 3463 C CA . SER B 1 69 ? -3.385 -41.625 -7.336 1 93.31 69 SER B CA 1
ATOM 3464 C C . SER B 1 69 ? -1.928 -42.031 -7.117 1 93.31 69 SER B C 1
ATOM 3466 O O . SER B 1 69 ? -1.564 -42.5 -6.043 1 93.31 69 SER B O 1
ATOM 3468 N N . ASP B 1 70 ? -1.126 -41.781 -8.133 1 94.69 70 ASP B N 1
ATOM 3469 C CA . ASP B 1 70 ? 0.257 -42.25 -8.062 1 94.69 70 ASP B CA 1
ATOM 3470 C C . ASP B 1 70 ? 1.191 -41.094 -7.652 1 94.69 70 ASP B C 1
ATOM 3472 O O . ASP B 1 70 ? 2.379 -41.312 -7.406 1 94.69 70 ASP B O 1
ATOM 3476 N N . VAL B 1 71 ? 0.665 -39.906 -7.527 1 96.56 71 VAL B N 1
ATOM 3477 C CA . VAL B 1 71 ? 1.51 -38.75 -7.27 1 96.56 71 VAL B CA 1
ATOM 3478 C C . VAL B 1 71 ? 2.047 -38.812 -5.84 1 96.56 71 VAL B C 1
ATOM 3480 O O . VAL B 1 71 ? 1.279 -38.969 -4.887 1 96.56 71 VAL B O 1
ATOM 3483 N N . ASP B 1 72 ? 3.338 -38.688 -5.691 1 94 72 ASP B N 1
ATOM 3484 C CA . ASP B 1 72 ? 3.93 -38.75 -4.359 1 94 72 ASP B CA 1
ATOM 3485 C C . ASP B 1 72 ? 4.668 -37.438 -4.035 1 94 72 ASP B C 1
ATOM 3487 O O . ASP B 1 72 ? 5.113 -37.25 -2.904 1 94 72 ASP B O 1
ATOM 3491 N N . MET B 1 73 ? 4.805 -36.562 -5.043 1 94.44 73 MET B N 1
ATOM 3492 C CA . MET B 1 73 ? 5.363 -35.25 -4.809 1 94.44 73 MET B CA 1
ATOM 3493 C C . MET B 1 73 ? 4.648 -34.188 -5.648 1 94.44 73 MET B C 1
ATOM 3495 O O . MET B 1 73 ? 4.438 -34.406 -6.848 1 94.44 73 MET B O 1
ATOM 3499 N N . VAL B 1 74 ? 4.332 -33.156 -4.973 1 95 74 VAL B N 1
ATOM 3500 C CA . VAL B 1 74 ? 3.74 -32 -5.641 1 95 74 VAL B CA 1
ATOM 3501 C C . VAL B 1 74 ? 4.68 -30.812 -5.531 1 95 74 VAL B C 1
ATOM 3503 O O . VAL B 1 74 ? 5.094 -30.438 -4.43 1 95 74 VAL B O 1
ATOM 3506 N N . ILE B 1 75 ? 5.102 -30.297 -6.641 1 93.88 75 ILE B N 1
ATOM 3507 C CA . ILE B 1 75 ? 5.82 -29.031 -6.719 1 93.88 75 ILE B CA 1
ATOM 3508 C C . ILE B 1 75 ? 4.887 -27.938 -7.238 1 93.88 75 ILE B C 1
ATOM 3510 O O . ILE B 1 75 ? 4.219 -28.109 -8.258 1 93.88 75 ILE B O 1
ATOM 3514 N N . PHE B 1 76 ? 4.742 -26.875 -6.496 1 94 76 PHE B N 1
ATOM 3515 C CA . PHE B 1 76 ? 3.789 -25.844 -6.891 1 94 76 PHE B CA 1
ATOM 3516 C C . PHE B 1 76 ? 4.414 -24.469 -6.785 1 94 76 PHE B C 1
ATOM 3518 O O . PHE B 1 76 ? 5.508 -24.312 -6.234 1 94 76 PHE B O 1
ATOM 3525 N N . HIS B 1 77 ? 3.732 -23.5 -7.426 1 92.94 77 HIS B N 1
ATOM 3526 C CA . HIS B 1 77 ? 4.184 -22.125 -7.324 1 92.94 77 HIS B CA 1
ATOM 3527 C C . HIS B 1 77 ? 3.98 -21.578 -5.914 1 92.94 77 HIS B C 1
ATOM 3529 O O . HIS B 1 77 ? 2.865 -21.219 -5.539 1 92.94 77 HIS B O 1
ATOM 3535 N N . GLY B 1 78 ? 5.094 -21.438 -5.207 1 89.31 78 GLY B N 1
ATOM 3536 C CA . GLY B 1 78 ? 5.047 -20.984 -3.824 1 89.31 78 GLY B CA 1
ATOM 3537 C C . GLY B 1 78 ? 4.766 -19.5 -3.684 1 89.31 78 GLY B C 1
ATOM 3538 O O . GLY B 1 78 ? 5.172 -18.703 -4.531 1 89.31 78 GLY B O 1
ATOM 3539 N N . GLY B 1 79 ? 4.004 -19.188 -2.631 1 87.44 79 GLY B N 1
ATOM 3540 C CA . GLY B 1 79 ? 3.795 -17.797 -2.281 1 87.44 79 GLY B CA 1
ATOM 3541 C C . GLY B 1 79 ? 2.607 -17.172 -2.992 1 87.44 79 GLY B C 1
ATOM 3542 O O . GLY B 1 79 ? 2.365 -15.969 -2.875 1 87.44 79 GLY B O 1
ATOM 3543 N N . CYS B 1 80 ? 1.893 -17.938 -3.74 1 91.38 80 CYS B N 1
ATOM 3544 C CA . CYS B 1 80 ? 0.727 -17.375 -4.422 1 91.38 80 CYS B CA 1
ATOM 3545 C C . CYS B 1 80 ? -0.521 -18.203 -4.117 1 91.38 80 CYS B C 1
ATOM 3547 O O . CYS B 1 80 ? -0.443 -19.422 -3.957 1 91.38 80 CYS B O 1
ATOM 3549 N N . PRO B 1 81 ? -1.655 -17.594 -4.121 1 94.19 81 PRO B N 1
ATOM 3550 C CA . PRO B 1 81 ? -2.895 -18.297 -3.775 1 94.19 81 PRO B CA 1
ATOM 3551 C C . PRO B 1 81 ? -3.242 -19.406 -4.77 1 94.19 81 PRO B C 1
ATOM 3553 O O . PRO B 1 81 ? -3.727 -20.469 -4.371 1 94.19 81 PRO B O 1
ATOM 3556 N N . ASP B 1 82 ? -3.002 -19.203 -6.012 1 96.31 82 ASP B N 1
ATOM 3557 C CA . ASP B 1 82 ? -3.316 -20.188 -7.035 1 96.31 82 ASP B CA 1
ATOM 3558 C C . ASP B 1 82 ? -2.473 -21.453 -6.859 1 96.31 82 ASP B C 1
ATOM 3560 O O . ASP B 1 82 ? -3.008 -22.562 -6.797 1 96.31 82 ASP B O 1
ATOM 3564 N N . GLY B 1 83 ? -1.157 -21.234 -6.699 1 95.31 83 GLY B N 1
ATOM 3565 C CA . GLY B 1 83 ? -0.28 -22.375 -6.465 1 95.31 83 GLY B CA 1
ATOM 3566 C C . GLY B 1 83 ? -0.606 -23.125 -5.188 1 95.31 83 GLY B C 1
ATOM 3567 O O . GLY B 1 83 ? -0.603 -24.359 -5.168 1 95.31 83 GLY B O 1
ATOM 3568 N N . PHE B 1 84 ? -0.883 -22.406 -4.172 1 94.06 84 PHE B N 1
ATOM 3569 C CA . PHE B 1 84 ? -1.169 -23.047 -2.896 1 94.06 84 PHE B CA 1
ATOM 3570 C C . PHE B 1 84 ? -2.504 -23.781 -2.949 1 94.06 84 PHE B C 1
ATOM 3572 O O . PHE B 1 84 ? -2.641 -24.875 -2.395 1 94.06 84 PHE B O 1
ATOM 3579 N N . ALA B 1 85 ? -3.477 -23.203 -3.607 1 95.38 85 ALA B N 1
ATOM 3580 C CA . ALA B 1 85 ? -4.758 -23.891 -3.781 1 95.38 85 ALA B CA 1
ATOM 3581 C C . ALA B 1 85 ? -4.605 -25.156 -4.621 1 95.38 85 ALA B C 1
ATOM 3583 O O . ALA B 1 85 ? -5.285 -26.156 -4.375 1 95.38 85 ALA B O 1
ATOM 3584 N N . ALA B 1 86 ? -3.775 -25.062 -5.602 1 96 86 ALA B N 1
ATOM 3585 C CA . ALA B 1 86 ? -3.486 -26.25 -6.395 1 96 86 ALA B CA 1
ATOM 3586 C C . ALA B 1 86 ? -2.91 -27.359 -5.523 1 96 86 ALA B C 1
ATOM 3588 O O . ALA B 1 86 ? -3.354 -28.516 -5.594 1 96 86 ALA B O 1
ATOM 3589 N N . ALA B 1 87 ? -1.918 -27 -4.711 1 94.88 87 ALA B N 1
ATOM 3590 C CA . ALA B 1 87 ? -1.342 -27.969 -3.777 1 94.88 87 ALA B CA 1
ATOM 3591 C C . ALA B 1 87 ? -2.396 -28.484 -2.807 1 94.88 87 ALA B C 1
ATOM 3593 O O . ALA B 1 87 ? -2.381 -29.672 -2.438 1 94.88 87 ALA B O 1
ATOM 3594 N N . PHE B 1 88 ? -3.266 -27.578 -2.43 1 94.88 88 PHE B N 1
ATOM 3595 C CA . PHE B 1 88 ? -4.34 -27.969 -1.521 1 94.88 88 PHE B CA 1
ATOM 3596 C C . PHE B 1 88 ? -5.262 -28.984 -2.178 1 94.88 88 PHE B C 1
ATOM 3598 O O . PHE B 1 88 ? -5.695 -29.938 -1.533 1 94.88 88 PHE B O 1
ATOM 3605 N N . ALA B 1 89 ? -5.629 -28.797 -3.453 1 94.31 89 ALA B N 1
ATOM 3606 C CA . ALA B 1 89 ? -6.422 -29.781 -4.188 1 94.31 89 ALA B CA 1
ATOM 3607 C C . ALA B 1 89 ? -5.754 -31.156 -4.16 1 94.31 89 ALA B C 1
ATOM 3609 O O . ALA B 1 89 ? -6.418 -32.188 -3.953 1 94.31 89 ALA B O 1
ATOM 3610 N N . ALA B 1 90 ? -4.469 -31.203 -4.371 1 94.94 90 ALA B N 1
ATOM 3611 C CA . ALA B 1 90 ? -3.713 -32.438 -4.305 1 94.94 90 ALA B CA 1
ATOM 3612 C C . ALA B 1 90 ? -3.768 -33.031 -2.902 1 94.94 90 ALA B C 1
ATOM 3614 O O . ALA B 1 90 ? -3.926 -34.25 -2.746 1 94.94 90 ALA B O 1
ATOM 3615 N N . TYR B 1 91 ? -3.629 -32.188 -1.931 1 93.75 91 TYR B N 1
ATOM 3616 C CA . TYR B 1 91 ? -3.639 -32.625 -0.541 1 93.75 91 TYR B CA 1
ATOM 3617 C C . TYR B 1 91 ? -4.953 -33.312 -0.196 1 93.75 91 TYR B C 1
ATOM 3619 O O . TYR B 1 91 ? -4.969 -34.281 0.545 1 93.75 91 TYR B O 1
ATOM 3627 N N . LEU B 1 92 ? -6.02 -32.781 -0.686 1 92.62 92 LEU B N 1
ATOM 3628 C CA . LEU B 1 92 ? -7.332 -33.344 -0.407 1 92.62 92 LEU B CA 1
ATOM 3629 C C . LEU B 1 92 ? -7.441 -34.75 -0.954 1 92.62 92 LEU B C 1
ATOM 3631 O O . LEU B 1 92 ? -8.266 -35.562 -0.49 1 92.62 92 LEU B O 1
ATOM 3635 N N . LYS B 1 93 ? -6.625 -35.094 -1.964 1 93.31 93 LYS B N 1
ATOM 3636 C CA . LYS B 1 93 ? -6.652 -36.438 -2.578 1 93.31 93 LYS B CA 1
ATOM 3637 C C . LYS B 1 93 ? -5.562 -37.344 -2 1 93.31 93 LYS B C 1
ATOM 3639 O O . LYS B 1 93 ? -5.816 -38.5 -1.684 1 93.31 93 LYS B O 1
ATOM 3644 N N . ARG B 1 94 ? -4.336 -36.812 -1.827 1 93.06 94 ARG B N 1
ATOM 3645 C CA . ARG B 1 94 ? -3.158 -37.625 -1.543 1 93.06 94 ARG B CA 1
ATOM 3646 C C . ARG B 1 94 ? -2.771 -37.531 -0.071 1 93.06 94 ARG B C 1
ATOM 3648 O O . ARG B 1 94 ? -1.985 -38.344 0.422 1 93.06 94 ARG B O 1
ATOM 3655 N N . GLY B 1 95 ? -3.232 -36.531 0.598 1 90.69 95 GLY B N 1
ATOM 3656 C CA . GLY B 1 95 ? -2.953 -36.344 2.014 1 90.69 95 GLY B CA 1
ATOM 3657 C C . GLY B 1 95 ? -1.471 -36.281 2.324 1 90.69 95 GLY B C 1
ATOM 3658 O O . GLY B 1 95 ? -0.712 -35.625 1.585 1 90.69 95 GLY B O 1
ATOM 3659 N N . THR B 1 96 ? -1.103 -36.875 3.424 1 88.44 96 THR B N 1
ATOM 3660 C CA . THR B 1 96 ? 0.258 -36.781 3.939 1 88.44 96 THR B CA 1
ATOM 3661 C C . THR B 1 96 ? 1.169 -37.781 3.268 1 88.44 96 THR B C 1
ATOM 3663 O O . THR B 1 96 ? 2.375 -37.812 3.518 1 88.44 96 THR B O 1
ATOM 3666 N N . ALA B 1 97 ? 0.654 -38.594 2.355 1 85.06 97 ALA B N 1
ATOM 3667 C CA . ALA B 1 97 ? 1.45 -39.531 1.591 1 85.06 97 ALA B CA 1
ATOM 3668 C C . ALA B 1 97 ? 2.266 -38.844 0.511 1 85.06 97 ALA B C 1
ATOM 3670 O O . ALA B 1 97 ? 3.197 -39.406 -0.052 1 85.06 97 ALA B O 1
ATOM 3671 N N . CYS B 1 98 ? 1.934 -37.656 0.258 1 90.62 98 CYS B N 1
ATOM 3672 C CA . CYS B 1 98 ? 2.561 -36.844 -0.777 1 90.62 98 CYS B CA 1
ATOM 3673 C C . CYS B 1 98 ? 3.369 -35.719 -0.162 1 90.62 98 CYS B C 1
ATOM 3675 O O . CYS B 1 98 ? 2.982 -35.156 0.865 1 90.62 98 CYS B O 1
ATOM 3677 N N . GLU B 1 99 ? 4.504 -35.406 -0.738 1 91.19 99 GLU B N 1
ATOM 3678 C CA . GLU B 1 99 ? 5.289 -34.219 -0.372 1 91.19 99 GLU B CA 1
ATOM 3679 C C . GLU B 1 99 ? 4.844 -33 -1.157 1 91.19 99 GLU B C 1
ATOM 3681 O O . GLU B 1 99 ? 4.543 -33.094 -2.35 1 91.19 99 GLU B O 1
ATOM 3686 N N . TYR B 1 100 ? 4.77 -31.906 -0.459 1 92.56 100 TYR B N 1
ATOM 3687 C CA . TYR B 1 100 ? 4.367 -30.656 -1.088 1 92.56 100 TYR B CA 1
ATOM 3688 C C . TYR B 1 100 ? 5.477 -29.609 -0.995 1 92.56 100 TYR B C 1
ATOM 3690 O O . TYR B 1 100 ? 5.863 -29.203 0.102 1 92.56 100 TYR B O 1
ATOM 3698 N N . VAL B 1 101 ? 5.988 -29.156 -2.158 1 90.94 101 VAL B N 1
ATOM 3699 C CA . VAL B 1 101 ? 7.133 -28.266 -2.203 1 90.94 101 VAL B CA 1
ATOM 3700 C C . VAL B 1 101 ? 6.758 -26.984 -2.957 1 90.94 101 VAL B C 1
ATOM 3702 O O . VAL B 1 101 ? 6.469 -27.031 -4.156 1 90.94 101 VAL B O 1
ATOM 3705 N N . GLY B 1 102 ? 6.781 -25.859 -2.188 1 90.81 102 GLY B N 1
ATOM 3706 C CA . GLY B 1 102 ? 6.574 -24.562 -2.826 1 90.81 102 GLY B CA 1
ATOM 3707 C C . GLY B 1 102 ? 7.855 -23.953 -3.359 1 90.81 102 GLY B C 1
ATOM 3708 O O . GLY B 1 102 ? 8.828 -23.797 -2.619 1 90.81 102 GLY B O 1
ATOM 3709 N N . ILE B 1 103 ? 7.801 -23.641 -4.617 1 87.94 103 ILE B N 1
ATOM 3710 C CA . ILE B 1 103 ? 8.984 -23.078 -5.254 1 87.94 103 ILE B CA 1
ATOM 3711 C C . ILE B 1 103 ? 8.688 -21.656 -5.734 1 87.94 103 ILE B C 1
ATOM 3713 O O . ILE B 1 103 ? 7.602 -21.391 -6.254 1 87.94 103 ILE B O 1
ATOM 3717 N N . GLY B 1 104 ? 9.625 -20.766 -5.406 1 80.06 104 GLY B N 1
ATOM 3718 C CA . GLY B 1 104 ? 9.5 -19.391 -5.879 1 80.06 104 GLY B CA 1
ATOM 3719 C C . GLY B 1 104 ? 9.977 -19.203 -7.305 1 80.06 104 GLY B C 1
ATOM 3720 O O . GLY B 1 104 ? 10.602 -20.109 -7.879 1 80.06 104 GLY B O 1
ATOM 3721 N N . HIS B 1 105 ? 9.805 -18 -7.793 1 67.44 105 HIS B N 1
ATOM 3722 C CA . HIS B 1 105 ? 10.25 -17.672 -9.141 1 67.44 105 HIS B CA 1
ATOM 3723 C C . HIS B 1 105 ? 11.773 -17.641 -9.219 1 67.44 105 HIS B C 1
ATOM 3725 O O . HIS B 1 105 ? 12.438 -17.172 -8.297 1 67.44 105 HIS B O 1
ATOM 3731 N N . GLY B 1 106 ? 12.289 -18.234 -10.219 1 66.94 106 GLY B N 1
ATOM 3732 C CA . GLY B 1 106 ? 13.719 -18.141 -10.469 1 66.94 106 GLY B CA 1
ATOM 3733 C C . GLY B 1 106 ? 14.484 -19.344 -9.922 1 66.94 106 GLY B C 1
ATOM 3734 O O . GLY B 1 106 ? 15.688 -19.469 -10.18 1 66.94 106 GLY B O 1
ATOM 3735 N N . PHE B 1 107 ? 13.758 -20.078 -9.18 1 71.88 107 PHE B N 1
ATOM 3736 C CA . PHE B 1 107 ? 14.438 -21.25 -8.648 1 71.88 107 PHE B CA 1
ATOM 3737 C C . PHE B 1 107 ? 14.711 -22.266 -9.75 1 71.88 107 PHE B C 1
ATOM 3739 O O . PHE B 1 107 ? 13.82 -22.594 -10.531 1 71.88 107 PHE B O 1
ATOM 3746 N N . LYS B 1 108 ? 15.961 -22.688 -9.812 1 76.12 108 LYS B N 1
ATOM 3747 C CA . LYS B 1 108 ? 16.375 -23.562 -10.898 1 76.12 108 LYS B CA 1
ATOM 3748 C C . LYS B 1 108 ? 16.766 -24.953 -10.375 1 76.12 108 LYS B C 1
ATOM 3750 O O . LYS B 1 108 ? 17.047 -25.859 -11.156 1 76.12 108 LYS B O 1
ATOM 3755 N N . LYS B 1 109 ? 16.688 -25.094 -9.133 1 84 109 LYS B N 1
ATOM 3756 C CA . LYS B 1 109 ? 17.141 -26.359 -8.578 1 84 109 LYS B CA 1
ATOM 3757 C C . LYS B 1 109 ? 15.969 -27.266 -8.219 1 84 109 LYS B C 1
ATOM 3759 O O . LYS B 1 109 ? 14.969 -26.797 -7.664 1 84 109 LYS B O 1
ATOM 3764 N N . LEU B 1 110 ? 16.125 -28.484 -8.648 1 89.69 110 LEU B N 1
ATOM 3765 C CA . LEU B 1 110 ? 15.125 -29.5 -8.297 1 89.69 110 LEU B CA 1
ATOM 3766 C C . LEU B 1 110 ? 15.195 -29.828 -6.812 1 89.69 110 LEU B C 1
ATOM 3768 O O . LEU B 1 110 ? 16.266 -29.766 -6.211 1 89.69 110 LEU B O 1
ATOM 3772 N N . PRO B 1 111 ? 14.078 -30.172 -6.27 1 87.44 111 PRO B N 1
ATOM 3773 C CA . PRO B 1 111 ? 14.141 -30.719 -4.914 1 87.44 111 PRO B CA 1
ATOM 3774 C C . PRO B 1 111 ? 15.047 -31.938 -4.812 1 87.44 111 PRO B C 1
ATOM 3776 O O . PRO B 1 111 ? 15.188 -32.688 -5.781 1 87.44 111 PRO B O 1
ATOM 3779 N N . GLU B 1 112 ? 15.656 -32.125 -3.664 1 83.25 112 GLU B N 1
ATOM 3780 C CA . GLU B 1 112 ? 16.641 -33.188 -3.455 1 83.25 112 GLU B CA 1
ATOM 3781 C C . GLU B 1 112 ? 16.016 -34.562 -3.592 1 83.25 112 GLU B C 1
ATOM 3783 O O . GLU B 1 112 ? 16.656 -35.5 -4.07 1 83.25 112 GLU B O 1
ATOM 3788 N N . ASN B 1 113 ? 14.836 -34.812 -3.33 1 87.75 113 ASN B N 1
ATOM 3789 C CA . ASN B 1 113 ? 14.242 -36.125 -3.24 1 87.75 113 ASN B CA 1
ATOM 3790 C C . ASN B 1 113 ? 13.297 -36.406 -4.402 1 87.75 113 ASN B C 1
ATOM 3792 O O . ASN B 1 113 ? 12.273 -37.094 -4.234 1 87.75 113 ASN B O 1
ATOM 3796 N N . VAL B 1 114 ? 13.641 -35.969 -5.613 1 92.69 114 VAL B N 1
ATOM 3797 C CA . VAL B 1 114 ? 12.734 -36.125 -6.746 1 92.69 114 VAL B CA 1
ATOM 3798 C C . VAL B 1 114 ? 12.938 -37.531 -7.375 1 92.69 114 VAL B C 1
ATOM 3800 O O . VAL B 1 114 ? 12.102 -38 -8.141 1 92.69 114 VAL B O 1
ATOM 3803 N N . ASP B 1 115 ? 14.078 -38.188 -7 1 95.25 115 ASP B N 1
ATOM 3804 C CA . ASP B 1 115 ? 14.422 -39.469 -7.645 1 95.25 115 ASP B CA 1
ATOM 3805 C C . ASP B 1 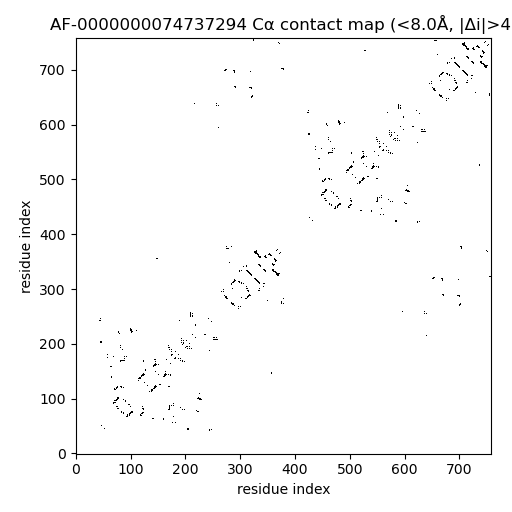115 ? 13.352 -40.531 -7.387 1 95.25 115 ASP B C 1
ATOM 3807 O O . ASP B 1 115 ? 12.953 -40.75 -6.242 1 95.25 115 ASP B O 1
ATOM 3811 N N . ASP B 1 116 ? 12.867 -41.188 -8.461 1 94.56 116 ASP B N 1
ATOM 3812 C CA . ASP B 1 116 ? 11.938 -42.312 -8.461 1 94.56 116 ASP B CA 1
ATOM 3813 C C . ASP B 1 116 ? 10.578 -41.906 -7.898 1 94.56 116 ASP B C 1
ATOM 3815 O O . ASP B 1 116 ? 9.812 -42.75 -7.426 1 94.56 116 ASP B O 1
ATOM 3819 N N . LYS B 1 117 ? 10.32 -40.625 -7.883 1 96.31 117 LYS B N 1
ATOM 3820 C CA . LYS B 1 117 ? 9.016 -40.125 -7.465 1 96.31 117 LYS B CA 1
ATOM 3821 C C . LYS B 1 117 ? 8.117 -39.875 -8.672 1 96.31 117 LYS B C 1
ATOM 3823 O O . LYS B 1 117 ? 8.602 -39.688 -9.789 1 96.31 117 LYS B O 1
ATOM 3828 N N . THR B 1 118 ? 6.84 -40.031 -8.398 1 97.62 118 THR B N 1
ATOM 3829 C CA . THR B 1 118 ? 5.848 -39.531 -9.344 1 97.62 118 THR B CA 1
ATOM 3830 C C . THR B 1 118 ? 5.465 -38.094 -9.023 1 97.62 118 THR B C 1
ATOM 3832 O O . THR B 1 118 ? 4.824 -37.812 -8 1 97.62 118 THR B O 1
ATOM 3835 N N . VAL B 1 119 ? 5.871 -37.156 -9.906 1 96.94 119 VAL B N 1
ATOM 3836 C CA . VAL B 1 119 ? 5.867 -35.719 -9.57 1 96.94 119 VAL B CA 1
ATOM 3837 C C . VAL B 1 119 ? 4.789 -35 -10.383 1 96.94 119 VAL B C 1
ATOM 3839 O O . VAL B 1 119 ? 4.68 -35.219 -11.594 1 96.94 119 VAL B O 1
ATOM 3842 N N . ALA B 1 120 ? 3.957 -34.281 -9.695 1 96.88 120 ALA B N 1
ATOM 3843 C CA . ALA B 1 120 ? 3.072 -33.312 -10.336 1 96.88 120 ALA B CA 1
ATOM 3844 C C . ALA B 1 120 ? 3.551 -31.875 -10.094 1 96.88 120 ALA B C 1
ATOM 3846 O O . ALA B 1 120 ? 3.771 -31.469 -8.953 1 96.88 120 ALA B O 1
ATOM 3847 N N . ILE B 1 121 ? 3.764 -31.094 -11.133 1 96.19 121 ILE B N 1
ATOM 3848 C CA . ILE B 1 121 ? 4.094 -29.688 -11.055 1 96.19 121 ILE B CA 1
ATOM 3849 C C . ILE B 1 121 ? 2.846 -28.844 -11.328 1 96.19 121 ILE B C 1
ATOM 3851 O O . ILE B 1 121 ? 2.205 -29 -12.367 1 96.19 121 ILE B O 1
ATOM 3855 N N . LEU B 1 122 ? 2.545 -28.031 -10.352 1 96.62 122 LEU B N 1
ATOM 3856 C CA . LEU B 1 122 ? 1.272 -27.312 -10.414 1 96.62 122 LEU B CA 1
ATOM 3857 C C . LEU B 1 122 ? 1.494 -25.812 -10.469 1 96.62 122 LEU B C 1
ATOM 3859 O O . LEU B 1 122 ? 2.211 -25.25 -9.625 1 96.62 122 LEU B O 1
ATOM 3863 N N . ASP B 1 123 ? 0.829 -25.062 -11.406 1 95.75 123 ASP B N 1
ATOM 3864 C CA . ASP B 1 123 ? 0.801 -23.609 -11.531 1 95.75 123 ASP B CA 1
ATOM 3865 C C . ASP B 1 123 ? 2.205 -23.047 -11.742 1 95.75 123 ASP B C 1
ATOM 3867 O O . ASP B 1 123 ? 2.516 -21.953 -11.297 1 95.75 123 ASP B O 1
ATOM 3871 N N . PHE B 1 124 ? 3.006 -23.906 -12.258 1 89.62 124 PHE B N 1
ATOM 3872 C CA . PHE B 1 124 ? 4.43 -23.609 -12.352 1 89.62 124 PHE B CA 1
ATOM 3873 C C . PHE B 1 124 ? 5.129 -24.594 -13.289 1 89.62 124 PHE B C 1
ATOM 3875 O O . PHE B 1 124 ? 4.625 -25.688 -13.539 1 89.62 124 PHE B O 1
ATOM 3882 N N . SER B 1 125 ? 6.234 -24.141 -13.938 1 90.25 125 SER B N 1
ATOM 3883 C CA . SER B 1 125 ? 7.148 -25.078 -14.602 1 90.25 125 SER B CA 1
ATOM 3884 C C . SER B 1 125 ? 8.594 -24.578 -14.508 1 90.25 125 SER B C 1
ATOM 3886 O O . SER B 1 125 ? 8.844 -23.375 -14.477 1 90.25 125 SER B O 1
ATOM 3888 N N . PHE B 1 126 ? 9.492 -25.531 -14.414 1 90.62 126 PHE B N 1
ATOM 3889 C CA . PHE B 1 126 ? 10.906 -25.188 -14.539 1 90.62 126 PHE B CA 1
ATOM 3890 C C . PHE B 1 126 ? 11.258 -24.875 -15.992 1 90.62 126 PHE B C 1
ATOM 3892 O O . PHE B 1 126 ? 10.406 -24.984 -16.875 1 90.62 126 PHE B O 1
ATOM 3899 N N . ASP B 1 127 ? 12.469 -24.391 -16.172 1 88.25 127 ASP B N 1
ATOM 3900 C CA . ASP B 1 127 ? 12.938 -24.219 -17.547 1 88.25 127 ASP B CA 1
ATOM 3901 C C . ASP B 1 127 ? 13.07 -25.562 -18.25 1 88.25 127 ASP B C 1
ATOM 3903 O O . ASP B 1 127 ? 13 -26.625 -17.609 1 88.25 127 ASP B O 1
ATOM 3907 N N . ALA B 1 128 ? 13.273 -25.531 -19.547 1 89.5 128 ALA B N 1
ATOM 3908 C CA . ALA B 1 128 ? 13.258 -26.734 -20.375 1 89.5 128 ALA B CA 1
ATOM 3909 C C . ALA B 1 128 ? 14.328 -27.719 -19.922 1 89.5 128 ALA B C 1
ATOM 3911 O O . ALA B 1 128 ? 14.078 -28.922 -19.844 1 89.5 128 ALA B O 1
ATOM 3912 N N . GLN B 1 129 ? 15.484 -27.188 -19.578 1 91.5 129 GLN B N 1
ATOM 3913 C CA . GLN B 1 129 ? 16.594 -28.031 -19.172 1 91.5 129 GLN B CA 1
ATOM 3914 C C . GLN B 1 129 ? 16.297 -28.734 -17.859 1 91.5 129 GLN B C 1
ATOM 3916 O O . GLN B 1 129 ? 16.5 -29.938 -17.719 1 91.5 129 GLN B O 1
ATOM 3921 N N . THR B 1 130 ? 15.828 -28.016 -16.969 1 92.88 130 THR B N 1
ATOM 3922 C CA . THR B 1 130 ? 15.508 -28.547 -15.656 1 92.88 130 THR B CA 1
ATOM 3923 C C . THR B 1 130 ? 14.352 -29.547 -15.75 1 92.88 130 THR B C 1
ATOM 3925 O O . THR B 1 130 ? 14.344 -30.562 -15.055 1 92.88 130 THR B O 1
ATOM 3928 N N . MET B 1 131 ? 13.383 -29.312 -16.641 1 93.5 131 MET B N 1
ATOM 3929 C CA . MET B 1 131 ? 12.25 -30.203 -16.828 1 93.5 131 MET B CA 1
ATOM 3930 C C . MET B 1 131 ? 12.703 -31.547 -17.406 1 93.5 131 MET B C 1
ATOM 3932 O O . MET B 1 131 ? 12.203 -32.594 -17 1 93.5 131 MET B O 1
ATOM 3936 N N . GLU B 1 132 ? 13.641 -31.453 -18.266 1 94 132 GLU B N 1
ATOM 3937 C CA . GLU B 1 132 ? 14.172 -32.688 -18.844 1 94 132 GLU B CA 1
ATOM 3938 C C . GLU B 1 132 ? 14.938 -33.5 -17.797 1 94 132 GLU B C 1
ATOM 3940 O O . GLU B 1 132 ? 14.836 -34.719 -17.766 1 94 132 GLU B O 1
ATOM 3945 N N . GLU B 1 133 ? 15.656 -32.75 -17.016 1 94.88 133 GLU B N 1
ATOM 3946 C CA . GLU B 1 133 ? 16.359 -33.438 -15.922 1 94.88 133 GLU B CA 1
ATOM 3947 C C . GLU B 1 133 ? 15.367 -34.125 -14.984 1 94.88 133 GLU B C 1
ATOM 3949 O O . GLU B 1 133 ? 15.594 -35.25 -14.555 1 94.88 133 GLU B O 1
ATOM 3954 N N . LEU B 1 134 ? 14.328 -33.469 -14.688 1 95.19 134 LEU B N 1
ATOM 3955 C CA . LEU B 1 134 ? 13.289 -34.031 -13.828 1 95.19 134 LEU B CA 1
ATOM 3956 C C . LEU B 1 134 ? 12.688 -35.281 -14.445 1 95.19 134 LEU B C 1
ATOM 3958 O O . LEU B 1 134 ? 12.484 -36.281 -13.75 1 95.19 134 LEU B O 1
ATOM 3962 N N . ARG B 1 135 ? 12.43 -35.281 -15.703 1 94.44 135 ARG B N 1
ATOM 3963 C CA . ARG B 1 135 ? 11.844 -36.406 -16.391 1 94.44 135 ARG B CA 1
ATOM 3964 C C . ARG B 1 135 ? 12.781 -37.625 -16.359 1 94.44 135 ARG B C 1
ATOM 3966 O O . ARG B 1 135 ? 12.328 -38.781 -16.281 1 94.44 135 ARG B O 1
ATOM 3973 N N . ARG B 1 136 ? 14.055 -37.344 -16.391 1 95.12 136 ARG B N 1
ATOM 3974 C CA . ARG B 1 136 ? 15.047 -38.406 -16.375 1 95.12 136 ARG B CA 1
ATOM 3975 C C . ARG B 1 136 ? 15.164 -39 -14.977 1 95.12 136 ARG B C 1
ATOM 3977 O O . ARG B 1 136 ? 15.352 -40.219 -14.836 1 95.12 136 ARG B O 1
ATOM 3984 N N . ARG B 1 137 ? 14.961 -38.281 -14.039 1 96.44 137 ARG B N 1
ATOM 3985 C CA . ARG B 1 137 ? 15.219 -38.688 -12.672 1 96.44 137 ARG B CA 1
ATOM 3986 C C . ARG B 1 137 ? 13.953 -39.25 -12.031 1 96.44 137 ARG B C 1
ATOM 3988 O O . ARG B 1 137 ? 14.023 -40.25 -11.273 1 96.44 137 ARG B O 1
ATOM 3995 N N . ALA B 1 138 ? 12.852 -38.75 -12.312 1 97.19 138 ALA B N 1
ATOM 3996 C CA . ALA B 1 138 ? 11.594 -39.125 -11.688 1 97.19 138 ALA B CA 1
ATOM 3997 C C . ALA B 1 138 ? 11.008 -40.375 -12.352 1 97.19 138 ALA B C 1
ATOM 3999 O O . ALA B 1 138 ? 11.367 -40.688 -13.484 1 97.19 138 ALA B O 1
ATOM 4000 N N . LYS B 1 139 ? 10.18 -41.062 -11.594 1 96.81 139 LYS B N 1
ATOM 4001 C CA . LYS B 1 139 ? 9.422 -42.188 -12.141 1 96.81 139 LYS B CA 1
ATOM 4002 C C . LYS B 1 139 ? 8.383 -41.719 -13.156 1 96.81 139 LYS B C 1
ATOM 4004 O O . LYS B 1 139 ? 8.133 -42.375 -14.164 1 96.81 139 LYS B O 1
ATOM 4009 N N . GLY B 1 140 ? 7.848 -40.562 -12.953 1 96.62 140 GLY B N 1
ATOM 4010 C CA . GLY B 1 140 ? 6.867 -39.906 -13.805 1 96.62 140 GLY B CA 1
ATOM 4011 C C . GLY B 1 140 ? 6.703 -38.438 -13.484 1 96.62 140 GLY B C 1
ATOM 4012 O O . GLY B 1 140 ? 6.891 -38 -12.336 1 96.62 140 GLY B O 1
ATOM 4013 N N . VAL B 1 141 ? 6.336 -37.656 -14.531 1 96.94 141 VAL B N 1
ATOM 4014 C CA . VAL B 1 141 ? 6.176 -36.219 -14.352 1 96.94 141 VAL B CA 1
ATOM 4015 C C . VAL B 1 141 ? 4.949 -35.75 -15.125 1 96.94 141 VAL B C 1
ATOM 4017 O O . VAL B 1 141 ? 4.711 -36.188 -16.25 1 96.94 141 VAL B O 1
ATOM 4020 N N . ILE B 1 142 ? 4.152 -34.938 -14.477 1 96.44 142 ILE B N 1
ATOM 4021 C CA . ILE B 1 142 ? 3.096 -34.219 -15.18 1 96.44 142 ILE B CA 1
ATOM 4022 C C . ILE B 1 142 ? 3.121 -32.75 -14.773 1 96.44 142 ILE B C 1
ATOM 4024 O O . ILE B 1 142 ? 3.34 -32.406 -13.602 1 96.44 142 ILE B O 1
ATOM 4028 N N . VAL B 1 143 ? 2.975 -31.891 -15.711 1 96.56 143 VAL B N 1
ATOM 4029 C CA . VAL B 1 143 ? 2.889 -30.453 -15.477 1 96.56 143 VAL B CA 1
ATOM 4030 C C . VAL B 1 143 ? 1.472 -29.969 -15.766 1 96.56 143 VAL B C 1
ATOM 4032 O O . VAL B 1 143 ? 0.918 -30.25 -16.828 1 96.56 143 VAL B O 1
ATOM 4035 N N . LEU B 1 144 ? 0.87 -29.359 -14.773 1 95.62 144 LEU B N 1
ATOM 4036 C CA . LEU B 1 144 ? -0.399 -28.656 -14.93 1 95.62 144 LEU B CA 1
ATOM 4037 C C . LEU B 1 144 ? -0.21 -27.156 -14.766 1 95.62 144 LEU B C 1
ATOM 4039 O O . LEU B 1 144 ? 0.036 -26.672 -13.656 1 95.62 144 LEU B O 1
ATOM 4043 N N . ASP B 1 145 ? -0.315 -26.453 -15.812 1 95.25 145 ASP B N 1
ATOM 4044 C CA . ASP B 1 145 ? 0.006 -25.031 -15.805 1 95.25 145 ASP B CA 1
ATOM 4045 C C . ASP B 1 145 ? -0.905 -24.25 -16.75 1 95.25 145 ASP B C 1
ATOM 4047 O O . ASP B 1 145 ? -1.683 -24.844 -17.5 1 95.25 145 ASP B O 1
ATOM 4051 N N . HIS B 1 146 ? -0.899 -22.984 -16.578 1 94.19 146 HIS B N 1
ATOM 4052 C CA . HIS B 1 146 ? -1.775 -22.141 -17.406 1 94.19 146 HIS B CA 1
ATOM 4053 C C . HIS B 1 146 ? -1.089 -20.844 -17.797 1 94.19 146 HIS B C 1
ATOM 4055 O O . HIS B 1 146 ? -1.747 -19.906 -18.234 1 94.19 146 HIS B O 1
ATOM 4061 N N . HIS B 1 147 ? 0.145 -20.75 -17.578 1 91.62 147 HIS B N 1
ATOM 4062 C CA . HIS B 1 147 ? 0.917 -19.578 -17.984 1 91.62 147 HIS B CA 1
ATOM 4063 C C . HIS B 1 147 ? 1.395 -19.688 -19.422 1 91.62 147 HIS B C 1
ATOM 4065 O O . HIS B 1 147 ? 2.041 -20.672 -19.797 1 91.62 147 HIS B O 1
ATOM 4071 N N . ALA B 1 148 ? 1.205 -18.656 -20.203 1 90 148 ALA B N 1
ATOM 4072 C CA . ALA B 1 148 ? 1.512 -18.641 -21.625 1 90 148 ALA B CA 1
ATOM 4073 C C . ALA B 1 148 ? 3.01 -18.797 -21.859 1 90 148 ALA B C 1
ATOM 4075 O O . ALA B 1 148 ? 3.428 -19.531 -22.766 1 90 148 ALA B O 1
ATOM 4076 N N . SER B 1 149 ? 3.816 -18.141 -21.125 1 89.31 149 SER B N 1
ATOM 4077 C CA . SER B 1 149 ? 5.266 -18.219 -21.281 1 89.31 149 SER B CA 1
ATOM 4078 C C . SER B 1 149 ? 5.77 -19.641 -21.031 1 89.31 149 SER B C 1
ATOM 4080 O O . SER B 1 149 ? 6.648 -20.141 -21.734 1 89.31 149 SER B O 1
ATOM 4082 N N . ALA B 1 150 ? 5.207 -20.312 -20.062 1 90.06 150 ALA B N 1
ATOM 4083 C CA . ALA B 1 150 ? 5.582 -21.688 -19.734 1 90.06 150 ALA B CA 1
ATOM 4084 C C . ALA B 1 150 ? 5.172 -22.641 -20.844 1 90.06 150 ALA B C 1
ATOM 4086 O O . ALA B 1 150 ? 5.918 -23.562 -21.172 1 90.06 150 ALA B O 1
ATOM 4087 N N . GLU B 1 151 ? 3.975 -22.391 -21.375 1 92.69 151 GLU B N 1
ATOM 4088 C CA . GLU B 1 151 ? 3.52 -23.234 -22.469 1 92.69 151 GLU B CA 1
ATOM 4089 C C . GLU B 1 151 ? 4.484 -23.156 -23.656 1 92.69 151 GLU B C 1
ATOM 4091 O O . GLU B 1 151 ? 4.816 -24.188 -24.25 1 92.69 151 GLU B O 1
ATOM 4096 N N . GLU B 1 152 ? 4.93 -21.984 -23.906 1 90.5 152 GLU B N 1
ATOM 4097 C CA . GLU B 1 152 ? 5.871 -21.797 -25.016 1 90.5 152 GLU B CA 1
ATOM 4098 C C . GLU B 1 152 ? 7.203 -22.484 -24.719 1 90.5 152 GLU B C 1
ATOM 4100 O O . GLU B 1 152 ? 7.77 -23.141 -25.594 1 90.5 152 GLU B O 1
ATOM 4105 N N . THR B 1 153 ? 7.633 -22.359 -23.562 1 88.44 153 THR B N 1
ATOM 4106 C CA . THR B 1 153 ? 8.914 -22.922 -23.156 1 88.44 153 THR B CA 1
ATOM 4107 C C . THR B 1 153 ? 8.859 -24.453 -23.203 1 88.44 153 THR B C 1
ATOM 4109 O O . THR B 1 153 ? 9.844 -25.109 -23.562 1 88.44 153 THR B O 1
ATOM 4112 N N . LEU B 1 154 ? 7.727 -25.062 -22.922 1 93.5 154 LEU B N 1
ATOM 4113 C CA . LEU B 1 154 ? 7.605 -26.5 -22.797 1 93.5 154 LEU B CA 1
ATOM 4114 C C . LEU B 1 154 ? 6.957 -27.109 -24.047 1 93.5 154 LEU B C 1
ATOM 4116 O O . LEU B 1 154 ? 6.465 -28.234 -24 1 93.5 154 LEU B O 1
ATOM 4120 N N . ARG B 1 155 ? 6.996 -26.359 -25.078 1 92.31 155 ARG B N 1
ATOM 4121 C CA . ARG B 1 155 ? 6.438 -26.859 -26.328 1 92.31 155 ARG B CA 1
ATOM 4122 C C . ARG B 1 155 ? 7.074 -28.172 -26.719 1 92.31 155 ARG B C 1
ATOM 4124 O O . ARG B 1 155 ? 6.379 -29.109 -27.141 1 92.31 155 ARG B O 1
ATOM 4131 N N . PRO B 1 156 ? 8.398 -28.328 -26.5 1 90.62 156 PRO B N 1
ATOM 4132 C CA . PRO B 1 156 ? 9.055 -29.562 -26.906 1 90.62 156 PRO B CA 1
ATOM 4133 C C . PRO B 1 156 ? 8.789 -30.719 -25.953 1 90.62 156 PRO B C 1
ATOM 4135 O O . PRO B 1 156 ? 9.086 -31.875 -26.266 1 90.62 156 PRO B O 1
ATOM 4138 N N . PHE B 1 157 ? 8.289 -30.422 -24.844 1 91.81 157 PHE B N 1
ATOM 4139 C CA . PHE B 1 157 ? 8.016 -31.438 -23.828 1 91.81 157 PHE B CA 1
ATOM 4140 C C . PHE B 1 157 ? 6.867 -32.344 -24.266 1 91.81 157 PHE B C 1
ATOM 4142 O O . PHE B 1 157 ? 5.902 -31.891 -24.875 1 91.81 157 PHE B O 1
ATOM 4149 N N . PRO B 1 158 ? 6.914 -33.656 -24 1 93.12 158 PRO B N 1
ATOM 4150 C CA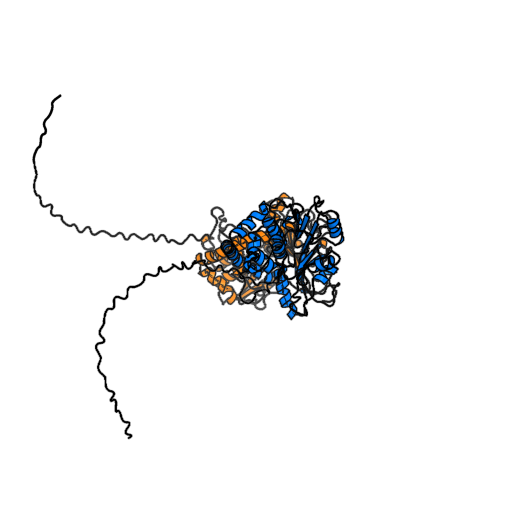 . PRO B 1 158 ? 5.891 -34.562 -24.469 1 93.12 158 PRO B CA 1
ATOM 4151 C C . PRO B 1 158 ? 4.484 -34.188 -24.016 1 93.12 158 PRO B C 1
ATOM 4153 O O . PRO B 1 158 ? 4.297 -33.75 -22.875 1 93.12 158 PRO B O 1
ATOM 4156 N N . ALA B 1 159 ? 3.539 -34.375 -24.844 1 91.81 159 ALA B N 1
ATOM 4157 C CA . ALA B 1 159 ? 2.154 -34 -24.609 1 91.81 159 ALA B CA 1
ATOM 4158 C C . ALA B 1 159 ? 1.559 -34.75 -23.438 1 91.81 159 ALA B C 1
ATOM 4160 O O . ALA B 1 159 ? 0.72 -34.25 -22.688 1 91.81 159 ALA B O 1
ATOM 4161 N N . GLU B 1 160 ? 2.004 -36 -23.281 1 93.62 160 GLU B N 1
ATOM 4162 C CA . GLU B 1 160 ? 1.469 -36.812 -22.203 1 93.62 160 GLU B CA 1
ATOM 4163 C C . GLU B 1 160 ? 1.956 -36.344 -20.844 1 93.62 160 GLU B C 1
ATOM 4165 O O . GLU B 1 160 ? 1.425 -36.75 -19.812 1 93.62 160 GLU B O 1
ATOM 4170 N N . ASN B 1 161 ? 2.949 -35.406 -20.797 1 95.25 161 ASN B N 1
ATOM 4171 C CA . ASN B 1 161 ? 3.545 -34.938 -19.547 1 95.25 161 ASN B CA 1
ATOM 4172 C C . ASN B 1 161 ? 3.111 -33.531 -19.219 1 95.25 161 ASN B C 1
ATOM 4174 O O . ASN B 1 161 ? 3.619 -32.906 -18.281 1 95.25 161 ASN B O 1
ATOM 4178 N N . LYS B 1 162 ? 2.154 -33.031 -19.969 1 94.38 162 LYS B N 1
ATOM 4179 C CA . LYS B 1 162 ? 1.807 -31.641 -19.703 1 94.38 162 LYS B CA 1
ATOM 4180 C C . LYS B 1 162 ? 0.344 -31.359 -20.047 1 94.38 162 LYS B C 1
ATOM 4182 O O . LYS B 1 162 ? -0.215 -31.969 -20.953 1 94.38 162 LYS B O 1
ATOM 4187 N N . VAL B 1 163 ? -0.244 -30.547 -19.297 1 92.81 163 VAL B N 1
ATOM 4188 C CA . VAL B 1 163 ? -1.556 -29.953 -19.547 1 92.81 163 VAL B CA 1
ATOM 4189 C C . VAL B 1 163 ? -1.48 -28.438 -19.375 1 92.81 163 VAL B C 1
ATOM 4191 O O . VAL B 1 163 ? -1.102 -27.938 -18.312 1 92.81 163 VAL B O 1
ATOM 4194 N N . PHE B 1 164 ? -1.745 -27.734 -20.406 1 92.94 164 PHE B N 1
ATOM 4195 C CA . PHE B 1 164 ? -1.839 -26.281 -20.359 1 92.94 164 PHE B CA 1
ATOM 4196 C C . PHE B 1 164 ? -3.236 -25.812 -20.766 1 92.94 164 PHE B C 1
ATOM 4198 O O . PHE B 1 164 ? -3.758 -26.219 -21.797 1 92.94 164 PHE B O 1
ATOM 4205 N N . GLU B 1 165 ? -3.863 -25.109 -19.922 1 91 165 GLU B N 1
ATOM 4206 C CA . GLU B 1 165 ? -5.168 -24.531 -20.203 1 91 165 GLU B CA 1
ATOM 4207 C C . GLU B 1 165 ? -5.254 -23.094 -19.688 1 91 165 GLU B C 1
ATOM 4209 O O . GLU B 1 165 ? -5.402 -22.875 -18.484 1 91 165 GLU B O 1
ATOM 4214 N N . MET B 1 166 ? -5.297 -22.141 -20.578 1 89.44 166 MET B N 1
ATOM 4215 C CA . MET B 1 166 ? -5.188 -20.719 -20.219 1 89.44 166 MET B CA 1
ATOM 4216 C C . MET B 1 166 ? -6.48 -20.219 -19.594 1 89.44 166 MET B C 1
ATOM 4218 O O . MET B 1 166 ? -6.484 -19.188 -18.922 1 89.44 166 MET B O 1
ATOM 4222 N N . LYS B 1 167 ? -7.562 -20.875 -19.766 1 88.56 167 LYS B N 1
ATOM 4223 C CA . LYS B 1 167 ? -8.859 -20.422 -19.266 1 88.56 167 LYS B CA 1
ATOM 4224 C C . LYS B 1 167 ? -9.133 -20.969 -17.875 1 88.56 167 LYS B C 1
ATOM 4226 O O . LYS B 1 167 ? -10.188 -20.703 -17.297 1 88.56 167 LYS B O 1
ATOM 4231 N N . MET B 1 168 ? -8.188 -21.703 -17.391 1 91.38 168 MET B N 1
ATOM 4232 C CA . MET B 1 168 ? -8.266 -22.234 -16.031 1 91.38 168 MET B CA 1
ATOM 4233 C C . MET B 1 168 ? -7.09 -21.75 -15.188 1 91.38 168 MET B C 1
ATOM 4235 O O . MET B 1 168 ? -6.094 -21.266 -15.727 1 91.38 168 MET B O 1
ATOM 4239 N N . SER B 1 169 ? -7.297 -21.828 -13.914 1 94.5 169 SER B N 1
ATOM 4240 C CA . SER B 1 169 ? -6.184 -21.547 -13.008 1 94.5 169 SER B CA 1
ATOM 4241 C C . SER B 1 169 ? -5.457 -22.844 -12.625 1 94.5 169 SER B C 1
ATOM 4243 O O . SER B 1 169 ? -5.926 -23.938 -12.938 1 94.5 169 SER B O 1
ATOM 4245 N N . GLY B 1 170 ? -4.266 -22.656 -12.016 1 95.44 170 GLY B N 1
ATOM 4246 C CA . GLY B 1 170 ? -3.59 -23.828 -11.484 1 95.44 170 GLY B CA 1
ATOM 4247 C C . GLY B 1 170 ? -4.434 -24.594 -10.484 1 95.44 170 GLY B C 1
ATOM 4248 O O . GLY B 1 170 ? -4.41 -25.828 -10.469 1 95.44 170 GLY B O 1
ATOM 4249 N N . ALA B 1 171 ? -5.172 -23.875 -9.695 1 95.81 171 ALA B N 1
ATOM 4250 C CA . ALA B 1 171 ? -6.023 -24.469 -8.664 1 95.81 171 ALA B CA 1
ATOM 4251 C C . ALA B 1 171 ? -7.086 -25.375 -9.281 1 95.81 171 ALA B C 1
ATOM 4253 O O . ALA B 1 171 ? -7.25 -26.516 -8.867 1 95.81 171 ALA B O 1
ATOM 4254 N N . THR B 1 172 ? -7.781 -24.875 -10.289 1 94 172 THR B N 1
ATOM 4255 C CA . THR B 1 172 ? -8.875 -25.656 -10.859 1 94 172 THR B CA 1
ATOM 4256 C C . THR B 1 172 ? -8.344 -26.766 -11.766 1 94 172 THR B C 1
ATOM 4258 O O . THR B 1 172 ? -8.938 -27.844 -11.859 1 94 172 THR B O 1
ATOM 4261 N N . LEU B 1 173 ? -7.219 -26.5 -12.406 1 93.56 173 LEU B N 1
ATOM 4262 C CA . LEU B 1 173 ? -6.559 -27.578 -13.133 1 93.56 173 LEU B CA 1
ATOM 4263 C C . LEU B 1 173 ? -6.199 -28.734 -12.203 1 93.56 173 LEU B C 1
ATOM 4265 O O . LEU B 1 173 ? -6.453 -29.906 -12.523 1 93.56 173 LEU B O 1
ATOM 4269 N N . ALA B 1 174 ? -5.574 -28.375 -11.109 1 94.75 174 ALA B N 1
ATOM 4270 C CA . ALA B 1 174 ? -5.207 -29.391 -10.117 1 94.75 174 ALA B CA 1
ATOM 4271 C C . ALA B 1 174 ? -6.441 -30.125 -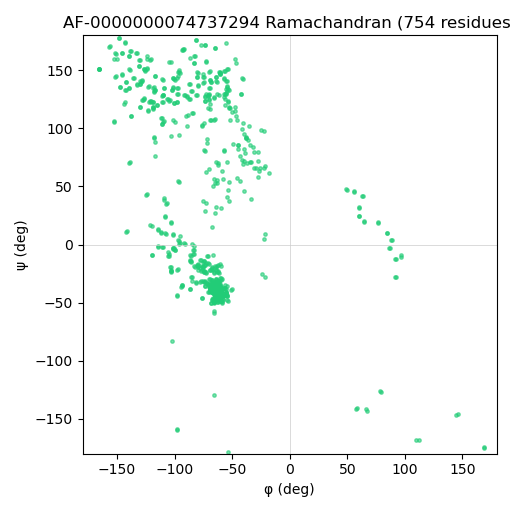9.602 1 94.75 174 ALA B C 1
ATOM 4273 O O . ALA B 1 174 ? -6.43 -31.344 -9.438 1 94.75 174 ALA B O 1
ATOM 4274 N N . TRP B 1 175 ? -7.473 -29.375 -9.336 1 93.94 175 TRP B N 1
ATOM 4275 C CA . TRP B 1 175 ? -8.703 -30 -8.867 1 93.94 175 TRP B CA 1
ATOM 4276 C C . TRP B 1 175 ? -9.211 -31.031 -9.875 1 93.94 175 TRP B C 1
ATOM 4278 O O . TRP B 1 175 ? -9.555 -32.156 -9.5 1 93.94 175 TRP B O 1
ATOM 4288 N N . ASP B 1 176 ? -9.242 -30.641 -11.102 1 91.25 176 ASP B N 1
ATOM 4289 C CA . ASP B 1 176 ? -9.703 -31.531 -12.148 1 91.25 176 ASP B CA 1
ATOM 4290 C C . ASP B 1 176 ? -8.844 -32.781 -12.219 1 91.25 176 ASP B C 1
ATOM 4292 O O . ASP B 1 176 ? -9.367 -33.906 -12.359 1 91.25 176 ASP B O 1
ATOM 4296 N N . PHE B 1 177 ? -7.59 -32.625 -12.172 1 92.38 177 PHE B N 1
ATOM 4297 C CA . PHE B 1 177 ? -6.664 -33.75 -12.281 1 92.38 177 PHE B CA 1
ATOM 4298 C C . PHE B 1 177 ? -6.82 -34.688 -11.102 1 92.38 177 PHE B C 1
ATOM 4300 O O . PHE B 1 177 ? -6.895 -35.906 -11.281 1 92.38 177 PHE B O 1
ATOM 4307 N N . PHE B 1 178 ? -6.898 -34.188 -9.945 1 92.94 178 PHE B N 1
ATOM 4308 C CA . PHE B 1 178 ? -6.852 -35 -8.75 1 92.94 178 PHE B CA 1
ATOM 4309 C C . PHE B 1 178 ? -8.242 -35.531 -8.398 1 92.94 178 PHE B C 1
ATOM 4311 O O . PHE B 1 178 ? -8.375 -36.594 -7.773 1 92.94 178 PHE B O 1
ATOM 4318 N N . HIS B 1 179 ? -9.242 -34.781 -8.797 1 89.88 179 HIS B N 1
ATOM 4319 C CA . HIS B 1 179 ? -10.578 -35.156 -8.336 1 89.88 179 HIS B CA 1
ATOM 4320 C C . HIS B 1 179 ? -11.508 -35.438 -9.508 1 89.88 179 HIS B C 1
ATOM 4322 O O . HIS B 1 179 ? -12.633 -35.906 -9.32 1 89.88 179 HIS B O 1
ATOM 4328 N N . GLY B 1 180 ? -11.031 -35.656 -10.695 1 76.75 180 GLY B N 1
ATOM 4329 C CA . GLY B 1 180 ? -11.664 -36.156 -11.898 1 76.75 180 GLY B CA 1
ATOM 4330 C C . GLY B 1 180 ? -12.492 -35.094 -12.625 1 76.75 180 GLY B C 1
ATOM 4331 O O . GLY B 1 180 ? -12.133 -33.938 -12.648 1 76.75 180 GLY B O 1
ATOM 4332 N N . GLN B 1 181 ? -14 -35.5 -12.922 1 58.56 181 GLN B N 1
ATOM 4333 C CA . GLN B 1 181 ? -14.805 -34.844 -13.961 1 58.56 181 GLN B CA 1
ATOM 4334 C C . GLN B 1 181 ? -15.234 -33.438 -13.539 1 58.56 181 GLN B C 1
ATOM 4336 O O . GLN B 1 181 ? -16.016 -33.281 -12.602 1 58.56 181 GLN B O 1
ATOM 4341 N N . PHE B 1 182 ? -14.273 -32.438 -13.688 1 53.94 182 PHE B N 1
ATOM 4342 C CA . PHE B 1 182 ? -14.562 -31.078 -13.281 1 53.94 182 PHE B CA 1
ATOM 4343 C C . PHE B 1 182 ? -15.727 -30.5 -14.086 1 53.94 182 PHE B C 1
ATOM 4345 O O . PHE B 1 182 ? -15.602 -30.266 -15.281 1 53.94 182 PHE B O 1
ATOM 4352 N N . THR B 1 183 ? -16.938 -30.984 -13.859 1 57.12 183 THR B N 1
ATOM 4353 C CA . THR B 1 183 ? -17.953 -30 -14.258 1 57.12 183 THR B CA 1
ATOM 4354 C C . THR B 1 183 ? -17.969 -28.812 -13.297 1 57.12 183 THR B C 1
ATOM 4356 O O . THR B 1 183 ? -17.641 -28.969 -12.117 1 57.12 183 THR B O 1
ATOM 4359 N N . ARG B 1 184 ? -17.656 -27.516 -13.75 1 59.47 184 ARG B N 1
ATOM 4360 C CA . ARG B 1 184 ? -17.719 -26.297 -12.961 1 59.47 184 ARG B CA 1
ATOM 4361 C C . ARG B 1 184 ? -18.703 -26.438 -11.797 1 59.47 184 ARG B C 1
ATOM 4363 O O . ARG B 1 184 ? -18.453 -25.906 -10.711 1 59.47 184 ARG B O 1
ATOM 4370 N N . LYS B 1 185 ? -19.594 -27.312 -12.062 1 64.12 185 LYS B N 1
ATOM 4371 C CA . LYS B 1 185 ? -20.641 -27.438 -11.055 1 64.12 185 LYS B CA 1
ATOM 4372 C C . LYS B 1 185 ? -20.141 -28.172 -9.82 1 64.12 185 LYS B C 1
ATOM 4374 O O . LYS B 1 185 ? -20.594 -27.922 -8.703 1 64.12 185 LYS B O 1
ATOM 4379 N N . ASN B 1 186 ? -19.109 -28.938 -10.062 1 78.19 186 ASN B N 1
ATOM 4380 C CA . ASN B 1 186 ? -18.688 -29.766 -8.945 1 78.19 186 ASN B CA 1
ATOM 4381 C C . ASN B 1 186 ? -17.422 -29.234 -8.289 1 78.19 186 ASN B C 1
ATOM 4383 O O . ASN B 1 186 ? -16.984 -29.719 -7.242 1 78.19 186 ASN B O 1
ATOM 4387 N N . CYS B 1 187 ? -16.781 -28.234 -8.867 1 87.88 187 CYS B N 1
ATOM 4388 C CA . CYS B 1 187 ? -15.602 -27.625 -8.258 1 87.88 187 CYS B CA 1
ATOM 4389 C C . CYS B 1 187 ? -15.984 -26.75 -7.066 1 87.88 187 CYS B C 1
ATOM 4391 O O . CYS B 1 187 ? -16.844 -25.891 -7.176 1 87.88 187 CYS B O 1
ATOM 4393 N N . PRO B 1 188 ? -15.422 -27.031 -5.898 1 91.44 188 PRO B N 1
ATOM 4394 C CA . PRO B 1 188 ? -15.773 -26.234 -4.719 1 91.44 188 PRO B CA 1
ATOM 4395 C C . PRO B 1 188 ? -15.578 -24.734 -4.941 1 91.44 188 PRO B C 1
ATOM 4397 O O . PRO B 1 188 ? -14.68 -24.328 -5.68 1 91.44 188 PRO B O 1
ATOM 4400 N N . LEU B 1 189 ? -16.375 -23.938 -4.246 1 91.44 189 LEU B N 1
ATOM 4401 C CA . LEU B 1 189 ? -16.391 -22.484 -4.406 1 91.44 189 LEU B CA 1
ATOM 4402 C C . LEU B 1 189 ? -15.031 -21.875 -4.109 1 91.44 189 LEU B C 1
ATOM 4404 O O . LEU B 1 189 ? -14.617 -20.906 -4.754 1 91.44 189 LEU B O 1
ATOM 4408 N N . LEU B 1 190 ? -14.336 -22.469 -3.129 1 93.81 190 LEU B N 1
ATOM 4409 C CA . LEU B 1 190 ? -13.016 -21.969 -2.758 1 93.81 190 LEU B CA 1
ATOM 4410 C C . LEU B 1 190 ? -12.102 -21.906 -3.975 1 93.81 190 LEU B C 1
ATOM 4412 O O . LEU B 1 190 ? -11.484 -20.859 -4.238 1 93.81 190 LEU B O 1
ATOM 4416 N N . PHE B 1 191 ? -12.07 -22.953 -4.742 1 94.56 191 PHE B N 1
ATOM 4417 C CA . PHE B 1 191 ? -11.195 -23.031 -5.906 1 94.56 191 PHE B CA 1
ATOM 4418 C C . PHE B 1 191 ? -11.695 -22.125 -7.02 1 94.56 191 PHE B C 1
ATOM 4420 O O . PHE B 1 191 ? -10.898 -21.5 -7.73 1 94.56 191 PHE B O 1
ATOM 4427 N N . ARG B 1 192 ? -12.953 -21.984 -7.102 1 93.25 192 ARG B N 1
ATOM 4428 C CA . ARG B 1 192 ? -13.547 -21.141 -8.125 1 93.25 192 ARG B CA 1
ATOM 4429 C C . ARG B 1 192 ? -13.25 -19.672 -7.863 1 93.25 192 ARG B C 1
ATOM 4431 O O . ARG B 1 192 ? -13.008 -18.906 -8.797 1 93.25 192 ARG B O 1
ATOM 4438 N N . TYR B 1 193 ? -13.297 -19.25 -6.609 1 94.5 193 TYR B N 1
ATOM 4439 C CA . TYR B 1 193 ? -12.961 -17.875 -6.25 1 94.5 193 TYR B CA 1
ATOM 4440 C C . TYR B 1 193 ? -11.492 -17.578 -6.516 1 94.5 193 TYR B C 1
ATOM 4442 O O . TYR B 1 193 ? -11.141 -16.5 -6.988 1 94.5 193 TYR B O 1
ATOM 4450 N N . ILE B 1 194 ? -10.672 -18.547 -6.203 1 95.94 194 ILE B N 1
ATOM 4451 C CA . ILE B 1 194 ? -9.242 -18.375 -6.469 1 95.94 194 ILE B CA 1
ATOM 4452 C C . ILE B 1 194 ? -9.016 -18.219 -7.969 1 95.94 194 ILE B C 1
ATOM 4454 O O . ILE B 1 194 ? -8.281 -17.312 -8.391 1 95.94 194 ILE B O 1
ATOM 4458 N N . GLU B 1 195 ? -9.68 -19.031 -8.781 1 94.94 195 GLU B N 1
ATOM 4459 C CA . GLU B 1 195 ? -9.562 -18.953 -10.234 1 94.94 195 GLU B CA 1
ATOM 4460 C C . GLU B 1 195 ? -10.062 -17.609 -10.75 1 94.94 195 GLU B C 1
ATOM 4462 O O . GLU B 1 195 ? -9.445 -17 -11.633 1 94.94 195 GLU B O 1
ATOM 4467 N N . ASP B 1 196 ? -11.148 -17.219 -10.227 1 94.94 196 ASP B N 1
ATOM 4468 C CA . ASP B 1 196 ? -11.812 -16 -10.711 1 94.94 196 ASP B CA 1
ATOM 4469 C C . ASP B 1 196 ? -10.867 -14.805 -10.672 1 94.94 196 ASP B C 1
ATOM 4471 O O . ASP B 1 196 ? -10.812 -14.023 -11.625 1 94.94 196 ASP B O 1
ATOM 4475 N N . LYS B 1 197 ? -10.133 -14.695 -9.594 1 95.12 197 LYS B N 1
ATOM 4476 C CA . LYS B 1 197 ? -9.148 -13.617 -9.5 1 95.12 197 LYS B CA 1
ATOM 4477 C C . LYS B 1 197 ? -7.914 -13.93 -10.344 1 95.12 197 LYS B C 1
ATOM 4479 O O . LYS B 1 197 ? -7.406 -13.055 -11.055 1 95.12 197 LYS B O 1
ATOM 4484 N N . ASP B 1 198 ? -7.461 -15.117 -10.211 1 95.19 198 ASP B N 1
ATOM 4485 C CA . ASP B 1 198 ? -6.188 -15.469 -10.828 1 95.19 198 ASP B CA 1
ATOM 4486 C C . ASP B 1 198 ? -6.207 -15.18 -12.328 1 95.19 198 ASP B C 1
ATOM 4488 O O . ASP B 1 198 ? -5.219 -14.711 -12.891 1 95.19 198 ASP B O 1
ATOM 4492 N N . ILE B 1 199 ? -7.305 -15.508 -12.953 1 92.06 199 ILE B N 1
ATOM 4493 C CA . ILE B 1 199 ? -7.371 -15.289 -14.398 1 92.06 199 ILE B CA 1
ATOM 4494 C C . ILE B 1 199 ? -8.172 -14.023 -14.695 1 92.06 199 ILE B C 1
ATOM 4496 O O . ILE B 1 199 ? -8.578 -13.789 -15.836 1 92.06 199 ILE B O 1
ATOM 4500 N N . TRP B 1 200 ? -8.508 -13.25 -13.656 1 92.5 200 TRP B N 1
ATOM 4501 C CA . TRP B 1 200 ? -9.07 -11.906 -13.703 1 92.5 200 TRP B CA 1
ATOM 4502 C C . TRP B 1 200 ? -10.43 -11.898 -14.383 1 92.5 200 TRP B C 1
ATOM 4504 O O . TRP B 1 200 ? -10.711 -11.039 -15.219 1 92.5 200 TRP B O 1
ATOM 4514 N N . ARG B 1 201 ? -11.227 -12.875 -14.078 1 90.94 201 ARG B N 1
ATOM 4515 C CA . ARG B 1 201 ? -12.547 -13.016 -14.68 1 90.94 201 ARG B CA 1
ATOM 4516 C C . ARG B 1 201 ? -13.594 -12.219 -13.906 1 90.94 201 ARG B C 1
ATOM 4518 O O . ARG B 1 201 ? -14.523 -11.664 -14.492 1 90.94 201 ARG B O 1
ATOM 4525 N N . TRP B 1 202 ? -13.555 -12.156 -12.641 1 93.06 202 TRP B N 1
ATOM 4526 C CA . TRP B 1 202 ? -14.453 -11.477 -11.719 1 93.06 202 TRP B CA 1
ATOM 4527 C C . TRP B 1 202 ? -15.906 -11.805 -12.039 1 93.06 202 TRP B C 1
ATOM 4529 O O . TRP B 1 202 ? -16.75 -10.914 -12.133 1 93.06 202 TRP B O 1
ATOM 4539 N N . ALA B 1 203 ? -16.172 -13.078 -12.227 1 92.06 203 ALA B N 1
ATOM 4540 C CA . ALA B 1 203 ? -17.5 -13.555 -12.617 1 92.06 203 ALA B CA 1
ATOM 4541 C C . ALA B 1 203 ? -18.266 -14.109 -11.414 1 92.06 203 ALA B C 1
ATOM 4543 O O . ALA B 1 203 ? -19.438 -14.484 -11.531 1 92.06 203 ALA B O 1
ATOM 4544 N N . MET B 1 204 ? -17.641 -14.141 -10.281 1 93.25 204 MET B N 1
ATOM 4545 C CA . MET B 1 204 ? -18.25 -14.648 -9.062 1 93.25 204 MET B CA 1
ATOM 4546 C C . MET B 1 204 ? -18.75 -13.5 -8.188 1 93.25 204 MET B C 1
ATOM 4548 O O . MET B 1 204 ? -18.109 -12.453 -8.102 1 93.25 204 MET B O 1
ATOM 4552 N N . LYS B 1 205 ? -19.906 -13.703 -7.566 1 92.56 205 LYS B N 1
ATOM 4553 C CA . LYS B 1 205 ? -20.391 -12.711 -6.621 1 92.56 205 LYS B CA 1
ATOM 4554 C C . LYS B 1 205 ? -19.359 -12.422 -5.531 1 92.56 205 LYS B C 1
ATOM 4556 O O . LYS B 1 205 ? -18.797 -13.352 -4.953 1 92.56 205 LYS B O 1
ATOM 4561 N N . ARG B 1 206 ? -19.062 -11.141 -5.27 1 94.31 206 ARG B N 1
ATOM 4562 C CA . ARG B 1 206 ? -18.219 -10.695 -4.168 1 94.31 206 ARG B CA 1
ATOM 4563 C C . ARG B 1 206 ? -16.812 -11.289 -4.277 1 94.31 206 ARG B C 1
ATOM 4565 O O . ARG B 1 206 ? -16.203 -11.656 -3.268 1 94.31 206 ARG B O 1
ATOM 4572 N N . SER B 1 207 ? -16.375 -11.5 -5.469 1 95.25 207 SER B N 1
ATOM 4573 C CA . SER B 1 207 ? -15.062 -12.102 -5.723 1 95.25 207 SER B CA 1
ATOM 4574 C C . SER B 1 207 ? -13.938 -11.234 -5.168 1 95.25 207 SER B C 1
ATOM 4576 O O . SER B 1 207 ? -12.961 -11.75 -4.621 1 95.25 207 SER B O 1
ATOM 4578 N N . LYS B 1 208 ? -14.078 -9.922 -5.258 1 95.56 208 LYS B N 1
ATOM 4579 C CA . LYS B 1 208 ? -13.07 -9.008 -4.715 1 95.56 208 LYS B CA 1
ATOM 4580 C C . LYS B 1 208 ? -13.023 -9.086 -3.191 1 95.56 208 LYS B C 1
ATOM 4582 O O . LYS B 1 208 ? -11.945 -9.047 -2.596 1 95.56 208 LYS B O 1
ATOM 4587 N N . GLU B 1 209 ? -14.18 -9.18 -2.627 1 95.19 209 GLU B N 1
ATOM 4588 C CA . GLU B 1 209 ? -14.258 -9.32 -1.177 1 95.19 209 GLU B CA 1
ATOM 4589 C C . GLU B 1 209 ? -13.602 -10.625 -0.712 1 95.19 209 GLU B C 1
ATOM 4591 O O . GLU B 1 209 ? -12.906 -10.641 0.303 1 95.19 209 GLU B O 1
ATOM 4596 N N . PHE B 1 210 ? -13.812 -11.703 -1.461 1 94.88 210 PHE B N 1
ATOM 4597 C CA . PHE B 1 210 ? -13.156 -12.961 -1.139 1 94.88 210 PHE B CA 1
ATOM 4598 C C . PHE B 1 210 ? -11.641 -12.805 -1.184 1 94.88 210 PHE B C 1
ATOM 4600 O O . PHE B 1 210 ? -10.938 -13.211 -0.252 1 94.88 210 PHE B O 1
ATOM 4607 N N . SER B 1 211 ? -11.164 -12.219 -2.23 1 95.19 211 SER B N 1
ATOM 4608 C CA . SER B 1 211 ? -9.727 -12.055 -2.424 1 95.19 211 SER B CA 1
ATOM 4609 C C . SER B 1 211 ? -9.109 -11.242 -1.291 1 95.19 211 SER B C 1
ATOM 4611 O O . SER B 1 211 ? -8.039 -11.594 -0.786 1 95.19 211 SER B O 1
ATOM 4613 N N . ALA B 1 212 ? -9.797 -10.211 -0.91 1 93.81 212 ALA B N 1
ATOM 4614 C CA . ALA B 1 212 ? -9.312 -9.359 0.172 1 93.81 212 ALA B CA 1
ATOM 4615 C C . ALA B 1 212 ? -9.266 -10.117 1.494 1 93.81 212 ALA B C 1
ATOM 4617 O O . ALA B 1 212 ? -8.281 -10.047 2.227 1 93.81 212 ALA B O 1
ATOM 4618 N N . ALA B 1 213 ? -10.312 -10.844 1.777 1 92.88 213 ALA B N 1
ATOM 4619 C CA . ALA B 1 213 ? -10.406 -11.586 3.031 1 92.88 213 ALA B CA 1
ATOM 4620 C C . ALA B 1 213 ? -9.406 -12.742 3.062 1 92.88 213 ALA B C 1
ATOM 4622 O O . ALA B 1 213 ? -8.859 -13.07 4.117 1 92.88 213 ALA B O 1
ATOM 4623 N N . GLN B 1 214 ? -9.25 -13.398 1.926 1 93.12 214 GLN B N 1
ATOM 4624 C CA . GLN B 1 214 ? -8.32 -14.523 1.815 1 93.12 214 GLN B CA 1
ATOM 4625 C C . GLN B 1 214 ? -6.914 -14.117 2.244 1 93.12 214 GLN B C 1
ATOM 4627 O O . GLN B 1 214 ? -6.227 -14.875 2.934 1 93.12 214 GLN B O 1
ATOM 4632 N N . GLU B 1 215 ? -6.461 -12.984 1.897 1 88.25 215 GLU B N 1
ATOM 4633 C CA . GLU B 1 215 ? -5.129 -12.484 2.227 1 88.25 215 GLU B CA 1
ATOM 4634 C C . GLU B 1 215 ? -4.922 -12.422 3.736 1 88.25 215 GLU B C 1
ATOM 4636 O O . GLU B 1 215 ? -3.807 -12.633 4.223 1 88.25 215 GLU B O 1
ATOM 4641 N N . LEU B 1 216 ? -5.973 -12.211 4.461 1 88.25 216 LEU B N 1
ATOM 4642 C CA . LEU B 1 216 ? -5.875 -12.062 5.906 1 88.25 216 LEU B CA 1
ATOM 4643 C C . LEU B 1 216 ? -6.113 -13.406 6.602 1 88.25 216 LEU B C 1
ATOM 4645 O O . LEU B 1 216 ? -5.496 -13.688 7.629 1 88.25 216 LEU B O 1
ATOM 4649 N N . GLU B 1 217 ? -6.98 -14.188 6.023 1 89.12 217 GLU B N 1
ATOM 4650 C CA . GLU B 1 217 ? -7.512 -15.305 6.789 1 89.12 217 GLU B CA 1
ATOM 4651 C C . GLU B 1 217 ? -6.863 -16.625 6.371 1 89.12 217 GLU B C 1
ATOM 4653 O O . GLU B 1 217 ? -6.914 -17.609 7.105 1 89.12 217 GLU B O 1
ATOM 4658 N N . LEU B 1 218 ? -6.34 -16.609 5.152 1 90.44 218 LEU B N 1
ATOM 4659 C CA . LEU B 1 218 ? -5.773 -17.844 4.625 1 90.44 218 LEU B CA 1
ATOM 4660 C C . LEU B 1 218 ? -4.281 -17.688 4.355 1 90.44 218 LEU B C 1
ATOM 4662 O O . LEU B 1 218 ? -3.883 -17.312 3.252 1 90.44 218 LEU B O 1
ATOM 4666 N N . PRO B 1 219 ? -3.521 -18.016 5.301 1 83.56 219 PRO B N 1
ATOM 4667 C CA . PRO B 1 219 ? -2.076 -17.828 5.152 1 83.56 219 PRO B CA 1
ATOM 4668 C C . PRO B 1 219 ? -1.483 -18.688 4.035 1 83.56 219 PRO B C 1
ATOM 4670 O O . PRO B 1 219 ? -1.914 -19.828 3.832 1 83.56 219 PRO B O 1
ATOM 4673 N N . ILE B 1 220 ? -0.612 -18.203 3.314 1 88.31 220 ILE B N 1
ATOM 4674 C CA . ILE B 1 220 ? 0.17 -18.875 2.281 1 88.31 220 ILE B CA 1
ATOM 4675 C C . ILE B 1 220 ? 1.653 -18.828 2.643 1 88.31 220 ILE B C 1
ATOM 4677 O O . ILE B 1 220 ? 2.221 -17.75 2.812 1 88.31 220 ILE B O 1
ATOM 4681 N N . PRO B 1 221 ? 2.201 -19.938 2.838 1 82.94 221 PRO B N 1
ATOM 4682 C CA . PRO B 1 221 ? 3.617 -19.938 3.213 1 82.94 221 PRO B CA 1
ATOM 4683 C C . PRO B 1 221 ? 4.512 -19.297 2.15 1 82.94 221 PRO B C 1
ATOM 4685 O O . PRO B 1 221 ? 4.215 -19.391 0.957 1 82.94 221 PRO B O 1
ATOM 4688 N N . ALA B 1 222 ? 5.59 -18.688 2.656 1 78.12 222 ALA B N 1
ATOM 4689 C CA . ALA B 1 222 ? 6.605 -18.172 1.738 1 78.12 222 ALA B CA 1
ATOM 4690 C C . ALA B 1 222 ? 7.215 -19.312 0.91 1 78.12 222 ALA B C 1
ATOM 4692 O O . ALA B 1 222 ? 7.262 -20.453 1.353 1 78.12 222 ALA B O 1
ATOM 4693 N N . PRO B 1 223 ? 7.57 -18.859 -0.318 1 74 223 PRO B N 1
ATOM 4694 C CA . PRO B 1 223 ? 8.172 -19.922 -1.127 1 74 223 PRO B CA 1
ATOM 4695 C C . PRO B 1 223 ? 9.391 -20.547 -0.458 1 74 223 PRO B C 1
ATOM 4697 O O . PRO B 1 223 ? 10.109 -19.875 0.286 1 74 223 PRO B O 1
ATOM 4700 N N . GLY B 1 224 ? 9.406 -21.75 -0.328 1 68.12 224 GLY B N 1
ATOM 4701 C CA . GLY B 1 224 ? 10.523 -22.562 0.124 1 68.12 224 GLY B CA 1
ATOM 4702 C C . GLY B 1 224 ? 10.484 -23.984 -0.422 1 68.12 224 GLY B C 1
ATOM 4703 O O . GLY B 1 224 ? 9.516 -24.375 -1.079 1 68.12 224 GLY B O 1
ATOM 4704 N N . VAL B 1 225 ? 11.562 -24.734 -0.463 1 58.41 225 VAL B N 1
ATOM 4705 C CA . VAL B 1 225 ? 11.68 -26.062 -1.061 1 58.41 225 VAL B CA 1
ATOM 4706 C C . VAL B 1 225 ? 10.828 -27.062 -0.285 1 58.41 225 VAL B C 1
ATOM 4708 O O . VAL B 1 225 ? 10.172 -27.906 -0.88 1 58.41 225 VAL B O 1
ATOM 4711 N N . VAL B 1 226 ? 10.945 -27.297 0.968 1 54.84 226 VAL B N 1
ATOM 4712 C CA . VAL B 1 226 ? 10.328 -28.469 1.582 1 54.84 226 VAL B CA 1
ATOM 4713 C C . VAL B 1 226 ? 9.281 -28.031 2.6 1 54.84 226 VAL B C 1
ATOM 4715 O O . VAL B 1 226 ? 9.609 -27.359 3.582 1 54.84 226 VAL B O 1
ATOM 4718 N N . ALA B 1 227 ? 8.047 -27.578 2.01 1 54.97 227 ALA B N 1
ATOM 4719 C CA . ALA B 1 227 ? 7.086 -27.234 3.057 1 54.97 227 ALA B CA 1
ATOM 4720 C C . ALA B 1 227 ? 6.137 -28.391 3.332 1 54.97 227 ALA B C 1
ATOM 4722 O O . ALA B 1 227 ? 5.641 -29.031 2.402 1 54.97 227 ALA B O 1
ATOM 4723 N N . ASN B 1 228 ? 6.316 -29.344 4.305 1 55.56 228 ASN B N 1
ATOM 4724 C CA . ASN B 1 228 ? 5.258 -30.25 4.734 1 55.56 228 ASN B CA 1
ATOM 4725 C C . ASN B 1 228 ? 4.082 -29.5 5.348 1 55.56 228 ASN B C 1
ATOM 4727 O O . ASN B 1 228 ? 4.031 -29.312 6.562 1 55.56 228 ASN B O 1
ATOM 4731 N N . PRO B 1 229 ? 3.35 -28.719 4.375 1 58.72 229 PRO B N 1
ATOM 4732 C CA . PRO B 1 229 ? 2.496 -27.672 4.938 1 58.72 229 PRO B CA 1
ATOM 4733 C C . PRO B 1 229 ? 1.251 -28.234 5.625 1 58.72 229 PRO B C 1
ATOM 4735 O O . PRO B 1 229 ? 0.131 -27.812 5.309 1 58.72 229 PRO B O 1
ATOM 4738 N N . ALA B 1 230 ? 1.353 -29.438 6.312 1 62.31 230 ALA B N 1
ATOM 4739 C CA . ALA B 1 230 ? 0.097 -29.891 6.91 1 62.31 230 ALA B CA 1
ATOM 4740 C C . ALA B 1 230 ? -0.547 -28.781 7.734 1 62.31 230 ALA B C 1
ATOM 4742 O O . ALA B 1 230 ? -1.749 -28.531 7.617 1 62.31 230 ALA B O 1
ATOM 4743 N N . ALA B 1 231 ? 0.275 -28.094 8.383 1 77.12 231 ALA B N 1
ATOM 4744 C CA . ALA B 1 231 ? -0.263 -27.094 9.289 1 77.12 231 ALA B CA 1
ATOM 4745 C C . ALA B 1 231 ? -0.76 -25.875 8.508 1 77.12 231 ALA B C 1
ATOM 4747 O O . ALA B 1 231 ? -1.74 -25.234 8.906 1 77.12 231 ALA B O 1
ATOM 4748 N N . ALA B 1 232 ? -0.229 -25.734 7.328 1 83.31 232 ALA B N 1
ATOM 4749 C CA . ALA B 1 232 ? -0.589 -24.547 6.559 1 83.31 232 ALA B CA 1
ATOM 4750 C C . ALA B 1 232 ? -1.917 -24.75 5.832 1 83.31 232 ALA B C 1
ATOM 4752 O O . ALA B 1 232 ? -2.574 -23.766 5.453 1 83.31 232 ALA B O 1
ATOM 4753 N N . PHE B 1 233 ? -2.32 -26.062 5.688 1 91.69 233 PHE B N 1
ATOM 4754 C CA . PHE B 1 233 ? -3.557 -26.359 4.973 1 91.69 233 PHE B CA 1
ATOM 4755 C C . PHE B 1 233 ? -4.754 -26.297 5.914 1 91.69 233 PHE B C 1
ATOM 4757 O O . PHE B 1 233 ? -5.902 -26.281 5.465 1 91.69 233 PHE B O 1
ATOM 4764 N N . GLU B 1 234 ? -4.496 -26.188 7.195 1 90.81 234 GLU B N 1
ATOM 4765 C CA . GLU B 1 234 ? -5.566 -26.328 8.18 1 90.81 234 GLU B CA 1
ATOM 4766 C C . GLU B 1 234 ? -6.621 -25.234 8.008 1 90.81 234 GLU B C 1
ATOM 4768 O O . GLU B 1 234 ? -7.816 -25.516 7.961 1 90.81 234 GLU B O 1
ATOM 4773 N N . PRO B 1 235 ? -6.176 -23.984 7.922 1 91 235 PRO B N 1
ATOM 4774 C CA . PRO B 1 235 ? -7.203 -22.969 7.707 1 91 235 PRO B CA 1
ATOM 4775 C C . PRO B 1 235 ? -7.973 -23.172 6.402 1 91 235 PRO B C 1
ATOM 4777 O O . PRO B 1 235 ? -9.172 -22.891 6.336 1 91 235 PRO B O 1
ATOM 4780 N N . TRP B 1 236 ? -7.324 -23.656 5.387 1 93.19 236 TRP B N 1
ATOM 4781 C CA . TRP B 1 236 ? -7.965 -23.922 4.105 1 93.19 236 TRP B CA 1
ATOM 4782 C C . TRP B 1 236 ? -8.953 -25.078 4.227 1 93.19 236 TRP B C 1
ATOM 4784 O O . TRP B 1 236 ? -10.039 -25.031 3.639 1 93.19 236 TRP B O 1
ATOM 4794 N N . LEU B 1 237 ? -8.523 -26.078 4.969 1 92.88 237 LEU B N 1
ATOM 4795 C CA . LEU B 1 237 ? -9.391 -27.234 5.219 1 92.88 237 LEU B CA 1
ATOM 4796 C C . LEU B 1 237 ? -10.656 -26.812 5.953 1 92.88 237 LEU B C 1
ATOM 4798 O O . LEU B 1 237 ? -11.758 -27.25 5.609 1 92.88 237 LEU B O 1
ATOM 4802 N N . ARG B 1 238 ? -10.484 -25.953 6.887 1 92.44 238 ARG B N 1
ATOM 4803 C CA . ARG B 1 238 ? -11.625 -25.469 7.664 1 92.44 238 ARG B CA 1
ATOM 4804 C C . ARG B 1 238 ? -12.617 -24.719 6.777 1 92.44 238 ARG B C 1
ATOM 4806 O O . ARG B 1 238 ? -13.828 -24.922 6.879 1 92.44 238 ARG B O 1
ATOM 4813 N N . LEU B 1 239 ? -12.125 -23.891 5.949 1 93.38 239 LEU B N 1
ATOM 4814 C CA . LEU B 1 239 ? -12.984 -23.141 5.039 1 93.38 239 LEU B CA 1
ATOM 4815 C C . LEU B 1 239 ? -13.672 -24.094 4.055 1 93.38 239 LEU B C 1
ATOM 4817 O O . LEU B 1 239 ? -14.875 -23.953 3.803 1 93.38 239 LEU B O 1
ATOM 4821 N N . HIS B 1 240 ? -12.922 -24.984 3.488 1 92.75 240 HIS B N 1
ATOM 4822 C CA . HIS B 1 240 ? -13.445 -25.953 2.531 1 92.75 240 HIS B CA 1
ATOM 4823 C C . HIS B 1 240 ? -14.578 -26.781 3.143 1 92.75 240 HIS B C 1
ATOM 4825 O O . HIS B 1 240 ? -15.625 -26.953 2.521 1 92.75 240 HIS B O 1
ATOM 4831 N N . LYS B 1 241 ? -14.414 -27.188 4.344 1 92.38 241 LYS B N 1
ATOM 4832 C CA . LYS B 1 241 ? -15.406 -28 5.043 1 92.38 241 LYS B CA 1
ATOM 4833 C C . LYS B 1 241 ? -16.609 -27.172 5.453 1 92.38 241 LYS B C 1
ATOM 4835 O O . LYS B 1 241 ? -17.734 -27.672 5.496 1 92.38 241 LYS B O 1
ATOM 4840 N N . GLY B 1 242 ? -16.375 -25.922 5.746 1 91.12 242 GLY B N 1
ATOM 4841 C CA . GLY B 1 242 ? -17.438 -25.031 6.207 1 91.12 242 GLY B CA 1
ATOM 4842 C C . GLY B 1 242 ? -18.375 -24.625 5.102 1 91.12 242 GLY B C 1
ATOM 4843 O O . GLY B 1 242 ? -19.469 -24.109 5.371 1 91.12 242 GLY B O 1
ATOM 4844 N N . GLY B 1 243 ? -18 -24.781 3.891 1 87.38 243 GLY B N 1
ATOM 4845 C CA . GLY B 1 243 ? -18.859 -24.547 2.748 1 87.38 243 GLY B CA 1
ATOM 4846 C C . GLY B 1 243 ? -19.266 -23.094 2.574 1 87.38 243 GLY B C 1
ATOM 4847 O O . GLY B 1 243 ? -18.453 -22.203 2.795 1 87.38 243 GLY B O 1
ATOM 4848 N N . GLU B 1 244 ? -20.484 -22.875 2.176 1 87.25 244 GLU B N 1
ATOM 4849 C CA . GLU B 1 244 ? -20.984 -21.562 1.811 1 87.25 244 GLU B CA 1
ATOM 4850 C C . GLU B 1 244 ? -21.109 -20.656 3.033 1 87.25 244 GLU B C 1
ATOM 4852 O O . GLU B 1 244 ? -20.875 -19.453 2.941 1 87.25 244 GLU B O 1
ATOM 4857 N N . ARG B 1 245 ? -21.422 -21.219 4.125 1 87.56 245 ARG B N 1
ATOM 4858 C CA . ARG B 1 245 ? -21.578 -20.438 5.348 1 87.56 245 ARG B CA 1
ATOM 4859 C C . ARG B 1 245 ? -20.25 -19.828 5.773 1 87.56 245 ARG B C 1
ATOM 4861 O O . ARG B 1 245 ? -20.172 -18.641 6.102 1 87.56 245 ARG B O 1
ATOM 4868 N N . ALA B 1 246 ? -19.234 -20.641 5.828 1 88.44 246 ALA B N 1
ATOM 4869 C CA . ALA B 1 246 ? -17.906 -20.156 6.18 1 88.44 246 ALA B CA 1
ATOM 4870 C C . ALA B 1 246 ? -17.422 -19.109 5.188 1 88.44 246 ALA B C 1
ATOM 4872 O O . ALA B 1 246 ? -16.812 -18.109 5.578 1 88.44 246 ALA B O 1
ATOM 4873 N N . LEU B 1 247 ? -17.734 -19.312 3.982 1 90.5 247 LEU B N 1
ATOM 4874 C CA . LEU B 1 247 ? -17.344 -18.375 2.934 1 90.5 247 LEU B CA 1
ATOM 4875 C C . LEU B 1 247 ? -18.047 -17.031 3.102 1 90.5 247 LEU B C 1
ATOM 4877 O O . LEU B 1 247 ? -17.422 -15.977 2.971 1 90.5 247 LEU B O 1
ATOM 4881 N N . ASP B 1 248 ? -19.297 -17.062 3.426 1 88.94 248 ASP B N 1
ATOM 4882 C CA . ASP B 1 248 ? -20.078 -15.844 3.596 1 88.94 248 ASP B CA 1
ATOM 4883 C C . ASP B 1 248 ? -19.531 -15 4.738 1 88.94 248 ASP B C 1
ATOM 4885 O O . ASP B 1 248 ? -19.469 -13.773 4.637 1 88.94 248 ASP B O 1
ATOM 4889 N N . ALA B 1 249 ? -19.188 -15.617 5.766 1 85.25 249 ALA B N 1
ATOM 4890 C CA . ALA B 1 249 ? -18.594 -14.914 6.898 1 85.25 249 ALA B CA 1
ATOM 4891 C C . ALA B 1 249 ? -17.297 -14.234 6.5 1 85.25 249 ALA B C 1
ATOM 4893 O O . ALA B 1 249 ? -17.016 -13.109 6.906 1 85.25 249 ALA B O 1
ATOM 4894 N N . MET B 1 250 ? -16.516 -14.883 5.738 1 87.25 250 MET B N 1
ATOM 4895 C CA . MET B 1 250 ? -15.25 -14.336 5.258 1 87.25 250 MET B CA 1
ATOM 4896 C C . MET B 1 250 ? -15.492 -13.148 4.332 1 87.25 250 MET B C 1
ATOM 4898 O O . MET B 1 250 ? -14.789 -12.141 4.418 1 87.25 250 MET B O 1
ATOM 4902 N N . LEU B 1 251 ? -16.5 -13.258 3.535 1 89.44 251 LEU B N 1
ATOM 4903 C CA . LEU B 1 251 ? -16.797 -12.234 2.537 1 89.44 251 LEU B CA 1
ATOM 4904 C C . LEU B 1 251 ? -17.203 -10.922 3.207 1 89.44 251 LEU B C 1
ATOM 4906 O O . LEU B 1 251 ? -16.891 -9.844 2.703 1 89.44 251 LEU B O 1
ATOM 4910 N N . SER B 1 252 ? -17.828 -10.961 4.32 1 85.75 252 SER B N 1
ATOM 4911 C CA . SER B 1 252 ? -18.266 -9.766 5.031 1 85.75 252 SER B CA 1
ATOM 4912 C C . SER B 1 252 ? -17.078 -8.93 5.484 1 85.75 252 SER B C 1
ATOM 4914 O O . SER B 1 252 ? -17.125 -7.695 5.434 1 85.75 252 SER B O 1
ATOM 4916 N N . ARG B 1 253 ? -16.094 -9.461 5.805 1 84.19 253 ARG B N 1
ATOM 4917 C CA . ARG B 1 253 ? -14.891 -8.742 6.219 1 84.19 253 ARG B CA 1
ATOM 4918 C C . ARG B 1 253 ? -14.188 -8.117 5.02 1 84.19 253 ARG B C 1
ATOM 4920 O O . ARG B 1 253 ? -13.477 -7.113 5.16 1 84.19 253 ARG B O 1
ATOM 4927 N N . GLY B 1 254 ? -14.422 -8.648 3.889 1 91.69 254 GLY B N 1
ATOM 4928 C CA . GLY B 1 254 ? -13.75 -8.211 2.676 1 91.69 254 GLY B CA 1
ATOM 4929 C C . GLY B 1 254 ? -14.273 -6.895 2.139 1 91.69 254 GLY B C 1
ATOM 4930 O O . GLY B 1 254 ? -13.586 -6.211 1.378 1 91.69 254 GLY B O 1
ATOM 4931 N N . THR B 1 255 ? -15.484 -6.527 2.566 1 89.88 255 THR B N 1
ATOM 4932 C CA . THR B 1 255 ? -16.125 -5.355 1.979 1 89.88 255 THR B CA 1
ATOM 4933 C C . THR B 1 255 ? -15.352 -4.086 2.316 1 89.88 255 THR B C 1
ATOM 4935 O O . THR B 1 255 ? -15.016 -3.301 1.428 1 89.88 255 THR B O 1
ATOM 4938 N N . SER B 1 256 ? -15.023 -3.902 3.586 1 90 256 SER B N 1
ATOM 4939 C CA . SER B 1 256 ? -14.289 -2.707 3.994 1 90 256 SER B CA 1
ATOM 4940 C C . SER B 1 256 ? -12.867 -2.713 3.439 1 90 256 SER B C 1
ATOM 4942 O O . SER B 1 256 ? -12.336 -1.662 3.078 1 90 256 SER B O 1
ATOM 4944 N N . ILE B 1 257 ? -12.32 -3.857 3.268 1 93.62 257 ILE B N 1
ATOM 4945 C CA . ILE B 1 257 ? -10.961 -3.971 2.764 1 93.62 257 ILE B CA 1
ATOM 4946 C C . ILE B 1 257 ? -10.922 -3.578 1.288 1 93.62 257 ILE B C 1
ATOM 4948 O O . ILE B 1 257 ? -10.016 -2.867 0.851 1 93.62 257 ILE B O 1
ATOM 4952 N N . VAL B 1 258 ? -11.945 -4.02 0.568 1 95.62 258 VAL B N 1
ATOM 4953 C CA . VAL B 1 258 ? -12 -3.703 -0.855 1 95.62 258 VAL B CA 1
ATOM 4954 C C . VAL B 1 258 ? -12.109 -2.191 -1.045 1 95.62 258 VAL B C 1
ATOM 4956 O O . VAL B 1 258 ? -11.43 -1.618 -1.904 1 95.62 258 VAL B O 1
ATOM 4959 N N . ALA B 1 259 ? -12.914 -1.58 -0.238 1 93.5 259 ALA B N 1
ATOM 4960 C CA . ALA B 1 259 ? -13.039 -0.126 -0.317 1 93.5 259 ALA B CA 1
ATOM 4961 C C . ALA B 1 259 ? -11.703 0.554 -0.034 1 93.5 259 ALA B C 1
ATOM 4963 O O . ALA B 1 259 ? -11.336 1.517 -0.711 1 93.5 259 ALA B O 1
ATOM 4964 N N . TYR B 1 260 ? -11.039 0.112 0.917 1 94.44 260 TYR B N 1
ATOM 4965 C CA . TYR B 1 260 ? -9.727 0.656 1.248 1 94.44 260 TYR B CA 1
ATOM 4966 C C . TYR B 1 260 ? -8.727 0.391 0.127 1 94.44 260 TYR B C 1
ATOM 4968 O O . TYR B 1 260 ? -7.957 1.278 -0.251 1 94.44 260 TYR B O 1
ATOM 4976 N N . GLN B 1 261 ? -8.75 -0.816 -0.42 1 96.5 261 GLN B N 1
ATOM 4977 C CA . GLN B 1 261 ? -7.891 -1.147 -1.554 1 96.5 261 GLN B CA 1
ATOM 4978 C C . GLN B 1 261 ? -8.133 -0.197 -2.723 1 96.5 261 GLN B C 1
ATOM 4980 O O . GLN B 1 261 ? -7.184 0.274 -3.354 1 96.5 261 GLN B O 1
ATOM 4985 N N . ASP B 1 262 ? -9.398 0.054 -2.969 1 96.31 262 ASP B N 1
ATOM 4986 C CA . ASP B 1 262 ? -9.742 0.968 -4.051 1 96.31 262 ASP B CA 1
ATOM 4987 C C . ASP B 1 262 ? -9.156 2.357 -3.807 1 96.31 262 ASP B C 1
ATOM 4989 O O . ASP B 1 262 ? -8.664 3 -4.734 1 96.31 262 ASP B O 1
ATOM 4993 N N . SER B 1 263 ? -9.172 2.799 -2.586 1 94.38 263 SER B N 1
ATOM 4994 C CA . SER B 1 263 ? -8.609 4.102 -2.252 1 94.38 263 SER B CA 1
ATOM 4995 C C . SER B 1 263 ? -7.098 4.125 -2.451 1 94.38 263 SER B C 1
ATOM 4997 O O . SER B 1 263 ? -6.543 5.121 -2.916 1 94.38 263 SER B O 1
ATOM 4999 N N . LEU B 1 264 ? -6.438 3.049 -2.102 1 96.12 264 LEU B N 1
ATOM 5000 C CA . LEU B 1 264 ? -4.996 2.943 -2.293 1 96.12 264 LEU B CA 1
ATOM 5001 C C . LEU B 1 264 ? -4.641 2.967 -3.775 1 96.12 264 LEU B C 1
ATOM 5003 O O . LEU B 1 264 ? -3.678 3.621 -4.176 1 96.12 264 LEU B O 1
ATOM 5007 N N . VAL B 1 265 ? -5.422 2.256 -4.531 1 97.62 265 VAL B N 1
ATOM 5008 C CA . VAL B 1 265 ? -5.199 2.193 -5.969 1 97.62 265 VAL B CA 1
ATOM 5009 C C . VAL B 1 265 ? -5.328 3.59 -6.574 1 97.62 265 VAL B C 1
ATOM 5011 O O . VAL B 1 265 ? -4.465 4.02 -7.348 1 97.62 265 VAL B O 1
ATOM 5014 N N . GLN B 1 266 ? -6.344 4.281 -6.203 1 94.69 266 GLN B N 1
ATOM 5015 C CA . GLN B 1 266 ? -6.566 5.625 -6.719 1 94.69 266 GLN B CA 1
ATOM 5016 C C . GLN B 1 266 ? -5.422 6.562 -6.328 1 94.69 266 GLN B C 1
ATOM 5018 O O . GLN B 1 266 ? -4.941 7.34 -7.152 1 94.69 266 GLN B O 1
ATOM 5023 N N . ALA B 1 267 ? -5.012 6.469 -5.141 1 92.62 267 ALA B N 1
ATOM 5024 C CA . ALA B 1 267 ? -3.934 7.328 -4.656 1 92.62 267 ALA B CA 1
ATOM 5025 C C . ALA B 1 267 ? -2.629 7.043 -5.395 1 92.62 267 ALA B C 1
ATOM 5027 O O . ALA B 1 267 ? -1.927 7.969 -5.809 1 92.62 267 ALA B O 1
ATOM 5028 N N . GLN B 1 268 ? -2.305 5.828 -5.625 1 96.75 268 GLN B N 1
ATOM 5029 C CA . GLN B 1 268 ? -1.07 5.438 -6.301 1 96.75 268 GLN B CA 1
ATOM 5030 C C . GLN B 1 268 ? -1.109 5.816 -7.777 1 96.75 268 GLN B C 1
ATOM 5032 O O . GLN B 1 268 ? -0.086 6.184 -8.359 1 96.75 268 GLN B O 1
ATOM 5037 N N . ALA B 1 269 ? -2.283 5.73 -8.359 1 97.12 269 ALA B N 1
ATOM 5038 C CA . ALA B 1 269 ? -2.443 5.965 -9.797 1 97.12 269 ALA B CA 1
ATOM 5039 C C . ALA B 1 269 ? -2.1 7.41 -10.156 1 97.12 269 ALA B C 1
ATOM 5041 O O . ALA B 1 269 ? -1.741 7.699 -11.297 1 97.12 269 ALA B O 1
ATOM 5042 N N . ARG B 1 270 ? -2.156 8.273 -9.195 1 92.88 270 ARG B N 1
ATOM 5043 C CA . ARG B 1 270 ? -1.941 9.695 -9.438 1 92.88 270 ARG B CA 1
ATOM 5044 C C . ARG B 1 270 ? -0.498 9.969 -9.844 1 92.88 270 ARG B C 1
ATOM 5046 O O . ARG B 1 270 ? -0.216 10.961 -10.516 1 92.88 270 ARG B O 1
ATOM 5053 N N . SER B 1 271 ? 0.409 9.078 -9.516 1 94.94 271 SER B N 1
ATOM 5054 C CA . SER B 1 271 ? 1.827 9.32 -9.766 1 94.94 271 SER B CA 1
ATOM 5055 C C . SER B 1 271 ? 2.275 8.672 -11.07 1 94.94 271 SER B C 1
ATOM 5057 O O . SER B 1 271 ? 3.451 8.75 -11.438 1 94.94 271 SER B O 1
ATOM 5059 N N . ALA B 1 272 ? 1.359 8.07 -11.789 1 97.31 272 ALA B N 1
ATOM 5060 C CA . ALA B 1 272 ? 1.717 7.383 -13.023 1 97.31 272 ALA B CA 1
ATOM 5061 C C . ALA B 1 272 ? 2.152 8.375 -14.102 1 97.31 272 ALA B C 1
ATOM 5063 O O . ALA B 1 272 ? 1.572 9.461 -14.227 1 97.31 272 ALA B O 1
ATOM 5064 N N . ARG B 1 273 ? 3.197 8.008 -14.859 1 96.81 273 ARG B N 1
ATOM 5065 C CA . ARG B 1 273 ? 3.684 8.797 -15.984 1 96.81 273 ARG B CA 1
ATOM 5066 C C . ARG B 1 273 ? 3.873 7.93 -17.219 1 96.81 273 ARG B C 1
ATOM 5068 O O . ARG B 1 273 ? 4.078 6.719 -17.109 1 96.81 273 ARG B O 1
ATOM 5075 N N . VAL B 1 274 ? 3.779 8.57 -18.328 1 96.5 274 VAL B N 1
ATOM 5076 C CA . VAL B 1 274 ? 3.91 7.84 -19.594 1 96.5 274 VAL B CA 1
ATOM 5077 C C . VAL B 1 274 ? 5.375 7.801 -20.016 1 96.5 274 VAL B C 1
ATOM 5079 O O . VAL B 1 274 ? 6.043 8.836 -20.062 1 96.5 274 VAL B O 1
ATOM 5082 N N . ARG B 1 275 ? 5.848 6.59 -20.281 1 95.75 275 ARG B N 1
ATOM 5083 C CA . ARG B 1 275 ? 7.203 6.371 -20.766 1 95.75 275 ARG B CA 1
ATOM 5084 C C . ARG B 1 275 ? 7.223 5.324 -21.875 1 95.75 275 ARG B C 1
ATOM 5086 O O . ARG B 1 275 ? 6.207 4.688 -22.156 1 95.75 275 ARG B O 1
ATOM 5093 N N . ARG B 1 276 ? 8.367 5.258 -22.578 1 95.62 276 ARG B N 1
ATOM 5094 C CA . ARG B 1 276 ? 8.641 4.195 -23.547 1 95.62 276 ARG B CA 1
ATOM 5095 C C . ARG B 1 276 ? 9.867 3.385 -23.141 1 95.62 276 ARG B C 1
ATOM 5097 O O . ARG B 1 276 ? 10.867 3.945 -22.688 1 95.62 276 ARG B O 1
ATOM 5104 N N . LEU B 1 277 ? 9.688 2.066 -23.25 1 95 277 LEU B N 1
ATOM 5105 C CA . LEU B 1 277 ? 10.836 1.195 -23.016 1 95 277 LEU B CA 1
ATOM 5106 C C . LEU B 1 277 ? 11.727 1.133 -24.25 1 95 277 LEU B C 1
ATOM 5108 O O . LEU B 1 277 ? 11.227 1.076 -25.375 1 95 277 LEU B O 1
ATOM 5112 N N . LYS B 1 278 ? 13.047 1.054 -23.984 1 94.81 278 LYS B N 1
ATOM 5113 C CA . LYS B 1 278 ? 13.992 0.875 -25.094 1 94.81 278 LYS B CA 1
ATOM 5114 C C . LYS B 1 278 ? 13.719 -0.428 -25.828 1 94.81 278 LYS B C 1
ATOM 5116 O O . LYS B 1 278 ? 13.859 -0.49 -27.062 1 94.81 278 LYS B O 1
ATOM 5121 N N . ALA B 1 279 ? 13.328 -1.441 -25.156 1 94.62 279 ALA B N 1
ATOM 5122 C CA . ALA B 1 279 ? 13.125 -2.775 -25.719 1 94.62 279 ALA B CA 1
ATOM 5123 C C . ALA B 1 279 ? 11.875 -2.82 -26.594 1 94.62 279 ALA B C 1
ATOM 5125 O O . ALA B 1 279 ? 11.742 -3.693 -27.453 1 94.62 279 ALA B O 1
ATOM 5126 N N . VAL B 1 280 ? 10.906 -1.946 -26.375 1 95.31 280 VAL B N 1
ATOM 5127 C CA . VAL B 1 280 ? 9.695 -1.846 -27.172 1 95.31 280 VAL B CA 1
ATOM 5128 C C . VAL B 1 280 ? 9.344 -0.376 -27.406 1 95.31 280 VAL B C 1
ATOM 5130 O O . VAL B 1 280 ? 8.281 0.086 -26.984 1 95.31 280 VAL B O 1
ATOM 5133 N N . PRO B 1 281 ? 10.102 0.297 -28.203 1 93.75 281 PRO B N 1
ATOM 5134 C CA . PRO B 1 281 ? 10.008 1.756 -28.297 1 93.75 281 PRO B CA 1
ATOM 5135 C C . PRO B 1 281 ? 8.719 2.225 -28.969 1 93.75 281 PRO B C 1
ATOM 5137 O O . PRO B 1 281 ? 8.336 3.389 -28.828 1 93.75 281 PRO B O 1
ATOM 5140 N N . ASP B 1 282 ? 8.016 1.387 -29.656 1 93.25 282 ASP B N 1
ATOM 5141 C CA . ASP B 1 282 ? 6.812 1.78 -30.391 1 93.25 282 ASP B CA 1
ATOM 5142 C C . ASP B 1 282 ? 5.594 1.777 -29.469 1 93.25 282 ASP B C 1
ATOM 5144 O O . ASP B 1 282 ? 4.512 2.215 -29.859 1 93.25 282 ASP B O 1
ATOM 5148 N N . GLN B 1 283 ? 5.82 1.354 -28.266 1 94.31 283 GLN B N 1
ATOM 5149 C CA . GLN B 1 283 ? 4.711 1.264 -27.328 1 94.31 283 GLN B CA 1
ATOM 5150 C C . GLN B 1 283 ? 4.91 2.207 -26.141 1 94.31 283 GLN B C 1
ATOM 5152 O O . GLN B 1 283 ? 6.043 2.436 -25.703 1 94.31 283 GLN B O 1
ATOM 5157 N N . LYS B 1 284 ? 3.787 2.744 -25.672 1 95.81 284 LYS B N 1
ATOM 5158 C CA . LYS B 1 284 ? 3.789 3.6 -24.5 1 95.81 284 LYS B CA 1
ATOM 5159 C C . LYS B 1 284 ? 3.311 2.836 -23.266 1 95.81 284 LYS B C 1
ATOM 5161 O O . LYS B 1 284 ? 2.395 2.016 -23.359 1 95.81 284 LYS B O 1
ATOM 5166 N N . ALA B 1 285 ? 3.939 3.174 -22.172 1 97.25 285 ALA B N 1
ATOM 5167 C CA . ALA B 1 285 ? 3.57 2.533 -20.922 1 97.25 285 ALA B CA 1
ATOM 5168 C C . ALA B 1 285 ? 3.32 3.57 -19.828 1 97.25 285 ALA B C 1
ATOM 5170 O O . ALA B 1 285 ? 4.016 4.586 -19.75 1 97.25 285 ALA B O 1
ATOM 5171 N N . PHE B 1 286 ? 2.311 3.355 -19 1 97.94 286 PHE B N 1
ATOM 5172 C CA . PHE B 1 286 ? 2.285 4.023 -17.703 1 97.94 286 PHE B CA 1
ATOM 5173 C C . PHE B 1 286 ? 3.301 3.398 -16.766 1 97.94 286 PHE B C 1
ATOM 5175 O O . PHE B 1 286 ? 3.371 2.174 -16.641 1 97.94 286 PHE B O 1
ATOM 5182 N N . VAL B 1 287 ? 4.109 4.176 -16.203 1 97.81 287 VAL B N 1
ATOM 5183 C CA . VAL B 1 287 ? 5.055 3.734 -15.18 1 97.81 287 VAL B CA 1
ATOM 5184 C C . VAL B 1 287 ? 4.645 4.301 -13.82 1 97.81 287 VAL B C 1
ATOM 5186 O O . VAL B 1 287 ? 4.41 5.504 -13.688 1 97.81 287 VAL B O 1
ATOM 5189 N N . VAL B 1 288 ? 4.551 3.449 -12.836 1 98.44 288 VAL B N 1
ATOM 5190 C CA . VAL B 1 288 ? 4.133 3.887 -11.508 1 98.44 288 VAL B CA 1
ATOM 5191 C C . VAL B 1 288 ? 4.832 3.043 -10.445 1 98.44 288 VAL B C 1
ATOM 5193 O O . VAL B 1 288 ? 5.023 1.839 -10.625 1 98.44 288 VAL B O 1
ATOM 5196 N N . ASN B 1 289 ? 5.348 3.631 -9.406 1 98.38 289 ASN B N 1
ATOM 5197 C CA . ASN B 1 289 ? 5.871 2.902 -8.25 1 98.38 289 ASN B CA 1
ATOM 5198 C C . ASN B 1 289 ? 4.754 2.254 -7.441 1 98.38 289 ASN B C 1
ATOM 5200 O O . ASN B 1 289 ? 3.785 2.918 -7.066 1 98.38 289 ASN B O 1
ATOM 5204 N N . ALA B 1 290 ? 4.867 0.957 -7.246 1 98.19 290 ALA B N 1
ATOM 5205 C CA . ALA B 1 290 ? 3.844 0.232 -6.5 1 98.19 290 ALA B CA 1
ATOM 5206 C C . ALA B 1 290 ? 4.461 -0.873 -5.648 1 98.19 290 ALA B C 1
ATOM 5208 O O . ALA B 1 290 ? 5.133 -1.767 -6.176 1 98.19 290 ALA B O 1
ATOM 5209 N N . THR B 1 291 ? 4.23 -0.786 -4.359 1 97.62 291 THR B N 1
ATOM 5210 C CA . THR B 1 291 ? 4.715 -1.843 -3.479 1 97.62 291 THR B CA 1
ATOM 5211 C C . THR B 1 291 ? 3.564 -2.74 -3.029 1 97.62 291 THR B C 1
ATOM 5213 O O . THR B 1 291 ? 3.789 -3.805 -2.449 1 97.62 291 THR B O 1
ATOM 5216 N N . VAL B 1 292 ? 2.365 -2.281 -3.346 1 96.88 292 VAL B N 1
ATOM 5217 C CA . VAL B 1 292 ? 1.185 -3.072 -3.008 1 96.88 292 VAL B CA 1
ATOM 5218 C C . VAL B 1 292 ? 0.18 -3.016 -4.156 1 96.88 292 VAL B C 1
ATOM 5220 O O . VAL B 1 292 ? 0.162 -2.055 -4.93 1 96.88 292 VAL B O 1
ATOM 5223 N N . LEU B 1 293 ? -0.617 -4.035 -4.34 1 97.25 293 LEU B N 1
ATOM 5224 C CA . LEU B 1 293 ? -1.753 -4.141 -5.25 1 97.25 293 LEU B CA 1
ATOM 5225 C C . LEU B 1 293 ? -1.331 -3.832 -6.68 1 97.25 293 LEU B C 1
ATOM 5227 O O . LEU B 1 293 ? -1.979 -3.039 -7.367 1 97.25 293 LEU B O 1
ATOM 5231 N N . PRO B 1 294 ? -0.235 -4.391 -7.109 1 97.56 294 PRO B N 1
ATOM 5232 C CA . PRO B 1 294 ? 0.18 -4.098 -8.484 1 97.56 294 PRO B CA 1
ATOM 5233 C C . PRO B 1 294 ? -0.84 -4.559 -9.516 1 97.56 294 PRO B C 1
ATOM 5235 O O . PRO B 1 294 ? -0.984 -3.932 -10.57 1 97.56 294 PRO B O 1
ATOM 5238 N N . SER B 1 295 ? -1.58 -5.656 -9.234 1 96.56 295 SER B N 1
ATOM 5239 C CA . SER B 1 295 ? -2.559 -6.168 -10.188 1 96.56 295 SER B CA 1
ATOM 5240 C C . SER B 1 295 ? -3.738 -5.211 -10.328 1 96.56 295 SER B C 1
ATOM 5242 O O . SER B 1 295 ? -4.129 -4.863 -11.445 1 96.56 295 SER B O 1
ATOM 5244 N N . GLU B 1 296 ? -4.316 -4.793 -9.211 1 97.38 296 GLU B N 1
ATOM 5245 C CA . GLU B 1 296 ? -5.453 -3.877 -9.219 1 97.38 296 GLU B CA 1
ATOM 5246 C C . GLU B 1 296 ? -5.066 -2.518 -9.789 1 97.38 296 GLU B C 1
ATOM 5248 O O . GLU B 1 296 ? -5.793 -1.953 -10.609 1 97.38 296 GLU B O 1
ATOM 5253 N N . LEU B 1 297 ? -3.896 -2.023 -9.383 1 98.31 297 LEU B N 1
ATOM 5254 C CA . LEU B 1 297 ? -3.391 -0.748 -9.875 1 98.31 297 LEU B CA 1
ATOM 5255 C C . LEU B 1 297 ? -3.105 -0.818 -11.367 1 98.31 297 LEU B C 1
ATOM 5257 O O . LEU B 1 297 ? -3.5 0.074 -12.125 1 98.31 297 LEU B O 1
ATOM 5261 N N . GLY B 1 298 ? -2.447 -1.892 -11.75 1 98.44 298 GLY B N 1
ATOM 5262 C CA . GLY B 1 298 ? -2.15 -2.088 -13.164 1 98.44 298 GLY B CA 1
ATOM 5263 C C . GLY B 1 298 ? -3.391 -2.115 -14.039 1 98.44 298 GLY B C 1
ATOM 5264 O O . GLY B 1 298 ? -3.414 -1.508 -15.109 1 98.44 298 GLY B O 1
ATOM 5265 N N . ASN B 1 299 ? -4.363 -2.803 -13.609 1 96.75 299 ASN B N 1
ATOM 5266 C CA . ASN B 1 299 ? -5.598 -2.885 -14.383 1 96.75 299 ASN B CA 1
ATOM 5267 C C . ASN B 1 299 ? -6.285 -1.526 -14.484 1 96.75 299 ASN B C 1
ATOM 5269 O O . ASN B 1 299 ? -6.754 -1.145 -15.562 1 96.75 299 ASN B O 1
ATOM 5273 N N . ALA B 1 300 ? -6.383 -0.79 -13.375 1 97.25 300 ALA B N 1
ATOM 5274 C CA . ALA B 1 300 ? -6.996 0.534 -13.383 1 97.25 300 ALA B CA 1
ATOM 5275 C C . ALA B 1 300 ? -6.297 1.463 -14.367 1 97.25 300 ALA B C 1
ATOM 5277 O O . ALA B 1 300 ? -6.949 2.166 -15.141 1 97.25 300 ALA B O 1
ATOM 5278 N N . LEU B 1 301 ? -5.02 1.4 -14.359 1 98.25 301 LEU B N 1
ATOM 5279 C CA . LEU B 1 301 ? -4.238 2.27 -15.234 1 98.25 301 LEU B CA 1
ATOM 5280 C C . LEU B 1 301 ? -4.324 1.799 -16.688 1 98.25 301 LEU B C 1
ATOM 5282 O O . LEU B 1 301 ? -4.289 2.613 -17.609 1 98.25 301 LEU B O 1
ATOM 5286 N N . ALA B 1 302 ? -4.379 0.476 -16.875 1 97.62 302 ALA B N 1
ATOM 5287 C CA . ALA B 1 302 ? -4.531 -0.052 -18.234 1 97.62 302 ALA B CA 1
ATOM 5288 C C . ALA B 1 302 ? -5.828 0.433 -18.859 1 97.62 302 ALA B C 1
ATOM 5290 O O . ALA B 1 302 ? -5.855 0.794 -20.047 1 97.62 302 ALA B O 1
ATOM 5291 N N . GLU B 1 303 ? -6.859 0.435 -18.078 1 95.5 303 GLU B N 1
ATOM 5292 C CA . GLU B 1 303 ? -8.148 0.926 -18.562 1 95.5 303 GLU B CA 1
ATOM 5293 C C . GLU B 1 303 ? -8.07 2.402 -18.938 1 95.5 303 GLU B C 1
ATOM 5295 O O . GLU B 1 303 ? -8.547 2.805 -20 1 95.5 303 GLU B O 1
ATOM 5300 N N . ARG B 1 304 ? -7.457 3.158 -18.094 1 95.25 304 ARG B N 1
ATOM 5301 C CA . ARG B 1 304 ? -7.258 4.574 -18.391 1 95.25 304 ARG B CA 1
ATOM 5302 C C . ARG B 1 304 ? -6.355 4.762 -19.609 1 95.25 304 ARG B C 1
ATOM 5304 O O . ARG B 1 304 ? -6.598 5.645 -20.438 1 95.25 304 ARG B O 1
ATOM 5311 N N . GLY B 1 305 ? -5.375 3.973 -19.703 1 94.25 305 GLY B N 1
ATOM 5312 C CA . GLY B 1 305 ? -4.336 4.086 -20.719 1 94.25 305 GLY B CA 1
ATOM 5313 C C . GLY B 1 305 ? -4.852 3.904 -22.125 1 94.25 305 GLY B C 1
ATOM 5314 O O . GLY B 1 305 ? -4.398 4.582 -23.047 1 94.25 305 GLY B O 1
ATOM 5315 N N . LEU B 1 306 ? -5.785 3.062 -22.297 1 89.38 306 LEU B N 1
ATOM 5316 C CA . LEU B 1 306 ? -6.316 2.83 -23.641 1 89.38 306 LEU B CA 1
ATOM 5317 C C . LEU B 1 306 ? -6.906 4.109 -24.219 1 89.38 306 LEU B C 1
ATOM 5319 O O . LEU B 1 306 ? -6.812 4.348 -25.422 1 89.38 306 LEU B O 1
ATOM 5323 N N . GLN B 1 307 ? -7.359 4.926 -23.328 1 90.5 307 GLN B N 1
ATOM 5324 C CA . GLN B 1 307 ? -7.914 6.203 -23.75 1 90.5 307 GLN B CA 1
ATOM 5325 C C . GLN B 1 307 ? -6.805 7.211 -24.047 1 90.5 307 GLN B C 1
ATOM 5327 O O . GLN B 1 307 ? -7.02 8.18 -24.781 1 90.5 307 GLN B O 1
ATOM 5332 N N . GLU B 1 308 ? -5.637 6.961 -23.562 1 91.31 308 GLU B N 1
ATOM 5333 C CA . GLU B 1 308 ? -4.531 7.906 -23.688 1 91.31 308 GLU B CA 1
ATOM 5334 C C . GLU B 1 308 ? -3.445 7.371 -24.609 1 91.31 308 GLU B C 1
ATOM 5336 O O . GLU B 1 308 ? -2.33 7.895 -24.641 1 91.31 308 GLU B O 1
ATOM 5341 N N . GLY B 1 309 ? -3.76 6.266 -25.312 1 92.88 309 GLY B N 1
ATOM 5342 C CA . GLY B 1 309 ? -2.811 5.699 -26.25 1 92.88 309 GLY B CA 1
ATOM 5343 C C . GLY B 1 309 ? -1.7 4.914 -25.578 1 92.88 309 GLY B C 1
ATOM 5344 O O . GLY B 1 309 ? -0.617 4.75 -26.156 1 92.88 309 GLY B O 1
ATOM 5345 N N . VAL B 1 310 ? -1.876 4.504 -24.359 1 96.06 310 VAL B N 1
ATOM 5346 C CA . VAL B 1 310 ? -0.932 3.703 -23.578 1 96.06 310 VAL B CA 1
ATOM 5347 C C . VAL B 1 310 ? -1.326 2.23 -23.656 1 96.06 310 VAL B C 1
ATOM 5349 O O . VAL B 1 310 ? -2.484 1.879 -23.406 1 96.06 310 VAL B O 1
ATOM 5352 N N . SER B 1 311 ? -0.335 1.389 -23.984 1 97.12 311 SER B N 1
ATOM 5353 C CA . SER B 1 311 ? -0.684 0.019 -24.344 1 97.12 311 SER B CA 1
ATOM 5354 C C . SER B 1 311 ? -0.502 -0.928 -23.156 1 97.12 311 SER B C 1
ATOM 5356 O O . SER B 1 311 ? -1.024 -2.045 -23.172 1 97.12 311 SER B O 1
ATOM 5358 N N . PHE B 1 312 ? 0.322 -0.547 -22.156 1 98.44 312 PHE B N 1
ATOM 5359 C CA . PHE B 1 312 ? 0.526 -1.404 -21 1 98.44 312 PHE B CA 1
ATOM 5360 C C . PHE B 1 312 ? 0.985 -0.586 -19.797 1 98.44 312 PHE B C 1
ATOM 5362 O O . PHE B 1 312 ? 1.146 0.632 -19.891 1 98.44 312 PHE B O 1
ATOM 5369 N N . VAL B 1 313 ? 1.021 -1.199 -18.641 1 98.69 313 VAL B N 1
ATOM 5370 C CA . VAL B 1 313 ? 1.361 -0.551 -17.375 1 98.69 313 VAL B CA 1
ATOM 5371 C C . VAL B 1 313 ? 2.547 -1.268 -16.734 1 98.69 313 VAL B C 1
ATOM 5373 O O . VAL B 1 313 ? 2.621 -2.498 -16.75 1 98.69 313 VAL B O 1
ATOM 5376 N N . MET B 1 314 ? 3.461 -0.493 -16.25 1 98.56 314 MET B N 1
ATOM 5377 C CA . MET B 1 314 ? 4.578 -0.994 -15.445 1 98.56 314 MET B CA 1
ATOM 5378 C C . MET B 1 314 ? 4.453 -0.555 -13.992 1 98.56 314 MET B C 1
ATOM 5380 O O . MET B 1 314 ? 4.664 0.617 -13.672 1 98.56 314 MET B O 1
ATOM 5384 N N . CYS B 1 315 ? 4.059 -1.437 -13.133 1 98.75 315 CYS B N 1
ATOM 5385 C CA . CYS B 1 315 ? 4.184 -1.213 -11.703 1 98.75 315 CYS B CA 1
ATOM 5386 C C . CYS B 1 315 ? 5.57 -1.603 -11.203 1 98.75 315 CYS B C 1
ATOM 5388 O O . CYS B 1 315 ? 5.914 -2.785 -11.18 1 98.75 315 CYS B O 1
ATOM 5390 N N . VAL B 1 316 ? 6.344 -0.655 -10.766 1 98.31 316 VAL B N 1
ATOM 5391 C CA . VAL B 1 316 ? 7.75 -0.903 -10.469 1 98.31 316 VAL B CA 1
ATOM 5392 C C . VAL B 1 316 ? 7.977 -0.857 -8.961 1 98.31 316 VAL B C 1
ATOM 5394 O O . VAL B 1 316 ? 7.379 -0.034 -8.266 1 98.31 316 VAL B O 1
ATOM 5397 N N . LYS B 1 317 ? 8.695 -1.791 -8.477 1 97.94 317 LYS B N 1
ATOM 5398 C CA . LYS B 1 317 ? 9.07 -1.882 -7.066 1 97.94 317 LYS B CA 1
ATOM 5399 C C . LYS B 1 317 ? 10.586 -1.903 -6.906 1 97.94 317 LYS B C 1
ATOM 5401 O O . LYS B 1 317 ? 11.266 -2.77 -7.465 1 97.94 317 LYS B O 1
ATOM 5406 N N . TYR B 1 318 ? 11.078 -0.944 -6.137 1 97.19 318 TYR B N 1
ATOM 5407 C CA . TYR B 1 318 ? 12.508 -0.877 -5.855 1 97.19 318 TYR B CA 1
ATOM 5408 C C . TYR B 1 318 ? 12.891 -1.849 -4.746 1 97.19 318 TYR B C 1
ATOM 5410 O O . TYR B 1 318 ? 12.227 -1.901 -3.705 1 97.19 318 TYR B O 1
ATOM 5418 N N . LEU B 1 319 ? 13.875 -2.654 -5 1 96 319 LEU B N 1
ATOM 5419 C CA . LEU B 1 319 ? 14.469 -3.541 -4.004 1 96 319 LEU B CA 1
ATOM 5420 C C . LEU B 1 319 ? 15.867 -3.072 -3.623 1 96 319 LEU B C 1
ATOM 5422 O O . LEU B 1 319 ? 16.828 -3.291 -4.371 1 96 319 LEU B O 1
ATOM 5426 N N . PRO B 1 320 ? 15.93 -2.51 -2.424 1 94.31 320 PRO B N 1
ATOM 5427 C CA . PRO B 1 320 ? 17.266 -2.07 -2.02 1 94.31 320 PRO B CA 1
ATOM 5428 C C . PRO B 1 320 ? 18.25 -3.229 -1.871 1 94.31 320 PRO B C 1
ATOM 5430 O O . PRO B 1 320 ? 17.859 -4.336 -1.497 1 94.31 320 PRO B O 1
ATOM 5433 N N . GLY B 1 321 ? 19.484 -2.977 -2.225 1 90.88 321 GLY B N 1
ATOM 5434 C CA . GLY B 1 321 ? 20.531 -3.961 -2.002 1 90.88 321 GLY B CA 1
ATOM 5435 C C . GLY B 1 321 ? 21.25 -3.781 -0.677 1 90.88 321 GLY B C 1
ATOM 5436 O O . GLY B 1 321 ? 21.047 -2.781 0.014 1 90.88 321 GLY B O 1
ATOM 5437 N N . ASN B 1 322 ? 22.031 -4.793 -0.321 1 87.69 322 ASN B N 1
ATOM 5438 C CA . ASN B 1 322 ? 22.828 -4.723 0.904 1 87.69 322 ASN B CA 1
ATOM 5439 C C . ASN B 1 322 ? 24.078 -3.877 0.712 1 87.69 322 ASN B C 1
ATOM 5441 O O . ASN B 1 322 ? 24.688 -3.436 1.687 1 87.69 322 ASN B O 1
ATOM 5445 N N . LYS B 1 323 ? 24.406 -3.756 -0.569 1 86.81 323 LYS B N 1
ATOM 5446 C CA . LYS B 1 323 ? 25.578 -2.961 -0.924 1 86.81 323 LYS B CA 1
ATOM 5447 C C . LYS B 1 323 ? 25.25 -1.964 -2.033 1 86.81 323 LYS B C 1
ATOM 5449 O O . LYS B 1 323 ? 24.25 -2.119 -2.738 1 86.81 323 LYS B O 1
ATOM 5454 N N . PRO B 1 324 ? 26.094 -0.961 -2.072 1 79.56 324 PRO B N 1
ATOM 5455 C CA . PRO B 1 324 ? 25.875 0.007 -3.148 1 79.56 324 PRO B CA 1
ATOM 5456 C C . PRO B 1 324 ? 25.828 -0.644 -4.531 1 79.56 324 PRO B C 1
ATOM 5458 O O . PRO B 1 324 ? 26.641 -1.534 -4.82 1 79.56 324 PRO B O 1
ATOM 5461 N N . GLY B 1 325 ? 24.938 -0.232 -5.242 1 82.12 325 GLY B N 1
ATOM 5462 C CA . GLY B 1 325 ? 24.859 -0.707 -6.613 1 82.12 325 GLY B CA 1
ATOM 5463 C C . GLY B 1 325 ? 24.078 -1.998 -6.754 1 82.12 325 GLY B C 1
ATOM 5464 O O . GLY B 1 325 ? 23.859 -2.477 -7.867 1 82.12 325 GLY B O 1
ATOM 5465 N N . GLU B 1 326 ? 23.625 -2.564 -5.648 1 86.88 326 GLU B N 1
ATOM 5466 C CA . GLU B 1 326 ? 22.953 -3.857 -5.684 1 86.88 326 GLU B CA 1
ATOM 5467 C C . GLU B 1 326 ? 21.438 -3.686 -5.723 1 86.88 326 GLU B C 1
ATOM 5469 O O . GLU B 1 326 ? 20.703 -4.672 -5.723 1 86.88 326 GLU B O 1
ATOM 5474 N N . GLY B 1 327 ? 21.031 -2.479 -5.727 1 89.19 327 GLY B N 1
ATOM 5475 C CA . GLY B 1 327 ? 19.609 -2.264 -5.871 1 89.19 327 GLY B CA 1
ATOM 5476 C C . GLY B 1 327 ? 19.047 -2.809 -7.172 1 89.19 327 GLY B C 1
ATOM 5477 O O . GLY B 1 327 ? 19.766 -2.887 -8.172 1 89.19 327 GLY B O 1
ATOM 5478 N N . SER B 1 328 ? 17.844 -3.27 -7.133 1 94 328 SER B N 1
ATOM 5479 C CA . SER B 1 328 ? 17.188 -3.816 -8.312 1 94 328 SER B CA 1
ATOM 5480 C C . SER B 1 328 ? 15.703 -3.467 -8.336 1 94 328 SER B C 1
ATOM 5482 O O . SER B 1 328 ? 15.211 -2.805 -7.418 1 94 328 SER B O 1
ATOM 5484 N N . TRP B 1 329 ? 15.102 -3.83 -9.438 1 96.62 329 TRP B N 1
ATOM 5485 C CA . TRP B 1 329 ? 13.695 -3.492 -9.602 1 96.62 329 TRP B CA 1
ATOM 5486 C C . TRP B 1 329 ? 12.875 -4.73 -9.945 1 96.62 329 TRP B C 1
ATOM 5488 O O . TRP B 1 329 ? 13.242 -5.508 -10.828 1 96.62 329 TRP B O 1
ATOM 5498 N N . SER B 1 330 ? 11.852 -4.973 -9.164 1 96.56 330 SER B N 1
ATOM 5499 C CA . SER B 1 330 ? 10.797 -5.914 -9.523 1 96.56 330 SER B CA 1
ATOM 5500 C C . SER B 1 330 ? 9.656 -5.211 -10.258 1 96.56 330 SER B C 1
ATOM 5502 O O . SER B 1 330 ? 9.125 -4.215 -9.766 1 96.56 330 SER B O 1
ATOM 5504 N N . ILE B 1 331 ? 9.25 -5.715 -11.391 1 98.19 331 ILE B N 1
ATOM 5505 C CA . ILE B 1 331 ? 8.297 -4.988 -12.219 1 98.19 331 ILE B CA 1
ATOM 5506 C C . ILE B 1 331 ? 7.121 -5.902 -12.578 1 98.19 331 ILE B C 1
ATOM 5508 O O . ILE B 1 331 ? 7.32 -7 -13.094 1 98.19 331 ILE B O 1
ATOM 5512 N N . SER B 1 332 ? 5.926 -5.465 -12.266 1 98.31 332 SER B N 1
ATOM 5513 C CA . SER B 1 332 ? 4.688 -6.109 -12.695 1 98.31 332 SER B CA 1
ATOM 5514 C C . SER B 1 332 ? 4.098 -5.422 -13.922 1 98.31 332 SER B C 1
ATOM 5516 O O . SER B 1 332 ? 3.832 -4.219 -13.891 1 98.31 332 SER B O 1
ATOM 5518 N N . LEU B 1 333 ? 3.916 -6.164 -14.961 1 98.44 333 LEU B N 1
ATOM 5519 C CA . LEU B 1 333 ? 3.35 -5.648 -16.203 1 98.44 333 LEU B CA 1
ATOM 5520 C C . LEU B 1 333 ? 1.882 -6.039 -16.328 1 98.44 333 LEU B C 1
ATOM 5522 O O . LEU B 1 333 ? 1.504 -7.164 -16.016 1 98.44 333 LEU B O 1
ATOM 5526 N N . ARG B 1 334 ? 1.089 -5.051 -16.734 1 98.25 334 ARG B N 1
ATOM 5527 C CA . ARG B 1 334 ? -0.333 -5.309 -16.938 1 98.25 334 ARG B CA 1
ATOM 5528 C C . ARG B 1 334 ? -0.827 -4.668 -18.234 1 98.25 334 ARG B C 1
ATOM 5530 O O . ARG B 1 334 ? -0.34 -3.611 -18.641 1 98.25 334 ARG B O 1
ATOM 5537 N N . SER B 1 335 ? -1.706 -5.324 -18.906 1 97.88 335 SER B N 1
ATOM 5538 C CA . SER B 1 335 ? -2.412 -4.785 -20.062 1 97.88 335 SER B CA 1
ATOM 5539 C C . SER B 1 335 ? -3.818 -5.363 -20.172 1 97.88 335 SER B C 1
ATOM 5541 O O . SER B 1 335 ? -4.266 -6.098 -19.281 1 97.88 335 SER B O 1
ATOM 5543 N N . LEU B 1 336 ? -4.535 -4.914 -21.125 1 95.75 336 LEU B N 1
ATOM 5544 C CA . LEU B 1 336 ? -5.863 -5.453 -21.406 1 95.75 336 LEU B CA 1
ATOM 5545 C C . LEU B 1 336 ? -5.84 -6.305 -22.672 1 95.75 336 LEU B C 1
ATOM 5547 O O . LEU B 1 336 ? -6.773 -6.254 -23.484 1 95.75 336 LEU B O 1
ATOM 5551 N N . PHE B 1 337 ? -4.738 -6.945 -22.781 1 92.19 337 PHE B N 1
ATOM 5552 C CA . PHE B 1 337 ? -4.625 -7.832 -23.938 1 92.19 337 PHE B CA 1
ATOM 5553 C C . PHE B 1 337 ? -5.781 -8.828 -23.969 1 92.19 337 PHE B C 1
ATOM 5555 O O . PHE B 1 337 ? -6.152 -9.391 -22.938 1 92.19 337 PHE B O 1
ATOM 5562 N N . GLY B 1 338 ? -6.273 -9.086 -25.188 1 86.81 338 GLY B N 1
ATOM 5563 C CA . GLY B 1 338 ? -7.434 -9.953 -25.344 1 86.81 338 GLY B CA 1
ATOM 5564 C C . GLY B 1 338 ? -8.75 -9.195 -25.344 1 86.81 338 GLY B C 1
ATOM 5565 O O . GLY B 1 338 ? -9.727 -9.648 -25.938 1 86.81 338 GLY B O 1
ATOM 5566 N N . SER B 1 339 ? -8.742 -8.047 -24.656 1 85.75 339 SER B N 1
ATOM 5567 C CA . SER B 1 339 ? -9.961 -7.254 -24.578 1 85.75 339 SER B CA 1
ATOM 5568 C C . SER B 1 339 ? -9.898 -6.051 -25.516 1 85.75 339 SER B C 1
ATOM 5570 O O . SER B 1 339 ? -10.938 -5.5 -25.906 1 85.75 339 SER B O 1
ATOM 5572 N N . HIS B 1 340 ? -8.727 -5.691 -25.812 1 89.06 340 HIS B N 1
ATOM 5573 C CA . HIS B 1 340 ? -8.555 -4.531 -26.672 1 89.06 340 HIS B CA 1
ATOM 5574 C C . HIS B 1 340 ? -7.398 -4.742 -27.641 1 89.06 340 HIS B C 1
ATOM 5576 O O . HIS B 1 340 ? -6.316 -5.18 -27.25 1 89.06 340 HIS B O 1
ATOM 5582 N N . GLU B 1 341 ? -7.531 -4.355 -28.812 1 89.81 341 GLU B N 1
ATOM 5583 C CA . GLU B 1 341 ? -6.559 -4.605 -29.875 1 89.81 341 GLU B CA 1
ATOM 5584 C C . GLU B 1 341 ? -5.281 -3.803 -29.641 1 89.81 341 GLU B C 1
ATOM 5586 O O . GLU B 1 341 ? -4.188 -4.258 -30 1 89.81 341 GLU B O 1
ATOM 5591 N N . ALA B 1 342 ? -5.379 -2.691 -29.031 1 92.12 342 ALA B N 1
ATOM 5592 C CA . ALA B 1 342 ? -4.23 -1.812 -28.844 1 92.12 342 ALA B CA 1
ATOM 5593 C C . ALA B 1 342 ? -3.416 -2.232 -27.625 1 92.12 342 ALA B C 1
ATOM 5595 O O . ALA B 1 342 ? -2.316 -1.723 -27.391 1 92.12 342 ALA B O 1
ATOM 5596 N N . ALA B 1 343 ? -3.92 -3.17 -26.844 1 95.94 343 ALA B N 1
ATOM 5597 C CA . ALA B 1 343 ? -3.234 -3.611 -25.625 1 95.94 343 ALA B CA 1
ATOM 5598 C C . ALA B 1 343 ? -2.043 -4.504 -25.969 1 95.94 343 ALA B C 1
ATOM 5600 O O . ALA B 1 343 ? -2.125 -5.352 -26.859 1 95.94 343 ALA B O 1
ATOM 5601 N N . ALA B 1 344 ? -0.993 -4.32 -25.297 1 96.56 344 ALA B N 1
ATOM 5602 C CA . ALA B 1 344 ? 0.242 -5.051 -25.562 1 96.56 344 ALA B CA 1
ATOM 5603 C C . ALA B 1 344 ? 0.196 -6.449 -24.953 1 96.56 344 ALA B C 1
ATOM 5605 O O . ALA B 1 344 ? -0.454 -6.664 -23.938 1 96.56 344 ALA B O 1
ATOM 5606 N N . ASP B 1 345 ? 0.831 -7.375 -25.594 1 95.75 345 ASP B N 1
ATOM 5607 C CA . ASP B 1 345 ? 1.176 -8.641 -24.953 1 95.75 345 ASP B CA 1
ATOM 5608 C C . ASP B 1 345 ? 2.361 -8.469 -24 1 95.75 345 ASP B C 1
ATOM 5610 O O . ASP B 1 345 ? 3.516 -8.477 -24.438 1 95.75 345 ASP B O 1
ATOM 5614 N N . VAL B 1 346 ? 2.088 -8.414 -22.734 1 97.38 346 VAL B N 1
ATOM 5615 C CA . VAL B 1 346 ? 3.139 -8.039 -21.797 1 97.38 346 VAL B CA 1
ATOM 5616 C C . VAL B 1 346 ? 4.039 -9.234 -21.516 1 97.38 346 VAL B C 1
ATOM 5618 O O . VAL B 1 346 ? 5.129 -9.086 -20.953 1 97.38 346 VAL B O 1
ATOM 5621 N N . SER B 1 347 ? 3.566 -10.5 -21.828 1 94.25 347 SER B N 1
ATOM 5622 C CA . SER B 1 347 ? 4.449 -11.656 -21.688 1 94.25 347 SER B CA 1
ATOM 5623 C C . SER B 1 347 ? 5.637 -11.562 -22.641 1 94.25 347 SER B C 1
ATOM 5625 O O . SER B 1 347 ? 6.742 -11.992 -22.312 1 94.25 347 SER B O 1
ATOM 5627 N N . GLU B 1 348 ? 5.438 -11 -23.797 1 94.62 348 GLU B N 1
ATOM 5628 C CA . GLU B 1 348 ? 6.52 -10.805 -24.75 1 94.62 348 GLU B CA 1
ATOM 5629 C C . GLU B 1 348 ? 7.508 -9.75 -24.266 1 94.62 348 GLU B C 1
ATOM 5631 O O . GLU B 1 348 ? 8.719 -9.883 -24.469 1 94.62 348 GLU B O 1
ATOM 5636 N N . ILE B 1 349 ? 6.977 -8.766 -23.656 1 96.44 349 ILE B N 1
ATOM 5637 C CA . ILE B 1 349 ? 7.812 -7.703 -23.109 1 96.44 349 ILE B CA 1
ATOM 5638 C C . ILE B 1 349 ? 8.648 -8.242 -21.953 1 96.44 349 ILE B C 1
ATOM 5640 O O . ILE B 1 349 ? 9.867 -8.031 -21.906 1 96.44 349 ILE B O 1
ATOM 5644 N N . ALA B 1 350 ? 8 -8.961 -21.078 1 96.25 350 ALA B N 1
ATOM 5645 C CA . ALA B 1 350 ? 8.688 -9.539 -19.922 1 96.25 350 ALA B CA 1
ATOM 5646 C C . ALA B 1 350 ? 9.805 -10.477 -20.359 1 96.25 350 ALA B C 1
ATOM 5648 O O . ALA B 1 350 ? 10.883 -10.5 -19.766 1 96.25 350 ALA B O 1
ATOM 5649 N N . ARG B 1 351 ? 9.562 -11.195 -21.406 1 91.88 351 ARG B N 1
ATOM 5650 C CA . ARG B 1 351 ? 10.531 -12.172 -21.891 1 91.88 351 ARG B CA 1
ATOM 5651 C C . ARG B 1 351 ? 11.828 -11.492 -22.328 1 91.88 351 ARG B C 1
ATOM 5653 O O . ARG B 1 351 ? 12.914 -12.062 -22.172 1 91.88 351 ARG B O 1
ATOM 5660 N N . LYS B 1 352 ? 11.727 -10.336 -22.781 1 93.88 352 LYS B N 1
ATOM 5661 C CA . LYS B 1 352 ? 12.914 -9.594 -23.203 1 93.88 352 LYS B CA 1
ATOM 5662 C C . LYS B 1 352 ? 13.828 -9.297 -22.016 1 93.88 352 LYS B C 1
ATOM 5664 O O . LYS B 1 352 ? 15.016 -9.008 -22.188 1 93.88 352 LYS B O 1
ATOM 5669 N N . PHE B 1 353 ? 13.266 -9.383 -20.828 1 93.31 353 PHE B N 1
ATOM 5670 C CA . PHE B 1 353 ? 14.031 -9.109 -19.625 1 93.31 353 PHE B CA 1
ATOM 5671 C C . PHE B 1 353 ? 14.188 -10.367 -18.781 1 93.31 353 PHE B C 1
ATOM 5673 O O . PHE B 1 353 ? 14.492 -10.289 -17.594 1 93.31 353 PHE B O 1
ATOM 5680 N N . GLY B 1 354 ? 13.867 -11.492 -19.375 1 87.81 354 GLY B N 1
ATOM 5681 C CA . GLY B 1 354 ? 14.031 -12.766 -18.688 1 87.81 354 GLY B CA 1
ATOM 5682 C C . GLY B 1 354 ? 12.859 -13.117 -17.797 1 87.81 354 GLY B C 1
ATOM 5683 O O . GLY B 1 354 ? 12.945 -14.039 -16.984 1 87.81 354 GLY B O 1
ATOM 5684 N N . GLY B 1 355 ? 11.758 -12.359 -17.906 1 91.12 355 GLY B N 1
ATOM 5685 C CA . GLY B 1 355 ? 10.547 -12.633 -17.141 1 91.12 355 GLY B CA 1
ATOM 5686 C C . GLY B 1 355 ? 9.508 -13.414 -17.938 1 91.12 355 GLY B C 1
ATOM 5687 O O . GLY B 1 355 ? 9.852 -14.188 -18.828 1 91.12 355 GLY B O 1
ATOM 5688 N N . GLY B 1 356 ? 8.266 -13.305 -17.453 1 90.25 356 GLY B N 1
ATOM 5689 C CA . GLY B 1 356 ? 7.18 -14.008 -18.125 1 90.25 356 GLY B CA 1
ATOM 5690 C C . GLY B 1 356 ? 5.891 -14.016 -17.328 1 90.25 356 GLY B C 1
ATOM 5691 O O . GLY B 1 356 ? 5.758 -13.281 -16.344 1 90.25 356 GLY B O 1
ATOM 5692 N N . GLY B 1 357 ? 4.879 -14.75 -17.828 1 91.19 357 GLY B N 1
ATOM 5693 C CA . GLY B 1 357 ? 3.562 -14.836 -17.219 1 91.19 357 GLY B CA 1
ATOM 5694 C C . GLY B 1 357 ? 2.441 -14.938 -18.25 1 91.19 357 GLY B C 1
ATOM 5695 O O . GLY B 1 357 ? 2.586 -15.609 -19.266 1 91.19 357 GLY B O 1
ATOM 5696 N N . HIS B 1 358 ? 1.338 -14.344 -17.875 1 91.25 358 HIS B N 1
ATOM 5697 C CA . HIS B 1 358 ? 0.202 -14.297 -18.797 1 91.25 358 HIS B CA 1
ATOM 5698 C C . HIS B 1 358 ? 0.341 -13.156 -19.797 1 91.25 358 HIS B C 1
ATOM 5700 O O . HIS B 1 358 ? 1.132 -12.234 -19.578 1 91.25 358 HIS B O 1
ATOM 5706 N N . ARG B 1 359 ? -0.402 -13.25 -20.844 1 93.12 359 ARG B N 1
ATOM 5707 C CA . ARG B 1 359 ? -0.287 -12.25 -21.906 1 93.12 359 ARG B CA 1
ATOM 5708 C C . ARG B 1 359 ? -0.744 -10.883 -21.422 1 93.12 359 ARG B C 1
ATOM 5710 O O . ARG B 1 359 ? -0.289 -9.852 -21.938 1 93.12 359 ARG B O 1
ATOM 5717 N N . ALA B 1 360 ? -1.597 -10.797 -20.406 1 95.94 360 ALA B N 1
ATOM 5718 C CA . ALA B 1 360 ? -2.088 -9.523 -19.891 1 95.94 360 ALA B CA 1
ATOM 5719 C C . ALA B 1 360 ? -1.51 -9.242 -18.516 1 95.94 360 ALA B C 1
ATOM 5721 O O . ALA B 1 360 ? -1.824 -8.219 -17.891 1 95.94 360 ALA B O 1
ATOM 5722 N N . ALA B 1 361 ? -0.747 -10.117 -17.969 1 96.31 361 ALA B N 1
ATOM 5723 C CA . ALA B 1 361 ? -0.181 -10.016 -16.625 1 96.31 361 ALA B CA 1
ATOM 5724 C C . ALA B 1 361 ? 1.133 -10.781 -16.516 1 96.31 361 ALA B C 1
ATOM 5726 O O . ALA B 1 361 ? 1.134 -12.008 -16.438 1 96.31 361 ALA B O 1
ATOM 5727 N N . SER B 1 362 ? 2.227 -10.016 -16.484 1 96 362 SER B N 1
ATOM 5728 C CA . SER B 1 362 ? 3.535 -10.664 -16.438 1 96 362 SER B CA 1
ATOM 5729 C C . SER B 1 362 ? 4.473 -9.93 -15.477 1 96 362 SER B C 1
ATOM 5731 O O . SER B 1 362 ? 4.168 -8.828 -15.016 1 96 362 SER B O 1
ATOM 5733 N N . GLY B 1 363 ? 5.504 -10.625 -15.102 1 95.12 363 GLY B N 1
ATOM 5734 C CA . GLY B 1 363 ? 6.516 -10.055 -14.227 1 95.12 363 GLY B CA 1
ATOM 5735 C C . GLY B 1 363 ? 7.914 -10.125 -14.812 1 95.12 363 GLY B C 1
ATOM 5736 O O . GLY B 1 363 ? 8.211 -11.008 -15.617 1 95.12 363 GLY B O 1
ATOM 5737 N N . MET B 1 364 ? 8.703 -9.195 -14.422 1 94.56 364 MET B N 1
ATOM 5738 C CA . MET B 1 364 ? 10.117 -9.164 -14.789 1 94.56 364 MET B CA 1
ATOM 5739 C C . MET B 1 364 ? 10.945 -8.469 -13.727 1 94.56 364 MET B C 1
ATOM 5741 O O . MET B 1 364 ? 10.398 -7.859 -12.797 1 94.56 364 MET B O 1
ATOM 5745 N N . ALA B 1 365 ? 12.203 -8.695 -13.836 1 94.19 365 ALA B N 1
ATOM 5746 C CA . ALA B 1 365 ? 13.156 -8.039 -12.945 1 94.19 365 ALA B CA 1
ATOM 5747 C C . ALA B 1 365 ? 14.266 -7.352 -13.727 1 94.19 365 ALA B C 1
ATOM 5749 O O . ALA B 1 365 ? 14.68 -7.836 -14.781 1 94.19 365 ALA B O 1
ATOM 5750 N N . VAL B 1 366 ? 14.633 -6.234 -13.266 1 94.5 366 VAL B N 1
ATOM 5751 C CA . VAL B 1 366 ? 15.75 -5.492 -13.836 1 94.5 366 VAL B CA 1
ATOM 5752 C C . VAL B 1 366 ? 16.828 -5.273 -12.781 1 94.5 366 VAL B C 1
ATOM 5754 O O . VAL B 1 366 ? 16.562 -4.672 -11.734 1 94.5 366 VAL B O 1
ATOM 5757 N N . ARG B 1 367 ? 18.016 -5.734 -13.109 1 90.81 367 ARG B N 1
ATOM 5758 C CA . ARG B 1 367 ? 19.109 -5.66 -12.148 1 90.81 367 ARG B CA 1
ATOM 5759 C C . ARG B 1 367 ? 19.969 -4.43 -12.406 1 90.81 367 ARG B C 1
ATOM 5761 O O . ARG B 1 367 ? 21.156 -4.559 -12.711 1 90.81 367 ARG B O 1
ATOM 5768 N N . VAL B 1 368 ? 19.359 -3.332 -12.43 1 89.88 368 VAL B N 1
ATOM 5769 C CA . VAL B 1 368 ? 20.031 -2.035 -12.477 1 89.88 368 VAL B CA 1
ATOM 5770 C C . VAL B 1 368 ? 19.531 -1.155 -11.328 1 89.88 368 VAL B C 1
ATOM 5772 O O . VAL B 1 368 ? 18.391 -1.281 -10.891 1 89.88 368 VAL B O 1
ATOM 5775 N N . SER B 1 369 ? 20.453 -0.322 -10.93 1 85.88 369 SER B N 1
ATOM 5776 C CA . SER B 1 369 ? 20.047 0.548 -9.828 1 85.88 369 SER B CA 1
ATOM 5777 C C . SER B 1 369 ? 19.25 1.74 -10.336 1 85.88 369 SER B C 1
ATOM 5779 O O . SER B 1 369 ? 18.328 2.203 -9.656 1 85.88 369 SER B O 1
ATOM 5781 N N . ASN B 1 370 ? 19.562 2.197 -11.516 1 91.62 370 ASN B N 1
ATOM 5782 C CA . ASN B 1 370 ? 18.859 3.328 -12.117 1 91.62 370 ASN B CA 1
ATOM 5783 C C . ASN B 1 370 ? 17.844 2.867 -13.148 1 91.62 370 ASN B C 1
ATOM 5785 O O . ASN B 1 370 ? 18.203 2.529 -14.281 1 91.62 370 ASN B O 1
ATOM 5789 N N . LEU B 1 371 ? 16.562 2.955 -12.797 1 93.81 371 LEU B N 1
ATOM 5790 C CA . LEU B 1 371 ? 15.492 2.463 -13.648 1 93.81 371 LEU B CA 1
ATOM 5791 C C . LEU B 1 371 ? 15.445 3.23 -14.961 1 93.81 371 LEU B C 1
ATOM 5793 O O . LEU B 1 371 ? 14.984 2.703 -15.977 1 93.81 371 LEU B O 1
ATOM 5797 N N . GLU B 1 372 ? 15.961 4.426 -14.992 1 92.12 372 GLU B N 1
ATOM 5798 C CA . GLU B 1 372 ? 15.922 5.266 -16.188 1 92.12 372 GLU B CA 1
ATOM 5799 C C . GLU B 1 372 ? 16.688 4.625 -17.344 1 92.12 372 GLU B C 1
ATOM 5801 O O . GLU B 1 372 ? 16.469 4.961 -18.5 1 92.12 372 GLU B O 1
ATOM 5806 N N . GLU B 1 373 ? 17.5 3.709 -17.031 1 92 373 GLU B N 1
ATOM 5807 C CA . GLU B 1 373 ? 18.375 3.076 -18.016 1 92 373 GLU B CA 1
ATOM 5808 C C . GLU B 1 373 ? 17.562 2.25 -19.016 1 92 373 GLU B C 1
ATOM 5810 O O . GLU B 1 373 ? 18.031 1.957 -20.109 1 92 373 GLU B O 1
ATOM 5815 N N . ILE B 1 374 ? 16.344 1.882 -18.672 1 93.69 374 ILE B N 1
ATOM 5816 C CA . ILE B 1 374 ? 15.625 0.978 -19.562 1 93.69 374 ILE B CA 1
ATOM 5817 C C . ILE B 1 374 ? 14.609 1.767 -20.391 1 93.69 374 ILE B C 1
ATOM 5819 O O . ILE B 1 374 ? 13.961 1.214 -21.281 1 93.69 374 ILE B O 1
ATOM 5823 N N . PHE B 1 375 ? 14.5 3.061 -20.141 1 94.56 375 PHE B N 1
ATOM 5824 C CA . PHE B 1 375 ? 13.523 3.871 -20.844 1 94.56 375 PHE B CA 1
ATOM 5825 C C . PHE B 1 375 ? 14.164 4.559 -22.047 1 94.56 375 PHE B C 1
ATOM 5827 O O . PHE B 1 375 ? 15.344 4.91 -22.016 1 94.56 375 PHE B O 1
ATOM 5834 N N . ALA B 1 376 ? 13.383 4.742 -23.062 1 92.5 376 ALA B N 1
ATOM 5835 C CA . ALA B 1 376 ? 13.797 5.504 -24.234 1 92.5 376 ALA B CA 1
ATOM 5836 C C . ALA B 1 376 ? 13.859 7 -23.922 1 92.5 376 ALA B C 1
ATOM 5838 O O . ALA B 1 376 ? 13.258 7.465 -22.953 1 92.5 376 ALA B O 1
ATOM 5839 N N . SER B 1 377 ? 14.648 7.758 -24.719 1 80.81 377 SER B N 1
ATOM 5840 C CA . SER B 1 377 ? 14.867 9.188 -24.5 1 80.81 377 SER B CA 1
ATOM 5841 C C . SER B 1 377 ? 13.586 9.984 -24.766 1 80.81 377 SER B C 1
ATOM 5843 O O . SER B 1 377 ? 13.344 11 -24.109 1 80.81 377 SER B O 1
ATOM 5845 N N . GLU B 1 378 ? 12.883 9.586 -25.688 1 73.94 378 GLU B N 1
ATOM 5846 C CA . GLU B 1 378 ? 11.641 10.289 -25.969 1 73.94 378 GLU B CA 1
ATOM 5847 C C . GLU B 1 378 ? 10.445 9.602 -25.312 1 73.94 378 GLU B C 1
ATOM 5849 O O . GLU B 1 378 ? 10.359 8.367 -25.312 1 73.94 378 GLU B O 1
ATOM 5854 N N . ALA B 1 379 ? 9.641 10.414 -24.719 1 68.62 379 ALA B N 1
ATOM 5855 C CA . ALA B 1 379 ? 8.414 9.836 -24.188 1 68.62 379 ALA B CA 1
ATOM 5856 C C . ALA B 1 379 ? 7.434 9.492 -25.297 1 68.62 379 ALA B C 1
ATOM 5858 O O . ALA B 1 379 ? 7.434 10.133 -26.359 1 68.62 379 ALA B O 1
#

Organism: NCBI:txid2562239

Radius of gyration: 36.28 Å; Cα contacts (8 Å, |Δi|>4): 1487; chains: 2; bounding box: 134×91×109 Å

InterPro domains:
  IPR038763 DHH phosphoesterase superfamily [SSF64182] (64-375)

Solvent-accessible surface area (backbone atoms only — not comparable to full-atom values): 40562 Å² total; per-residue (Å²): 137,82,80,80,79,75,78,74,71,85,82,84,73,82,80,72,76,75,77,74,75,75,74,80,73,78,72,78,75,72,74,72,73,72,72,70,68,73,78,67,70,78,54,82,64,50,70,35,87,92,46,72,66,80,66,61,73,63,74,88,62,88,70,43,64,53,54,61,88,60,42,37,30,37,40,23,22,27,59,40,71,42,15,49,43,14,50,46,36,40,37,77,66,48,42,87,72,30,45,44,24,23,40,44,89,86,63,76,74,75,68,89,78,45,64,68,28,27,35,38,26,28,39,38,76,68,55,60,69,51,46,50,51,47,54,71,44,19,69,29,43,31,32,37,28,36,40,53,47,54,51,62,60,43,60,85,50,60,68,42,32,48,46,76,42,71,92,43,31,22,19,47,47,31,32,28,60,48,71,43,84,40,44,72,83,70,52,55,65,70,45,50,50,48,28,25,57,72,70,65,61,68,31,37,40,60,38,63,17,39,56,46,25,38,69,74,68,46,71,67,62,70,48,38,68,82,36,82,51,66,74,57,43,46,58,54,50,51,42,63,72,43,41,64,64,44,46,45,61,42,30,63,54,2,51,53,34,41,54,50,50,52,52,51,36,55,60,47,56,70,50,45,23,54,38,14,36,57,91,47,64,91,42,34,24,36,34,26,49,34,69,62,61,49,67,64,36,21,49,56,48,22,62,55,21,60,78,69,69,23,22,26,19,37,28,35,25,62,38,55,30,68,42,65,73,50,21,25,32,46,32,42,30,19,26,45,35,91,77,38,87,74,27,36,55,31,20,64,57,17,42,76,52,75,32,29,31,31,47,32,42,12,34,29,53,44,88,43,54,40,69,62,76,51,43,32,77,58,93,139,81,75,86,80,78,80,77,78,76,84,78,74,82,75,77,75,73,72,72,72,73,70,74,72,75,71,76,70,69,67,71,72,67,71,67,67,71,76,65,67,78,55,82,64,51,70,35,86,92,46,70,67,81,66,62,75,59,76,86,62,89,69,43,64,54,55,61,88,60,42,37,32,36,38,22,22,26,58,40,70,42,16,47,42,13,51,46,34,40,35,78,66,47,44,87,74,30,46,42,23,23,40,44,90,84,63,75,74,73,68,89,77,46,64,68,27,26,35,37,27,28,40,38,76,65,57,60,68,52,44,52,51,46,54,70,44,19,69,29,43,30,32,37,30,36,39,53,47,55,51,62,59,44,58,85,49,59,69,41,33,46,47,75,42,72,92,45,30,21,18,47,48,32,33,27,61,49,68,43,84,41,44,73,85,69,52,56,64,70,44,51,49,47,28,24,57,72,70,66,61,68,34,37,39,60,38,63,17,39,56,47,27,39,71,74,68,45,70,67,62,71,47,39,67,82,36,81,51,64,74,58,42,44,58,53,49,52,42,63,73,44,42,64,63,45,47,46,60,42,30,61,53,2,52,51,34,41,55,50,50,51,52,50,35,56,60,46,56,70,50,46,22,54,37,16,36,57,91,46,63,93,42,34,24,36,33,29,49,34,69,62,60,48,69,64,36,20,48,57,49,22,62,54,22,60,78,70,69,22,23,29,18,38,28,35,26,61,39,55,29,67,43,67,71,51,22,24,32,46,33,41,31,19,27,45,36,94,78,39,89,72,27,36,56,33,21,63,57,17,42,76,52,75,30,29,30,30,48,32,43,14,34,30,54,43,90,42,53,40,68,61,75,52,42,33,76,57,93

Foldseek 3Di:
DDDPCPCVDDDPDDPPPPDPPPPPPPPPPPDPPPPPVVPVPPQLWWFAPPLDPPQDFQDPLVQAFDALQQAAEEEFAAPAPLRVLLVLLSCVQHNLSHFYAHAYPPDADDFPPLAQGAYEYFQDDHAPVSVVVSCVGYVHAAYEHAWPVVCVRCVVPDPNRYDYDNLWTSNLSSNCRNVPRPRVVPDARSSVLSGCVVSVSVRIRLSQLLVQLCPVQQDTDGHDTGCSPPVNCVSVVVCRVVGSVSSSVSSVVSPVVSVVVVVVLVVQLVQWDWFAFPVGRVAIETETADPPDCVVNFVVVQVVVVVVRHQKYWHKYWDDDPDPFQIKIKIKMAHPPPNDPSHFQVQVVQVVQPWGGHRGIIIHMGRGNDPCVGTDPPD/DDDDDPPPDDDPDDDPPPPPPVPPPPPPPPPPPPVPVVPVPPLLWWFDPPLDPPQDFQDPLVQAFDALQQAAEEEFAAPAPLRVLLVLLSCVQHPLSHFYAHAYPPDADDFPPLAQGAYEYFQDDHAPVSVVVSCVGYVHAAYEHAWPVVCVRCVVPDPNRYDYDNLWTSNLSSNCRNVPGPRVVPDARSSVLSGCVVSVSVRIRLSQLLVQLCPVQQDTDGHDTGCSVPVNCVSVVVCRVVGSVSSSVSSVNSPVVSVVVVVVLVVQLVQWDWFAFPVGRVAIETETADPPDCVVNFVVVQVVVVVVRHQKYWHKYWDDDPDPFQIKIKIKMFHPPPNDPSHFQVQVVQVVQPWGGHRGIIIHMGRGNDPCVGTDPPD

Nearest PDB structures (foldseek):
  7d62-assembly1_A  TM=5.253E-01  e=9.082E-07  Vibrio cholerae O1 biovar El Tor str. N16961
  7d62-assembly1_B  TM=4.776E-01  e=2.632E-06  Vibrio cholerae O1 biovar El Tor str. N16961
  7cu2-assembly1_A  TM=5.801E-01  e=2.680E+00  Streptomyces albogriseolus
  7sbc-assembly1_D  TM=2.141E-01  e=1.319E+00  Acinetobacter baumannii
  5i6e-assembly1_A  TM=1.461E-01  e=1.574E+00  Saccharomyces cerevisiae S288C

Secondary structure (DSSP, 8-state):
-------------------------------------------S-SBPTT-----------TT-SS-GGG--EEEEETTSHHHHHHHHHHHHHHGGGSEEEEE-TT--PPPTT-TT-EEEEES----HHHHHHHHHHSSEEEEEE--HHHHHHTTTS-GGGEEE-TTS-HHHHHHHHHH----TTTS-HHHHHHHHHHTT---BTTHHHHHHHHHHHS--PPP-S-B-THHHHHHHHHHHHHHHHHHHHHHHHHHHHHHHHHHHHHHHHTT-EEE-BTTSTTS-EEEEE-SS-HHHHHHHHHHHHHHTT--EEEEEEEE--SSTT--EEEEEEE--TTT-TTS--HHHHHHTTT-EEETTEEEEEE--S-GGGGB-S--/-------------------------------------------S-SBPTT-----------TT-SS-GGG--EEEEETTSHHHHHHHHHHHHHHGGGSEEEEE-TT--PPPTT-TT-EEEEES----HHHHHHHHHHSSEEEEEE--HHHHHHTTTS-GGGEEE-TTS-HHHHHHHHHH----TTTS-HHHHHHHHHHTT---BTTHHHHHHHHHHHS--PPP-S-B-THHHHHHHHHHHHHHHHHHHHHHHHHHHHHHHHHHHHHHHHTT-EEE-BTTSTTS-EEEEE-SS-HHHHHHHHHHHHHHTT--EEEEEEEE--SSTT--EEEEEEE--TTT-TTS--HHHHHHTTT-EEETTEEEEEE--S-GGGGB-S--